Protein AF-A0A7J0CL34-F1 (afdb_monomer)

Structure (mmCIF, N/CA/C/O backbone):
data_AF-A0A7J0CL34-F1
#
_entry.id   AF-A0A7J0CL34-F1
#
loop_
_atom_site.group_PDB
_atom_site.id
_atom_site.type_symbol
_atom_site.label_atom_id
_atom_site.label_alt_id
_atom_site.label_comp_id
_atom_site.label_asym_id
_atom_site.label_entity_id
_atom_site.label_seq_id
_atom_site.pdbx_PDB_ins_code
_atom_site.Cartn_x
_atom_site.Cartn_y
_atom_site.Cartn_z
_atom_site.occupancy
_atom_site.B_iso_or_equiv
_atom_site.auth_seq_id
_atom_site.auth_comp_id
_atom_site.auth_asym_id
_atom_site.auth_atom_id
_atom_site.pdbx_PDB_model_num
ATOM 1 N N . MET A 1 1 ? 40.105 -4.644 2.444 1.00 47.28 1 MET A N 1
ATOM 2 C CA . MET A 1 1 ? 39.654 -5.434 3.614 1.00 47.28 1 MET A CA 1
ATOM 3 C C . MET A 1 1 ? 39.749 -6.913 3.250 1.00 47.28 1 MET A C 1
ATOM 5 O O . MET A 1 1 ? 39.358 -7.229 2.131 1.00 47.28 1 MET A O 1
ATOM 9 N N . PRO A 1 2 ? 40.307 -7.788 4.107 1.00 45.66 2 PRO A N 1
ATOM 10 C CA . PRO A 1 2 ? 40.423 -9.230 3.841 1.00 45.66 2 PRO A CA 1
ATOM 11 C C . PRO A 1 2 ? 39.055 -9.912 3.659 1.00 45.66 2 PRO A C 1
ATOM 13 O O . PRO A 1 2 ? 38.089 -9.506 4.301 1.00 45.66 2 PRO A O 1
ATOM 16 N N . GLU A 1 3 ? 38.960 -10.973 2.853 1.00 48.34 3 GLU A N 1
ATOM 17 C CA . GLU A 1 3 ? 37.680 -11.648 2.547 1.00 48.34 3 GLU A CA 1
ATOM 18 C C . GLU A 1 3 ? 36.918 -12.154 3.781 1.00 48.34 3 GLU A C 1
ATOM 20 O O . GLU A 1 3 ? 35.699 -12.048 3.827 1.00 48.34 3 GLU A O 1
ATOM 25 N N . TRP A 1 4 ? 37.615 -12.588 4.834 1.00 52.53 4 TRP A N 1
ATOM 26 C CA . TRP A 1 4 ? 36.987 -13.071 6.073 1.00 52.53 4 TRP A CA 1
ATOM 27 C C . TRP A 1 4 ? 36.323 -11.970 6.924 1.00 52.53 4 TRP A C 1
ATOM 29 O O . TRP A 1 4 ? 35.649 -12.273 7.903 1.00 52.53 4 TRP A O 1
ATOM 39 N N . THR A 1 5 ? 36.500 -10.691 6.569 1.00 51.19 5 THR A N 1
ATOM 40 C CA . THR A 1 5 ? 35.831 -9.556 7.239 1.00 51.19 5 THR A CA 1
ATOM 41 C C . THR A 1 5 ? 34.509 -9.144 6.578 1.00 51.19 5 THR A C 1
ATOM 43 O O . THR A 1 5 ? 33.893 -8.163 7.004 1.00 51.19 5 THR A O 1
ATOM 46 N N . ARG A 1 6 ? 34.044 -9.873 5.550 1.00 48.25 6 ARG A N 1
ATOM 47 C CA . ARG A 1 6 ? 32.729 -9.652 4.932 1.00 48.25 6 ARG A CA 1
ATOM 48 C C . ARG A 1 6 ? 31.627 -10.116 5.891 1.00 48.25 6 ARG A C 1
ATOM 50 O O . ARG A 1 6 ? 31.478 -11.299 6.169 1.00 48.25 6 ARG A O 1
ATOM 57 N N . ARG A 1 7 ? 30.876 -9.162 6.447 1.00 61.06 7 ARG A N 1
ATOM 58 C CA . ARG A 1 7 ? 29.619 -9.439 7.158 1.00 61.06 7 ARG A CA 1
ATOM 59 C C . ARG A 1 7 ? 28.548 -9.727 6.107 1.00 61.06 7 ARG A C 1
ATOM 61 O O . ARG A 1 7 ? 28.419 -8.920 5.192 1.00 61.06 7 ARG A O 1
ATOM 68 N N . LEU A 1 8 ? 27.769 -10.797 6.277 1.00 52.06 8 LEU A N 1
ATOM 69 C CA . LEU A 1 8 ? 26.629 -11.178 5.420 1.00 52.06 8 LEU A CA 1
ATOM 70 C C . LEU A 1 8 ? 25.727 -9.974 5.065 1.00 52.06 8 LEU A C 1
ATOM 72 O O . LEU A 1 8 ? 25.290 -9.819 3.932 1.00 52.06 8 LEU A O 1
ATOM 76 N N . THR A 1 9 ? 25.539 -9.057 6.020 1.00 53.59 9 THR A N 1
ATOM 77 C CA . THR A 1 9 ? 24.808 -7.790 5.853 1.00 53.59 9 THR A CA 1
ATOM 78 C C . THR A 1 9 ? 25.368 -6.913 4.733 1.00 53.59 9 THR A C 1
ATOM 80 O O . THR A 1 9 ? 24.613 -6.409 3.920 1.00 53.59 9 THR A O 1
ATOM 83 N N . ARG A 1 10 ? 26.697 -6.784 4.619 1.00 59.81 10 ARG A N 1
ATOM 84 C CA . ARG A 1 10 ? 27.325 -5.976 3.565 1.00 59.81 10 ARG A CA 1
ATOM 85 C C . ARG A 1 10 ? 27.147 -6.605 2.182 1.00 59.81 10 ARG A C 1
ATOM 87 O O . ARG A 1 10 ? 27.141 -5.882 1.193 1.00 59.81 10 ARG A O 1
ATOM 94 N N . GLU A 1 11 ? 27.035 -7.929 2.103 1.00 62.53 11 GLU A N 1
ATOM 95 C CA . GLU A 1 11 ? 26.786 -8.634 0.840 1.00 62.53 11 GLU A CA 1
ATOM 96 C C . GLU A 1 11 ? 25.334 -8.463 0.387 1.00 62.53 11 GLU A C 1
ATOM 98 O O . GLU A 1 11 ? 25.113 -8.207 -0.792 1.00 62.53 11 GLU A O 1
ATOM 103 N N . LEU A 1 12 ? 24.370 -8.496 1.314 1.00 61.84 12 LEU A N 1
ATOM 104 C CA . LEU A 1 12 ? 22.969 -8.164 1.031 1.00 61.84 12 LEU A CA 1
ATOM 105 C C . LEU A 1 12 ? 22.791 -6.688 0.644 1.00 61.84 12 LEU A C 1
ATOM 107 O O . LEU A 1 12 ? 22.092 -6.409 -0.323 1.00 61.84 12 LEU A O 1
ATOM 111 N N . ASP A 1 13 ? 23.475 -5.763 1.325 1.00 62.31 13 ASP A N 1
ATOM 112 C CA . ASP A 1 13 ? 23.464 -4.334 0.977 1.00 62.31 13 ASP A CA 1
ATOM 113 C C . ASP A 1 13 ? 24.065 -4.106 -0.421 1.00 62.31 13 ASP A C 1
ATOM 115 O O . ASP A 1 13 ? 23.472 -3.439 -1.265 1.00 62.31 13 ASP A O 1
ATOM 119 N N . THR A 1 14 ? 25.218 -4.727 -0.704 1.00 66.25 14 THR A N 1
ATOM 120 C CA . THR A 1 14 ? 25.860 -4.657 -2.029 1.00 66.25 14 THR A CA 1
ATOM 121 C C . THR A 1 14 ? 24.953 -5.257 -3.101 1.00 66.25 14 THR A C 1
ATOM 123 O O . THR A 1 14 ? 24.831 -4.693 -4.185 1.00 66.25 14 THR A O 1
ATOM 126 N N . PHE A 1 15 ? 24.293 -6.381 -2.808 1.00 68.94 15 PHE A N 1
ATOM 127 C CA . PHE A 1 15 ? 23.319 -6.985 -3.710 1.00 68.94 15 PHE A CA 1
ATOM 128 C C . PHE A 1 15 ? 22.154 -6.027 -3.965 1.00 68.94 15 PHE A C 1
ATOM 130 O O . PHE A 1 15 ? 21.810 -5.804 -5.122 1.00 68.94 15 PHE A O 1
ATOM 137 N N . ALA A 1 16 ? 21.587 -5.414 -2.926 1.00 67.44 16 ALA A N 1
ATOM 138 C CA . ALA A 1 16 ? 20.485 -4.472 -3.066 1.00 67.44 16 ALA A CA 1
ATOM 139 C C . ALA A 1 16 ? 20.868 -3.241 -3.901 1.00 67.44 16 ALA A C 1
ATOM 141 O O . ALA A 1 16 ? 20.123 -2.840 -4.796 1.00 67.44 16 ALA A O 1
ATOM 142 N N . GLU A 1 17 ? 22.060 -2.684 -3.675 1.00 67.69 17 GLU A N 1
ATOM 143 C CA . GLU A 1 17 ? 22.605 -1.572 -4.459 1.00 67.69 17 GLU A CA 1
ATOM 144 C C . GLU A 1 17 ? 22.833 -1.950 -5.926 1.00 67.69 17 GLU A C 1
ATOM 146 O O . GLU A 1 17 ? 22.385 -1.232 -6.820 1.00 67.69 17 GLU A O 1
ATOM 151 N N . GLN A 1 18 ? 23.497 -3.082 -6.180 1.00 70.19 18 GLN A N 1
ATOM 152 C CA . GLN A 1 18 ? 23.786 -3.572 -7.532 1.00 70.19 18 GLN A CA 1
ATOM 153 C C . GLN A 1 18 ? 22.516 -3.920 -8.306 1.00 70.19 18 GLN A C 1
ATOM 155 O O . GLN A 1 18 ? 22.459 -3.722 -9.515 1.00 70.19 18 GLN A O 1
ATOM 160 N N . ASN A 1 19 ? 21.500 -4.422 -7.607 1.00 67.38 19 ASN A N 1
ATOM 161 C CA . ASN A 1 19 ? 20.265 -4.905 -8.209 1.00 67.38 19 ASN A CA 1
ATOM 162 C C . ASN A 1 19 ? 19.102 -3.906 -8.080 1.00 67.38 19 ASN A C 1
ATOM 164 O O . ASN A 1 19 ? 17.950 -4.277 -8.332 1.00 67.38 19 ASN A O 1
ATOM 168 N N . ALA A 1 20 ? 19.388 -2.664 -7.671 1.00 68.75 20 ALA A N 1
ATOM 169 C CA . ALA A 1 20 ? 18.412 -1.588 -7.529 1.00 68.75 20 ALA A CA 1
ATOM 170 C C . ALA A 1 20 ? 17.154 -1.995 -6.722 1.00 68.75 20 ALA A C 1
ATOM 172 O O . ALA A 1 20 ? 16.033 -1.648 -7.095 1.00 68.75 20 ALA A O 1
ATOM 173 N N . THR A 1 21 ? 17.311 -2.749 -5.625 1.00 70.38 21 THR A N 1
ATOM 174 C CA . THR A 1 21 ? 16.186 -3.085 -4.731 1.00 70.38 21 THR A CA 1
ATOM 175 C C . THR A 1 21 ? 16.009 -2.033 -3.645 1.00 70.38 21 THR A C 1
ATOM 177 O O . THR A 1 21 ? 16.979 -1.451 -3.160 1.00 70.38 21 THR A O 1
ATOM 180 N N . THR A 1 22 ? 14.760 -1.781 -3.246 1.00 67.50 22 THR A N 1
ATOM 181 C CA . THR A 1 22 ? 14.428 -0.838 -2.160 1.00 67.50 22 THR A CA 1
ATOM 182 C C . THR A 1 22 ? 14.431 -1.469 -0.767 1.00 67.50 22 THR A C 1
ATOM 184 O O . THR A 1 22 ? 14.085 -0.798 0.195 1.00 67.50 22 THR A O 1
ATOM 187 N N . THR A 1 23 ? 14.857 -2.730 -0.623 1.00 63.44 23 THR A N 1
ATOM 188 C CA . THR A 1 23 ? 14.996 -3.398 0.683 1.00 63.44 23 THR A CA 1
ATOM 189 C C . THR A 1 23 ? 15.815 -2.539 1.648 1.00 63.44 23 THR A C 1
ATOM 191 O O . THR A 1 23 ? 16.998 -2.300 1.399 1.00 63.44 23 THR A O 1
ATOM 194 N N . LEU A 1 24 ? 15.161 -2.062 2.714 1.00 50.62 24 LEU A N 1
ATOM 195 C CA . LEU A 1 24 ? 15.729 -1.131 3.688 1.00 50.62 24 LEU A CA 1
ATOM 196 C C . LEU A 1 24 ? 17.031 -1.674 4.310 1.00 50.62 24 LEU A C 1
ATOM 198 O O . LEU A 1 24 ? 17.087 -2.848 4.690 1.00 50.62 24 LEU A O 1
ATOM 202 N N . PRO A 1 25 ? 18.058 -0.827 4.497 1.00 49.78 25 PRO A N 1
ATOM 203 C CA . PRO A 1 25 ? 19.209 -1.175 5.316 1.00 49.78 25 PRO A CA 1
ATOM 204 C C . PRO A 1 25 ? 18.789 -1.312 6.787 1.00 49.78 25 PRO A C 1
ATOM 206 O O . PRO A 1 25 ? 18.106 -0.453 7.343 1.00 49.78 25 PRO A O 1
ATOM 209 N N . VAL A 1 26 ? 19.244 -2.377 7.449 1.00 52.38 26 VAL A N 1
ATOM 210 C CA . VAL A 1 26 ? 19.063 -2.581 8.897 1.00 52.38 26 VAL A CA 1
ATOM 211 C C . VAL A 1 26 ? 19.758 -1.445 9.677 1.00 52.38 26 VAL A C 1
ATOM 213 O O . VAL A 1 26 ? 20.904 -1.115 9.357 1.00 52.38 26 VAL A O 1
ATOM 216 N N . PRO A 1 27 ? 19.147 -0.878 10.739 1.00 43.75 27 PRO A N 1
ATOM 217 C CA . PRO A 1 27 ? 19.588 0.354 11.420 1.00 43.75 27 PRO A CA 1
ATOM 218 C C . PRO A 1 27 ? 20.947 0.297 12.158 1.00 43.75 27 PRO A C 1
ATOM 220 O O . PRO A 1 27 ? 21.272 1.192 12.934 1.00 43.75 27 PRO A O 1
ATOM 223 N N . ILE A 1 28 ? 21.779 -0.725 11.933 1.00 53.25 28 ILE A N 1
ATOM 224 C CA . ILE A 1 28 ? 23.076 -0.917 12.607 1.00 53.25 28 ILE A CA 1
ATOM 225 C C . ILE A 1 28 ? 24.196 -1.190 11.587 1.00 53.25 28 ILE A C 1
ATOM 227 O O . ILE A 1 28 ? 25.032 -2.081 11.761 1.00 53.25 28 ILE A O 1
ATOM 231 N N . ALA A 1 29 ? 24.236 -0.422 10.500 1.00 52.31 29 ALA A N 1
ATOM 232 C CA . ALA A 1 29 ? 25.323 -0.487 9.531 1.00 52.31 29 ALA A CA 1
ATOM 233 C C . ALA A 1 29 ? 26.238 0.748 9.651 1.00 52.31 29 ALA A C 1
ATOM 235 O O . ALA A 1 29 ? 25.883 1.868 9.292 1.00 52.31 29 ALA A O 1
ATOM 236 N N . LEU A 1 30 ? 27.450 0.538 10.180 1.00 51.91 30 LEU A N 1
ATOM 237 C CA . LEU A 1 30 ? 28.527 1.533 10.148 1.00 51.91 30 LEU A CA 1
ATOM 238 C C . LEU A 1 30 ? 28.900 1.817 8.681 1.00 51.91 30 LEU A C 1
ATOM 240 O O . LEU A 1 30 ? 29.299 0.892 7.975 1.00 51.91 30 LEU A O 1
ATOM 244 N N . ASN A 1 31 ? 28.838 3.090 8.270 1.00 59.47 31 ASN A N 1
ATOM 245 C CA . ASN A 1 31 ? 29.151 3.616 6.926 1.00 59.47 31 ASN A CA 1
ATOM 246 C C . ASN A 1 31 ? 28.071 3.461 5.836 1.00 59.47 31 ASN A C 1
ATOM 248 O O . ASN A 1 31 ? 28.429 3.405 4.661 1.00 59.47 31 ASN A O 1
ATOM 252 N N . GLN A 1 32 ? 26.782 3.423 6.185 1.00 61.81 32 GLN A N 1
ATOM 253 C CA . GLN A 1 32 ? 25.714 3.590 5.188 1.00 61.81 32 GLN A CA 1
ATOM 254 C C . GLN A 1 32 ? 25.430 5.080 4.909 1.00 61.81 32 GLN A C 1
ATOM 256 O O . GLN A 1 32 ? 25.594 5.901 5.823 1.00 61.81 32 GLN A O 1
ATOM 261 N N . PRO A 1 33 ? 25.019 5.454 3.678 1.00 65.12 33 PRO A N 1
ATOM 262 C CA . PRO A 1 33 ? 24.500 6.790 3.397 1.00 65.12 33 PRO A CA 1
ATOM 263 C C . PRO A 1 33 ? 23.351 7.103 4.371 1.00 65.12 33 PRO A C 1
ATOM 265 O O . PRO A 1 33 ? 22.497 6.242 4.581 1.00 65.12 33 PRO A O 1
ATOM 268 N N . PRO A 1 34 ? 23.321 8.276 5.027 1.00 72.94 34 PRO A N 1
ATOM 269 C CA . PRO A 1 34 ? 22.286 8.599 6.007 1.00 72.94 34 PRO A CA 1
ATOM 270 C C . PRO A 1 34 ? 20.949 8.990 5.365 1.00 72.94 34 PRO A C 1
ATOM 272 O O . PRO A 1 34 ? 19.970 9.180 6.080 1.00 72.94 34 PRO A O 1
ATOM 275 N N . GLU A 1 35 ? 20.889 9.163 4.043 1.00 74.19 35 GLU A N 1
ATOM 276 C CA . GLU A 1 35 ? 19.693 9.596 3.319 1.00 74.19 35 GLU A CA 1
ATOM 277 C C . GLU A 1 35 ? 18.475 8.688 3.572 1.00 74.19 35 GLU A C 1
ATOM 279 O O . GLU A 1 35 ? 17.428 9.247 3.897 1.00 74.19 35 GLU A O 1
ATOM 284 N N . PRO A 1 36 ? 18.578 7.340 3.551 1.00 68.06 36 PRO A N 1
ATOM 285 C CA . PRO A 1 36 ? 17.464 6.449 3.895 1.00 68.06 36 PRO A CA 1
ATOM 286 C C . PRO A 1 36 ? 17.039 6.502 5.371 1.00 68.06 36 PRO A C 1
ATOM 288 O O . PRO A 1 36 ? 15.978 5.999 5.714 1.00 68.06 36 PRO A O 1
ATOM 291 N N . LEU A 1 37 ? 17.855 7.089 6.257 1.00 73.38 37 LEU A N 1
ATOM 292 C CA . LEU A 1 37 ? 17.530 7.258 7.680 1.00 73.38 37 LEU A CA 1
ATOM 293 C C . LEU A 1 37 ? 16.782 8.569 7.960 1.00 73.38 37 LEU A C 1
ATOM 295 O O . LEU A 1 37 ? 16.385 8.824 9.100 1.00 73.38 37 LEU A O 1
ATOM 299 N N . ARG A 1 38 ? 16.629 9.441 6.956 1.00 78.94 38 ARG A N 1
ATOM 300 C CA . ARG A 1 38 ? 15.866 10.678 7.112 1.00 78.94 38 ARG A CA 1
ATOM 301 C C . ARG A 1 38 ? 14.385 10.340 7.175 1.00 78.94 38 ARG A C 1
ATOM 303 O O . ARG A 1 38 ? 13.860 9.676 6.289 1.00 78.94 38 ARG A O 1
ATOM 310 N N . LEU A 1 39 ? 13.712 10.849 8.205 1.00 84.25 39 LEU A N 1
ATOM 311 C CA . LEU A 1 39 ? 12.257 10.804 8.275 1.00 84.25 39 LEU A CA 1
ATOM 312 C C . LEU A 1 39 ? 11.676 11.524 7.051 1.00 84.25 39 LEU A C 1
ATOM 314 O O . LEU A 1 39 ? 12.007 12.686 6.810 1.00 84.25 39 LEU A O 1
ATOM 318 N N . GLY A 1 40 ? 10.824 10.834 6.303 1.00 86.69 40 GLY A N 1
ATOM 319 C CA . GLY A 1 40 ? 10.224 11.340 5.077 1.00 86.69 40 GLY A CA 1
ATOM 320 C C . GLY A 1 40 ? 9.473 10.241 4.325 1.00 86.69 40 GLY A C 1
ATOM 321 O O . GLY A 1 40 ? 9.348 9.126 4.837 1.00 86.69 40 GLY A O 1
ATOM 322 N N . PRO A 1 41 ? 8.955 10.542 3.124 1.00 89.75 41 PRO A N 1
ATOM 323 C CA . PRO A 1 41 ? 8.268 9.552 2.307 1.00 89.75 41 PRO A CA 1
ATOM 324 C C . PRO A 1 41 ? 9.247 8.481 1.795 1.00 89.75 41 PRO A C 1
ATOM 326 O O . PRO A 1 41 ? 10.343 8.805 1.332 1.00 89.75 41 PRO A O 1
ATOM 329 N N . SER A 1 42 ? 8.836 7.213 1.877 1.00 90.06 42 SER A N 1
ATOM 330 C CA . SER A 1 42 ? 9.572 6.042 1.379 1.00 90.06 42 SER A CA 1
ATOM 331 C C . SER A 1 42 ? 9.149 5.661 -0.049 1.00 90.06 42 SER A C 1
ATOM 333 O O . SER A 1 42 ? 8.398 6.388 -0.708 1.00 90.06 42 SER A O 1
ATOM 335 N N . ASP A 1 43 ? 9.610 4.502 -0.532 1.00 92.12 43 ASP A N 1
ATOM 336 C CA . ASP A 1 43 ? 9.192 3.946 -1.820 1.00 92.12 43 ASP A CA 1
ATOM 337 C C . ASP A 1 43 ? 7.679 3.711 -1.894 1.00 92.12 43 ASP A C 1
ATOM 339 O O . ASP A 1 43 ? 7.089 3.915 -2.955 1.00 92.12 43 ASP A O 1
ATOM 343 N N . ASP A 1 44 ? 7.032 3.389 -0.774 1.00 95.31 44 ASP A N 1
ATOM 344 C CA . ASP A 1 44 ? 5.575 3.241 -0.694 1.00 95.31 44 ASP A CA 1
ATOM 345 C C . ASP A 1 44 ? 4.825 4.504 -1.126 1.00 95.31 44 ASP A C 1
ATOM 347 O O . ASP A 1 44 ? 3.860 4.435 -1.892 1.00 95.31 44 ASP A O 1
ATOM 351 N N . ALA A 1 45 ? 5.297 5.675 -0.693 1.00 96.12 45 ALA A N 1
ATOM 352 C CA . ALA A 1 45 ? 4.706 6.952 -1.077 1.00 96.12 45 ALA A CA 1
ATOM 353 C C . ALA A 1 45 ? 4.925 7.259 -2.569 1.00 96.12 45 ALA A C 1
ATOM 355 O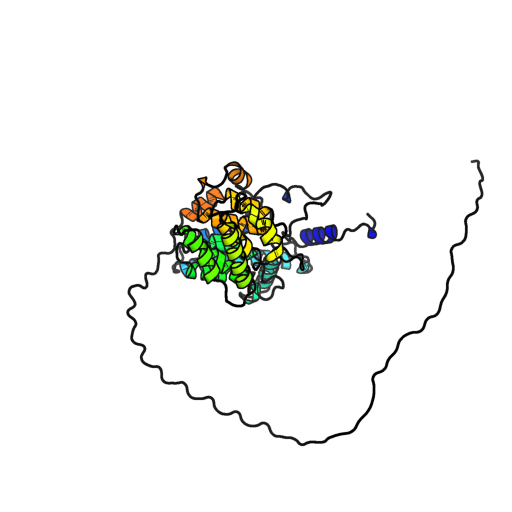 O . ALA A 1 45 ? 4.061 7.852 -3.217 1.00 96.12 45 ALA A O 1
ATOM 356 N N . GLU A 1 46 ? 6.050 6.831 -3.144 1.00 97.31 46 GLU A N 1
ATOM 357 C CA . GLU A 1 46 ? 6.330 7.004 -4.573 1.00 97.31 46 GLU A CA 1
ATOM 358 C C . GLU A 1 46 ? 5.494 6.067 -5.444 1.00 97.31 46 GLU A C 1
ATOM 360 O O . GLU A 1 46 ? 4.994 6.488 -6.490 1.00 97.31 46 GLU A O 1
ATOM 365 N N . TRP A 1 47 ? 5.270 4.827 -5.007 1.00 97.69 47 TRP A N 1
ATOM 366 C CA . TRP A 1 47 ? 4.360 3.902 -5.682 1.00 97.69 47 TRP A CA 1
ATOM 367 C C . TRP A 1 47 ? 2.896 4.334 -5.545 1.00 97.69 47 TRP A C 1
ATOM 369 O O . TRP A 1 47 ? 2.150 4.257 -6.524 1.00 97.69 47 TRP A O 1
ATOM 379 N N . ALA A 1 48 ? 2.491 4.888 -4.399 1.00 98.12 48 ALA A N 1
ATOM 380 C CA . ALA A 1 48 ? 1.201 5.563 -4.256 1.00 98.12 48 ALA A CA 1
ATOM 381 C C . ALA A 1 48 ? 1.078 6.764 -5.217 1.00 98.12 48 ALA A C 1
ATOM 383 O O . ALA A 1 48 ? 0.069 6.906 -5.910 1.00 98.12 48 ALA A O 1
ATOM 384 N N . ALA A 1 49 ? 2.119 7.590 -5.351 1.00 98.38 49 ALA A N 1
ATOM 385 C CA . ALA A 1 49 ? 2.126 8.707 -6.298 1.00 98.38 49 ALA A CA 1
ATOM 386 C C . ALA A 1 49 ? 2.113 8.252 -7.770 1.00 98.38 49 ALA A C 1
ATOM 388 O O . ALA A 1 49 ? 1.517 8.916 -8.621 1.00 98.38 49 ALA A O 1
ATOM 389 N N . PHE A 1 50 ? 2.722 7.108 -8.093 1.00 98.31 50 PHE A N 1
ATOM 390 C CA . PHE A 1 50 ? 2.591 6.475 -9.407 1.00 98.31 50 PHE A CA 1
ATOM 391 C C . PHE A 1 50 ? 1.131 6.105 -9.714 1.00 98.31 50 PHE A C 1
ATOM 393 O O . PHE A 1 50 ? 0.635 6.436 -10.794 1.00 98.31 50 PHE A O 1
ATOM 400 N N . ALA A 1 51 ? 0.420 5.504 -8.755 1.00 98.31 51 ALA A N 1
ATOM 401 C CA . ALA A 1 51 ? -1.009 5.225 -8.892 1.00 98.31 51 ALA A CA 1
ATOM 402 C C . ALA A 1 51 ? -1.830 6.521 -9.025 1.00 98.31 51 ALA A C 1
ATOM 404 O O . ALA A 1 51 ? -2.669 6.626 -9.915 1.00 98.31 51 ALA A O 1
ATOM 405 N N . ALA A 1 52 ? -1.525 7.552 -8.232 1.00 98.06 52 ALA A N 1
ATOM 406 C CA . ALA A 1 52 ? -2.191 8.854 -8.310 1.00 98.06 52 ALA A CA 1
ATOM 407 C C . ALA A 1 52 ? -2.069 9.490 -9.702 1.00 98.06 52 ALA A C 1
ATOM 409 O O . ALA A 1 52 ? -3.057 9.919 -10.291 1.00 98.06 52 ALA A O 1
ATOM 410 N N . ARG A 1 53 ? -0.860 9.508 -10.274 1.00 97.19 53 ARG A N 1
ATOM 411 C CA . ARG A 1 53 ? -0.641 10.032 -11.631 1.00 97.19 53 ARG A CA 1
ATOM 412 C C . ARG A 1 53 ? -1.358 9.216 -12.703 1.00 97.19 53 ARG A C 1
ATOM 414 O O . ARG A 1 53 ? -1.755 9.783 -13.714 1.00 97.19 53 ARG A O 1
ATOM 421 N N . THR A 1 54 ? -1.524 7.916 -12.481 1.00 96.44 54 THR A N 1
ATOM 422 C CA . THR A 1 54 ? -2.291 7.037 -13.373 1.00 96.44 54 THR A CA 1
ATOM 423 C C . THR A 1 54 ? -3.777 7.393 -13.342 1.00 96.44 54 THR A C 1
ATOM 425 O O . THR A 1 54 ? -4.393 7.521 -14.397 1.00 96.44 54 THR A O 1
ATOM 428 N N . VAL A 1 55 ? -4.330 7.646 -12.150 1.00 95.50 55 VAL A N 1
ATOM 429 C CA . VAL A 1 55 ? -5.713 8.121 -11.986 1.00 95.50 55 VAL A CA 1
ATOM 430 C C . VAL A 1 55 ? -5.923 9.464 -12.688 1.00 95.50 55 VAL A C 1
ATOM 432 O O . VAL A 1 55 ? -6.882 9.612 -13.440 1.00 95.50 55 VAL A O 1
ATOM 435 N N . LEU A 1 56 ? -5.008 10.421 -12.501 1.00 94.62 56 LEU A N 1
ATOM 436 C CA . LEU A 1 56 ? -5.083 11.728 -13.165 1.00 94.62 56 LEU A CA 1
ATOM 437 C C . LEU A 1 56 ? -5.011 11.599 -14.695 1.00 94.62 56 LEU A C 1
ATOM 439 O O . LEU A 1 56 ? -5.820 12.195 -15.398 1.00 94.62 56 LEU A O 1
ATOM 443 N N . ALA A 1 57 ? -4.116 10.754 -15.216 1.00 92.00 57 ALA A N 1
ATOM 444 C CA . ALA A 1 57 ? -4.019 10.507 -16.654 1.00 92.00 57 ALA A CA 1
ATOM 445 C C . ALA A 1 57 ? -5.313 9.912 -17.243 1.00 92.00 57 ALA A C 1
ATOM 447 O O . ALA A 1 57 ? -5.684 10.252 -18.362 1.00 92.00 57 ALA A O 1
ATOM 448 N N . ALA A 1 58 ? -6.028 9.067 -16.492 1.00 91.19 58 ALA A N 1
ATOM 449 C CA . ALA A 1 58 ? -7.322 8.526 -16.916 1.00 91.19 58 ALA A CA 1
ATOM 450 C C . ALA A 1 58 ? -8.443 9.584 -16.977 1.00 91.19 58 ALA A C 1
ATOM 452 O O . ALA A 1 58 ? -9.435 9.388 -17.688 1.00 91.19 58 ALA A O 1
ATOM 453 N N . ALA A 1 59 ? -8.312 10.671 -16.208 1.00 83.69 59 ALA A N 1
ATOM 454 C CA . ALA A 1 59 ? -9.256 11.787 -16.184 1.00 83.69 59 ALA A CA 1
ATOM 455 C C . ALA A 1 59 ? -9.006 12.791 -17.322 1.00 83.69 59 ALA A C 1
ATOM 457 O O . ALA A 1 59 ? -9.966 13.349 -17.853 1.00 83.69 59 ALA A O 1
ATOM 458 N N . ASP A 1 60 ? -7.744 12.975 -17.720 1.00 77.56 60 ASP A N 1
ATOM 459 C CA . ASP A 1 60 ? -7.342 13.885 -18.801 1.00 77.56 60 ASP A CA 1
ATOM 460 C C . ASP A 1 60 ? -7.625 13.325 -20.210 1.00 77.56 60 ASP A C 1
ATOM 462 O O . ASP A 1 60 ? -7.667 14.085 -21.183 1.00 77.56 60 ASP A O 1
ATOM 466 N N . ASP A 1 61 ? -7.814 12.006 -20.344 1.00 66.75 61 ASP A N 1
ATOM 467 C CA . ASP A 1 61 ? -7.933 11.353 -21.648 1.00 66.75 61 ASP A CA 1
ATOM 468 C C . ASP A 1 61 ? -9.309 11.579 -22.302 1.00 66.75 61 ASP A C 1
ATOM 470 O O . ASP A 1 61 ? -10.350 11.116 -21.823 1.00 66.75 61 ASP A O 1
ATOM 474 N N . ALA A 1 62 ? -9.300 12.275 -23.443 1.00 56.38 62 ALA A N 1
ATOM 475 C CA . ALA A 1 62 ? -10.477 12.622 -24.246 1.00 56.38 62 ALA A CA 1
ATOM 476 C C . ALA A 1 62 ? -10.927 11.490 -25.190 1.00 56.38 62 ALA A C 1
ATOM 478 O O . ALA A 1 62 ? -11.717 11.712 -26.115 1.00 56.38 62 ALA A O 1
ATOM 479 N N . ASP A 1 63 ? -10.419 10.278 -24.981 1.00 61.94 63 ASP A N 1
ATOM 480 C CA . ASP A 1 63 ? -10.803 9.116 -25.762 1.00 61.94 63 ASP A CA 1
ATOM 481 C C . ASP A 1 63 ? -12.249 8.717 -25.443 1.00 61.94 63 ASP A C 1
ATOM 483 O O . ASP A 1 63 ? -12.671 8.665 -24.286 1.00 61.94 63 ASP A O 1
ATOM 487 N N . GLY A 1 64 ? -13.027 8.398 -26.485 1.00 71.88 64 GLY A N 1
ATOM 488 C CA . GLY A 1 64 ? -14.449 8.016 -26.411 1.00 71.88 64 GLY A CA 1
ATOM 489 C C . GLY A 1 64 ? -14.747 6.711 -25.652 1.00 71.88 64 GLY A C 1
ATOM 490 O O . GLY A 1 64 ? -15.807 6.113 -25.832 1.00 71.88 64 GLY A O 1
ATOM 491 N N . LEU A 1 65 ? -13.809 6.245 -24.829 1.00 79.75 65 LEU A N 1
ATOM 492 C CA . LEU A 1 65 ? -13.937 5.129 -23.909 1.00 79.75 65 LEU A CA 1
ATOM 493 C C . LEU A 1 65 ? -14.831 5.508 -22.722 1.00 79.75 65 LEU A C 1
ATOM 495 O O . LEU A 1 65 ? -14.820 6.637 -22.229 1.00 79.75 65 LEU A O 1
ATOM 499 N N . SER A 1 66 ? -15.574 4.530 -22.203 1.00 81.94 66 SER A N 1
ATOM 500 C CA . SER A 1 66 ? -16.294 4.685 -20.933 1.00 81.94 66 SER A CA 1
ATOM 501 C C . SER A 1 66 ? -15.314 4.885 -19.763 1.00 81.94 66 SER A C 1
ATOM 503 O O . SER A 1 66 ? -14.225 4.305 -19.815 1.00 81.94 66 SER A O 1
ATOM 505 N N . PRO A 1 67 ? -15.703 5.564 -18.667 1.00 79.00 67 PRO A N 1
ATOM 506 C CA . PRO A 1 67 ? -14.813 5.851 -17.533 1.00 79.00 67 PRO A CA 1
ATOM 507 C C . PRO A 1 67 ? -14.022 4.642 -17.001 1.00 79.00 67 PRO A C 1
ATOM 509 O O . PRO A 1 67 ? -12.804 4.716 -16.869 1.00 79.00 67 PRO A O 1
ATOM 512 N N . GLY A 1 68 ? -14.677 3.493 -16.787 1.00 78.94 68 GLY A N 1
ATOM 513 C CA . GLY A 1 68 ? -13.998 2.280 -16.302 1.00 78.94 68 GLY A CA 1
ATOM 514 C C . GLY A 1 68 ? -12.975 1.692 -17.285 1.00 78.94 68 GLY A C 1
ATOM 515 O O . GLY A 1 68 ? -11.958 1.141 -16.868 1.00 78.94 68 GLY A O 1
ATOM 516 N N . HIS A 1 69 ? -13.199 1.849 -18.594 1.00 86.56 69 HIS A N 1
ATOM 517 C CA . HIS A 1 69 ? -12.223 1.445 -19.610 1.00 86.56 69 HIS A CA 1
ATOM 518 C C . HIS A 1 69 ? -11.038 2.410 -19.656 1.00 86.56 69 HIS A C 1
ATOM 520 O O . HIS A 1 69 ? -9.915 1.928 -19.720 1.00 86.56 69 HIS A O 1
ATOM 526 N N . ARG A 1 70 ? -11.265 3.729 -19.534 1.00 90.50 70 ARG A N 1
ATOM 527 C CA . ARG A 1 70 ? -10.177 4.723 -19.451 1.00 90.50 70 ARG A CA 1
ATOM 528 C C . ARG A 1 70 ? -9.240 4.446 -18.281 1.00 90.50 70 ARG A C 1
ATOM 530 O O . ARG A 1 70 ? -8.030 4.496 -18.449 1.00 90.50 70 ARG A O 1
ATOM 537 N N . MET A 1 71 ? -9.787 4.093 -17.117 1.00 93.75 71 MET A N 1
ATOM 538 C CA . MET A 1 71 ? -8.970 3.787 -15.941 1.00 93.75 71 MET A CA 1
ATOM 539 C C . MET A 1 71 ? -8.078 2.555 -16.152 1.00 93.75 71 MET A C 1
ATOM 541 O O . MET A 1 71 ? -6.873 2.616 -15.922 1.00 93.75 71 MET A O 1
ATOM 545 N N . ARG A 1 72 ? -8.640 1.437 -16.631 1.00 95.31 72 ARG A N 1
ATOM 546 C CA . ARG A 1 72 ? -7.858 0.212 -16.891 1.00 95.31 72 ARG A CA 1
ATOM 547 C C . ARG A 1 72 ? -6.812 0.404 -17.989 1.00 95.31 72 ARG A C 1
ATOM 549 O O . ARG A 1 72 ? -5.714 -0.129 -17.892 1.00 95.31 72 ARG A O 1
ATOM 556 N N . ASP A 1 73 ? -7.151 1.179 -19.007 1.00 95.00 73 ASP A N 1
ATOM 557 C CA . ASP A 1 73 ? -6.267 1.541 -20.111 1.00 95.00 73 ASP A CA 1
ATOM 558 C C . ASP A 1 73 ? -5.116 2.461 -19.654 1.00 95.00 73 ASP A C 1
ATOM 560 O O . ASP A 1 73 ? -3.958 2.230 -20.003 1.00 95.00 73 ASP A O 1
ATOM 564 N N . ALA A 1 74 ? -5.384 3.427 -18.769 1.00 95.88 74 ALA A N 1
ATOM 565 C CA . ALA A 1 74 ? -4.341 4.231 -18.133 1.00 95.88 74 ALA A CA 1
ATOM 566 C C . ALA A 1 74 ? -3.396 3.378 -17.269 1.00 95.88 74 ALA A C 1
ATOM 568 O O . ALA A 1 74 ? -2.179 3.561 -17.338 1.00 95.88 74 ALA A O 1
ATOM 569 N N . VAL A 1 75 ? -3.931 2.418 -16.501 1.00 97.50 75 VAL A N 1
ATOM 570 C CA . VAL A 1 75 ? -3.129 1.450 -15.728 1.00 97.50 75 VAL A CA 1
ATOM 571 C C . VAL A 1 75 ? -2.242 0.612 -16.653 1.00 97.50 75 VAL A C 1
ATOM 573 O O . VAL A 1 75 ? -1.036 0.525 -16.419 1.00 97.50 75 VAL A O 1
ATOM 576 N N . ASP A 1 76 ? -2.797 0.054 -17.733 1.00 97.12 76 ASP A N 1
ATOM 577 C CA . ASP A 1 76 ? -2.032 -0.711 -18.728 1.00 97.12 76 ASP A CA 1
ATOM 578 C C . ASP A 1 76 ? -0.914 0.142 -19.348 1.00 97.12 76 ASP A C 1
ATOM 580 O O . ASP A 1 76 ? 0.253 -0.262 -19.348 1.00 97.12 76 ASP A O 1
ATOM 584 N N . ARG A 1 77 ? -1.212 1.371 -19.788 1.00 97.25 77 ARG A N 1
ATOM 585 C CA . ARG A 1 77 ? -0.194 2.301 -20.303 1.00 97.25 77 ARG A CA 1
ATOM 586 C C . ARG A 1 77 ? 0.903 2.598 -19.286 1.00 97.25 77 ARG A C 1
ATOM 588 O O . ARG A 1 77 ? 2.078 2.607 -19.654 1.00 97.25 77 ARG A O 1
ATOM 595 N N . ALA A 1 78 ? 0.546 2.844 -18.028 1.00 97.62 78 ALA A N 1
ATOM 596 C CA . ALA A 1 78 ? 1.501 3.195 -16.983 1.00 97.62 78 ALA A CA 1
ATOM 597 C C . ALA A 1 78 ? 2.496 2.052 -16.710 1.00 97.62 78 ALA A C 1
ATOM 599 O O . ALA A 1 78 ? 3.708 2.293 -16.629 1.00 97.62 78 ALA A O 1
ATOM 600 N N . TRP A 1 79 ? 2.011 0.808 -16.638 1.00 98.25 79 TRP A N 1
ATOM 601 C CA . TRP A 1 79 ? 2.856 -0.378 -16.472 1.00 98.25 79 TRP A CA 1
ATOM 602 C C . TRP A 1 79 ? 3.706 -0.677 -17.706 1.00 98.25 79 TRP A C 1
ATOM 604 O O . TRP A 1 79 ? 4.911 -0.899 -17.571 1.00 98.25 79 TRP A O 1
ATOM 614 N N . ASN A 1 80 ? 3.127 -0.621 -18.909 1.00 98.12 80 ASN A N 1
ATOM 615 C CA . ASN A 1 80 ? 3.879 -0.845 -20.147 1.00 98.12 80 ASN A CA 1
ATOM 616 C C . ASN A 1 80 ? 4.959 0.223 -20.364 1.00 98.12 80 ASN A C 1
ATOM 618 O O . ASN A 1 80 ? 6.055 -0.104 -20.814 1.00 98.12 80 ASN A O 1
ATOM 622 N N . ALA A 1 81 ? 4.708 1.480 -19.986 1.00 97.25 81 ALA A N 1
ATOM 623 C CA . ALA A 1 81 ? 5.721 2.530 -20.033 1.00 97.25 81 ALA A CA 1
ATOM 624 C C . ALA A 1 81 ? 6.897 2.234 -19.087 1.00 97.25 81 ALA A C 1
ATOM 626 O O . ALA A 1 81 ? 8.052 2.431 -19.461 1.00 97.25 81 ALA A O 1
ATOM 627 N N . LEU A 1 82 ? 6.637 1.722 -17.877 1.00 96.69 82 LEU A N 1
ATOM 628 C CA . LEU A 1 82 ? 7.704 1.285 -16.973 1.00 96.69 82 LEU A CA 1
ATOM 629 C C . LEU A 1 82 ? 8.473 0.083 -17.537 1.00 96.69 82 LEU A C 1
ATOM 631 O O . LEU A 1 82 ? 9.704 0.122 -17.594 1.00 96.69 82 LEU A O 1
ATOM 635 N N . ALA A 1 83 ? 7.772 -0.946 -18.011 1.00 96.75 83 ALA A N 1
ATOM 636 C CA . ALA A 1 83 ? 8.398 -2.123 -18.606 1.00 96.75 83 ALA A CA 1
ATOM 637 C C . ALA A 1 83 ? 9.230 -1.789 -19.850 1.00 96.75 83 ALA A C 1
ATOM 639 O O . ALA A 1 83 ? 10.301 -2.363 -20.025 1.00 96.75 83 ALA A O 1
ATOM 640 N N . ALA A 1 84 ? 8.812 -0.818 -20.667 1.00 96.69 84 ALA A N 1
ATOM 641 C CA . ALA A 1 84 ? 9.600 -0.340 -21.800 1.00 96.69 84 ALA A CA 1
ATOM 642 C C . ALA A 1 84 ? 10.962 0.212 -21.350 1.00 96.69 84 ALA A C 1
ATOM 644 O O . ALA A 1 84 ? 11.990 -0.148 -21.919 1.00 96.69 84 ALA A O 1
ATOM 645 N N . THR A 1 85 ? 11.004 0.998 -20.268 1.00 95.44 85 THR A N 1
ATOM 646 C CA . THR A 1 85 ? 12.280 1.512 -19.740 1.00 95.44 85 THR A CA 1
ATOM 647 C C . THR A 1 85 ? 13.178 0.407 -19.165 1.00 95.44 85 THR A C 1
ATOM 649 O O . THR A 1 85 ? 14.402 0.479 -19.284 1.00 95.44 85 THR A O 1
ATOM 652 N N . VAL A 1 86 ? 12.586 -0.646 -18.585 1.00 94.06 86 VAL A N 1
ATOM 653 C CA . VAL A 1 86 ? 13.305 -1.856 -18.145 1.00 94.06 86 VAL A CA 1
ATOM 654 C C . VAL A 1 86 ? 13.851 -2.633 -19.347 1.00 94.06 86 VAL A C 1
ATOM 656 O O . VAL A 1 86 ? 15.020 -3.012 -19.341 1.00 94.06 86 VAL A O 1
ATOM 659 N N . ALA A 1 87 ? 13.058 -2.806 -20.407 1.00 94.25 87 ALA A N 1
ATOM 660 C CA . ALA A 1 87 ? 13.483 -3.458 -21.645 1.00 94.25 87 ALA A CA 1
ATOM 661 C C . ALA A 1 87 ? 14.637 -2.699 -22.325 1.00 94.25 87 ALA A C 1
ATOM 663 O O . ALA A 1 87 ? 15.622 -3.308 -22.738 1.00 94.25 87 ALA A O 1
ATOM 664 N N . GLU A 1 88 ? 14.566 -1.366 -22.384 1.00 94.44 88 GLU A N 1
ATOM 665 C CA . GLU A 1 88 ? 15.636 -0.508 -22.910 1.00 94.44 88 GLU A CA 1
ATOM 666 C C . GLU A 1 88 ? 16.922 -0.573 -22.074 1.00 94.44 88 GLU A C 1
ATOM 668 O O . GLU A 1 88 ? 18.030 -0.468 -22.610 1.00 94.44 88 GLU A O 1
ATOM 673 N N . ALA A 1 89 ? 16.807 -0.714 -20.751 1.00 91.88 89 ALA A N 1
ATOM 674 C CA . ALA A 1 89 ? 17.958 -0.950 -19.885 1.00 91.88 89 ALA A CA 1
ATOM 675 C C . ALA A 1 89 ? 18.575 -2.332 -20.147 1.00 91.88 89 ALA A C 1
ATOM 677 O O . ALA A 1 89 ? 19.788 -2.424 -20.331 1.00 91.88 89 ALA A O 1
ATOM 678 N N . GLY A 1 90 ? 17.743 -3.372 -20.250 1.00 91.31 90 GLY A N 1
ATOM 679 C CA . GLY A 1 90 ? 18.165 -4.735 -20.580 1.00 91.31 90 GLY A CA 1
ATOM 680 C C . GLY A 1 90 ? 18.868 -4.832 -21.933 1.00 91.31 90 GLY A C 1
ATOM 681 O O . GLY A 1 90 ? 19.939 -5.418 -22.025 1.00 91.31 90 GLY A O 1
ATOM 682 N N . ALA A 1 91 ? 18.335 -4.180 -22.969 1.00 91.25 91 ALA A N 1
ATOM 683 C CA . ALA A 1 91 ? 18.911 -4.192 -24.315 1.00 91.25 91 ALA A CA 1
ATOM 684 C C . ALA A 1 91 ? 20.292 -3.514 -24.413 1.00 91.25 91 ALA A C 1
ATOM 686 O O . ALA A 1 91 ? 21.052 -3.789 -25.341 1.00 91.25 91 ALA A O 1
ATOM 687 N N . ARG A 1 92 ? 20.620 -2.610 -23.478 1.00 91.50 92 ARG A N 1
ATOM 688 C CA . ARG A 1 92 ? 21.934 -1.946 -23.397 1.00 91.50 92 ARG A CA 1
ATOM 689 C C . ARG A 1 92 ? 22.946 -2.721 -22.555 1.00 91.50 92 ARG A C 1
ATOM 691 O O . ARG A 1 92 ? 24.131 -2.386 -22.590 1.00 91.50 92 ARG A O 1
ATOM 698 N N . ALA A 1 93 ? 22.492 -3.698 -21.778 1.00 88.94 93 ALA A N 1
ATOM 699 C CA . ALA A 1 93 ? 23.333 -4.473 -20.886 1.00 88.94 93 ALA A CA 1
ATOM 700 C C . ALA A 1 93 ? 23.936 -5.687 -21.615 1.00 88.94 93 ALA A C 1
ATOM 702 O O . ALA A 1 93 ? 23.313 -6.233 -22.525 1.00 88.94 93 ALA A O 1
ATOM 703 N N . PRO A 1 94 ? 25.149 -6.130 -21.236 1.00 85.06 94 PRO A N 1
ATOM 704 C CA . PRO A 1 94 ? 25.742 -7.346 -21.796 1.00 85.06 94 PRO A CA 1
ATOM 705 C C . PRO A 1 94 ? 24.937 -8.608 -21.440 1.00 85.06 94 PRO A C 1
ATOM 707 O O . PRO A 1 94 ? 24.902 -9.549 -22.228 1.00 85.06 94 PRO A O 1
ATOM 710 N N . GLU A 1 95 ? 24.281 -8.603 -20.278 1.00 83.06 95 GLU A N 1
ATOM 711 C CA . GLU A 1 95 ? 23.374 -9.635 -19.765 1.00 83.06 95 GLU A CA 1
ATOM 712 C C . GLU A 1 95 ? 22.188 -8.932 -19.086 1.00 83.06 95 GLU A C 1
ATOM 714 O O . GLU A 1 95 ? 22.358 -7.843 -18.528 1.00 83.06 95 GLU A O 1
ATOM 719 N N . VAL A 1 96 ? 20.992 -9.530 -19.120 1.00 77.38 96 VAL A N 1
ATOM 720 C CA . VAL A 1 96 ? 19.764 -8.907 -18.584 1.00 77.38 96 VAL A CA 1
ATOM 721 C C . VAL A 1 96 ? 19.881 -8.673 -17.076 1.00 77.38 96 VAL A C 1
ATOM 723 O O . VAL A 1 96 ? 19.469 -7.633 -16.569 1.00 77.38 96 VAL A O 1
ATOM 726 N N . GLU A 1 97 ? 20.513 -9.600 -16.366 1.00 78.12 97 GLU A N 1
ATOM 727 C CA . GLU A 1 97 ? 20.775 -9.553 -14.930 1.00 78.12 97 GLU A CA 1
ATOM 728 C C . GLU A 1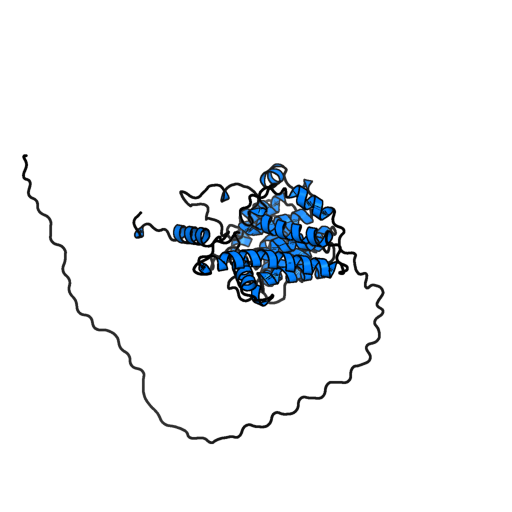 97 ? 21.748 -8.428 -14.539 1.00 78.12 97 GLU A C 1
ATOM 730 O O . GLU A 1 97 ? 21.732 -7.970 -13.399 1.00 78.12 97 GLU A O 1
ATOM 735 N N . ALA A 1 98 ? 22.568 -7.951 -15.482 1.00 79.19 98 ALA A N 1
ATOM 736 C CA . ALA A 1 98 ? 23.507 -6.847 -15.285 1.00 79.19 98 ALA A CA 1
ATOM 737 C C . ALA A 1 98 ? 22.909 -5.473 -15.645 1.00 79.19 98 ALA A C 1
ATOM 739 O O . ALA A 1 98 ? 23.616 -4.460 -15.620 1.00 79.19 98 ALA A O 1
ATOM 740 N N . ALA A 1 99 ? 21.627 -5.417 -16.021 1.00 83.75 99 ALA A N 1
ATOM 741 C CA . ALA A 1 99 ? 20.978 -4.181 -16.423 1.00 83.75 99 ALA A CA 1
ATOM 742 C C . ALA A 1 99 ? 20.843 -3.197 -15.255 1.00 83.75 99 ALA A C 1
ATOM 744 O O . ALA A 1 99 ? 20.248 -3.490 -14.219 1.00 83.75 99 ALA A O 1
ATOM 745 N N . VAL A 1 100 ? 21.335 -1.974 -15.461 1.00 85.56 100 VAL A N 1
ATOM 746 C CA . VAL A 1 100 ? 21.115 -0.865 -14.529 1.00 85.56 100 VAL A CA 1
ATOM 747 C C . VAL A 1 100 ? 19.740 -0.269 -14.809 1.00 85.56 100 VAL A C 1
ATOM 749 O O . VAL A 1 100 ? 19.553 0.458 -15.789 1.00 85.56 100 VAL A O 1
ATOM 752 N N . LEU A 1 101 ? 18.770 -0.598 -13.959 1.00 87.56 101 LEU A N 1
ATOM 753 C CA . LEU A 1 101 ? 17.398 -0.121 -14.109 1.00 87.56 101 LEU A CA 1
ATOM 754 C C . LEU A 1 101 ? 17.284 1.378 -13.772 1.00 87.56 101 LEU A C 1
ATOM 756 O O . LEU A 1 101 ? 17.931 1.853 -12.838 1.00 87.56 101 LEU A O 1
ATOM 760 N N . PRO A 1 102 ? 16.428 2.139 -14.481 1.00 89.19 102 PRO A N 1
ATOM 761 C CA . PRO A 1 102 ? 16.206 3.567 -14.225 1.00 89.19 102 PRO A CA 1
ATOM 762 C C . PRO A 1 102 ? 15.240 3.827 -13.051 1.00 89.19 102 PRO A C 1
ATOM 764 O O . PRO A 1 102 ? 14.643 4.899 -12.951 1.00 89.19 102 PRO A O 1
ATOM 767 N N . LEU A 1 103 ? 15.052 2.830 -12.190 1.00 92.94 103 LEU A N 1
ATOM 768 C CA . LEU A 1 103 ? 14.183 2.840 -11.021 1.00 92.94 103 LEU A CA 1
ATOM 769 C C . LEU A 1 103 ? 14.718 1.851 -9.987 1.00 92.94 103 LEU A C 1
ATOM 771 O O . LEU A 1 103 ? 15.486 0.948 -10.325 1.00 92.94 103 LEU A O 1
ATOM 775 N N . ARG A 1 104 ? 14.256 1.990 -8.748 1.00 90.94 104 ARG A N 1
ATOM 776 C CA . ARG A 1 104 ? 14.363 0.964 -7.716 1.00 90.94 104 ARG A CA 1
ATOM 777 C C . ARG A 1 104 ? 12.974 0.462 -7.353 1.00 90.94 104 ARG A C 1
ATOM 779 O O . ARG A 1 104 ? 12.009 1.220 -7.377 1.00 90.94 104 ARG A O 1
ATOM 786 N N . ALA A 1 105 ? 12.869 -0.816 -7.024 1.00 91.50 105 ALA A N 1
ATOM 787 C CA . ALA A 1 105 ? 11.605 -1.407 -6.607 1.00 91.50 105 ALA A CA 1
ATOM 788 C C . ALA A 1 105 ? 11.822 -2.596 -5.671 1.00 91.50 105 ALA A C 1
ATOM 790 O O . ALA A 1 105 ? 12.922 -3.153 -5.589 1.00 91.50 105 ALA A O 1
ATOM 791 N N . ARG A 1 106 ? 10.746 -3.028 -5.011 1.00 89.44 106 ARG A N 1
ATOM 792 C CA . ARG A 1 106 ? 10.713 -4.312 -4.304 1.00 89.44 106 ARG A CA 1
ATOM 793 C C . ARG A 1 106 ? 10.895 -5.465 -5.284 1.00 89.44 106 ARG A C 1
ATOM 795 O O . ARG A 1 106 ? 10.647 -5.319 -6.482 1.00 89.44 106 ARG A O 1
ATOM 802 N N . ILE A 1 107 ? 11.341 -6.610 -4.766 1.00 89.88 107 ILE A N 1
ATOM 803 C CA . ILE A 1 107 ? 11.690 -7.776 -5.591 1.00 89.88 107 ILE A CA 1
ATOM 804 C C . ILE A 1 107 ? 10.492 -8.201 -6.444 1.00 89.88 107 ILE A C 1
ATOM 806 O O . ILE A 1 107 ? 10.657 -8.408 -7.643 1.00 89.88 107 ILE A O 1
ATOM 810 N N . SER A 1 108 ? 9.293 -8.222 -5.860 1.00 93.62 108 SER A N 1
ATOM 811 C CA . SER A 1 108 ? 8.052 -8.533 -6.567 1.00 93.62 108 SER A CA 1
ATOM 812 C C . SER A 1 108 ? 7.750 -7.607 -7.740 1.00 93.62 108 SER A C 1
ATOM 814 O O . SER A 1 108 ? 7.535 -8.053 -8.866 1.00 93.62 108 SER A O 1
ATOM 816 N N . VAL A 1 109 ? 7.823 -6.297 -7.511 1.00 96.19 109 VAL A N 1
ATOM 817 C CA . VAL A 1 109 ? 7.610 -5.290 -8.557 1.00 96.19 109 VAL A CA 1
ATOM 818 C C . VAL A 1 109 ? 8.683 -5.383 -9.642 1.00 96.19 109 VAL A C 1
ATOM 820 O O . VAL A 1 109 ? 8.366 -5.301 -10.829 1.00 96.19 109 VAL A O 1
ATOM 823 N N . ARG A 1 110 ? 9.948 -5.607 -9.266 1.00 93.75 110 ARG A N 1
ATOM 824 C CA . ARG A 1 110 ? 11.048 -5.768 -10.226 1.00 93.75 110 ARG A CA 1
ATOM 825 C C . ARG A 1 110 ? 10.866 -7.015 -11.090 1.00 93.75 110 ARG A C 1
ATOM 827 O O . ARG A 1 110 ? 11.051 -6.933 -12.301 1.00 93.75 110 ARG A O 1
ATOM 834 N N . ALA A 1 111 ? 10.498 -8.144 -10.485 1.00 93.62 111 ALA A N 1
ATOM 835 C CA . ALA A 1 111 ? 10.227 -9.390 -11.193 1.00 93.62 111 ALA A CA 1
ATOM 836 C C . ALA A 1 111 ? 9.034 -9.240 -12.149 1.00 93.62 111 ALA A C 1
ATOM 838 O O . ALA A 1 111 ? 9.159 -9.570 -13.326 1.00 93.62 111 ALA A O 1
ATOM 839 N N . GLY A 1 112 ? 7.929 -8.641 -11.690 1.00 96.50 112 GLY A N 1
ATOM 840 C CA . GLY A 1 112 ? 6.761 -8.365 -12.531 1.00 96.50 112 GLY A CA 1
ATOM 841 C C . GLY A 1 112 ? 7.077 -7.466 -13.729 1.00 96.50 112 GLY A C 1
ATOM 842 O O . GLY A 1 112 ? 6.701 -7.779 -14.859 1.00 96.50 112 GLY A O 1
ATOM 843 N N . LEU A 1 113 ? 7.846 -6.391 -13.519 1.00 96.31 113 LEU A N 1
ATOM 844 C CA . LEU A 1 113 ? 8.315 -5.518 -14.601 1.00 96.31 113 LEU A CA 1
ATOM 845 C C . LEU A 1 113 ? 9.256 -6.237 -15.573 1.00 96.31 113 LEU A C 1
ATOM 847 O O . LEU A 1 113 ? 9.153 -6.022 -16.779 1.00 96.31 113 LEU A O 1
ATOM 851 N N . GLY A 1 114 ? 10.149 -7.093 -15.071 1.00 94.62 114 GLY A N 1
ATOM 852 C CA . GLY A 1 114 ? 11.021 -7.928 -15.898 1.00 94.62 114 GLY A CA 1
ATOM 853 C C . GLY A 1 114 ? 10.226 -8.904 -16.769 1.00 94.62 114 GLY A C 1
ATOM 854 O O . GLY A 1 114 ? 10.453 -8.978 -17.975 1.00 94.62 114 GLY A O 1
ATOM 855 N N . ASN A 1 115 ? 9.233 -9.578 -16.186 1.00 96.31 115 ASN A N 1
ATOM 856 C CA . ASN A 1 115 ? 8.319 -10.467 -16.903 1.00 96.31 115 ASN A CA 1
ATOM 857 C C . ASN A 1 115 ? 7.532 -9.709 -17.983 1.00 96.31 115 ASN A C 1
ATOM 859 O O . ASN A 1 115 ? 7.438 -10.166 -19.125 1.00 96.31 115 ASN A O 1
ATOM 863 N N . LEU A 1 116 ? 6.999 -8.527 -17.656 1.00 97.31 116 LEU A N 1
ATOM 864 C CA . LEU A 1 116 ? 6.268 -7.696 -18.614 1.00 97.31 116 LEU A CA 1
ATOM 865 C C . LEU A 1 116 ? 7.180 -7.224 -19.759 1.00 97.31 116 LEU A C 1
ATOM 867 O O . LEU A 1 116 ? 6.793 -7.309 -20.926 1.00 97.31 116 LEU A O 1
ATOM 871 N N . ALA A 1 117 ? 8.409 -6.802 -19.444 1.00 95.94 117 ALA A N 1
ATOM 872 C CA . ALA A 1 117 ? 9.431 -6.422 -20.422 1.00 95.94 117 ALA A CA 1
ATOM 873 C C . ALA A 1 117 ? 9.839 -7.593 -21.336 1.00 95.94 117 ALA A C 1
ATOM 875 O O . ALA A 1 117 ? 10.130 -7.382 -22.513 1.00 95.94 117 ALA A O 1
ATOM 876 N N . ALA A 1 118 ? 9.802 -8.827 -20.825 1.00 93.88 118 ALA A N 1
ATOM 877 C CA . ALA A 1 118 ? 10.027 -10.054 -21.589 1.00 93.88 118 ALA A CA 1
ATOM 878 C C . ALA A 1 118 ? 8.805 -10.505 -22.420 1.00 93.88 118 ALA A C 1
ATOM 880 O O . ALA A 1 118 ? 8.877 -11.504 -23.136 1.00 93.88 118 ALA A O 1
ATOM 881 N N . GLY A 1 119 ? 7.687 -9.773 -22.361 1.00 95.56 119 GLY A N 1
ATOM 882 C CA . GLY A 1 119 ? 6.501 -10.015 -23.184 1.00 95.56 119 GLY A CA 1
ATOM 883 C C . GLY A 1 119 ? 5.412 -10.863 -22.527 1.00 95.56 119 GLY A C 1
ATOM 884 O O . GLY A 1 119 ? 4.401 -11.133 -23.178 1.00 95.56 119 GLY A O 1
ATOM 885 N N . LEU A 1 120 ? 5.560 -11.246 -21.254 1.00 97.31 120 LEU A N 1
ATOM 886 C CA . LEU A 1 120 ? 4.470 -11.870 -20.502 1.00 97.31 120 LEU A CA 1
ATOM 887 C C . LEU A 1 120 ? 3.329 -10.856 -20.296 1.00 97.31 120 LEU A C 1
ATOM 889 O O . LEU A 1 120 ? 3.466 -9.652 -20.544 1.00 97.31 120 LEU A O 1
ATOM 893 N N . ARG A 1 121 ? 2.164 -11.351 -19.873 1.00 97.50 121 ARG A N 1
ATOM 894 C CA . ARG A 1 121 ? 0.986 -10.532 -19.559 1.00 97.50 121 ARG A CA 1
ATOM 895 C C . ARG A 1 121 ? 0.406 -10.928 -18.200 1.00 97.50 121 ARG A C 1
ATOM 897 O O . ARG A 1 121 ? 0.536 -12.096 -17.826 1.00 97.50 121 ARG A O 1
ATOM 904 N N . PRO A 1 122 ? -0.247 -10.008 -17.472 1.00 97.50 122 PRO A N 1
ATOM 905 C CA . PRO A 1 122 ? -1.005 -10.365 -16.277 1.00 97.50 122 PRO A CA 1
ATOM 906 C C . PRO A 1 122 ? -2.035 -11.477 -16.571 1.00 97.50 122 PRO A C 1
ATOM 908 O O . PRO A 1 122 ? -2.639 -11.473 -17.647 1.00 97.50 122 PRO A O 1
ATOM 911 N N . PRO A 1 123 ? -2.269 -12.428 -15.647 1.00 96.81 123 PRO A N 1
ATOM 912 C CA . PRO A 1 123 ? -1.670 -12.511 -14.313 1.00 96.81 123 PRO A CA 1
ATOM 913 C C . PRO A 1 123 ? -0.280 -13.167 -14.279 1.00 96.81 123 PRO A C 1
ATOM 915 O O . PRO A 1 123 ? 0.363 -13.131 -13.238 1.00 96.81 123 PRO A O 1
ATOM 918 N N . ALA A 1 124 ? 0.221 -13.737 -15.383 1.00 97.94 124 ALA A N 1
ATOM 919 C CA . ALA A 1 124 ? 1.502 -14.455 -15.389 1.00 97.94 124 ALA A CA 1
ATOM 920 C C . ALA A 1 124 ? 2.682 -13.564 -14.970 1.00 97.94 124 ALA A C 1
ATOM 922 O O . ALA A 1 124 ? 3.589 -14.027 -14.290 1.00 97.94 124 ALA A O 1
ATOM 923 N N . THR A 1 125 ? 2.647 -12.268 -15.299 1.00 97.38 125 THR A N 1
ATOM 924 C CA . THR A 1 125 ? 3.677 -11.314 -14.853 1.00 97.38 125 THR A CA 1
ATOM 925 C C . THR A 1 125 ? 3.783 -11.232 -13.332 1.00 97.38 125 THR A C 1
ATOM 927 O O . THR A 1 125 ? 4.900 -11.226 -12.821 1.00 97.38 125 THR A O 1
ATOM 930 N N . GLY A 1 126 ? 2.646 -11.189 -12.628 1.00 96.50 126 GLY A N 1
ATOM 931 C CA . GLY A 1 126 ? 2.589 -11.114 -11.170 1.00 96.50 126 GLY A CA 1
ATOM 932 C C . GLY A 1 126 ? 2.725 -12.466 -10.470 1.00 96.50 126 GLY A C 1
ATOM 933 O O . GLY A 1 126 ? 3.305 -12.514 -9.392 1.00 96.50 126 GLY A O 1
ATOM 934 N N . HIS A 1 127 ? 2.252 -13.552 -11.092 1.00 96.62 127 HIS A N 1
ATOM 935 C CA . HIS A 1 127 ? 2.303 -14.913 -10.543 1.00 96.62 127 HIS A CA 1
ATOM 936 C C . HIS A 1 127 ? 3.677 -15.580 -10.696 1.00 96.62 127 HIS A C 1
ATOM 938 O O . HIS A 1 127 ? 4.164 -16.198 -9.750 1.00 96.62 127 HIS A O 1
ATOM 944 N N . ASP A 1 128 ? 4.331 -15.462 -11.860 1.00 94.25 128 ASP A N 1
ATOM 945 C CA . ASP A 1 128 ? 5.612 -16.129 -12.151 1.00 94.25 128 ASP A CA 1
ATOM 946 C C . ASP A 1 128 ? 6.792 -15.352 -11.532 1.00 94.25 128 ASP A C 1
ATOM 948 O O . ASP A 1 128 ? 7.748 -14.943 -12.195 1.00 94.25 128 ASP A O 1
ATOM 952 N N . ASN A 1 129 ? 6.686 -15.109 -10.229 1.00 88.81 129 ASN A N 1
ATOM 953 C CA . ASN A 1 129 ? 7.576 -14.317 -9.398 1.00 88.81 129 ASN A CA 1
ATOM 954 C C . ASN A 1 129 ? 7.612 -14.950 -7.991 1.00 88.81 129 ASN A C 1
ATOM 956 O O . ASN A 1 129 ? 6.564 -15.072 -7.368 1.00 88.81 129 ASN A O 1
ATOM 960 N N . PRO A 1 130 ? 8.779 -15.306 -7.425 1.00 89.75 130 PRO A N 1
ATOM 961 C CA . PRO A 1 130 ? 8.852 -15.942 -6.101 1.00 89.75 130 PRO A CA 1
ATOM 962 C C . PRO A 1 130 ? 8.338 -15.065 -4.946 1.00 89.75 130 PRO A C 1
ATOM 964 O O . PRO A 1 130 ? 8.155 -15.567 -3.843 1.00 89.75 130 PRO A O 1
ATOM 967 N N . HIS A 1 131 ? 8.112 -13.777 -5.199 1.00 93.56 131 HIS A N 1
ATOM 968 C CA . HIS A 1 131 ? 7.622 -12.791 -4.243 1.00 93.56 131 HIS A CA 1
ATOM 969 C C . HIS A 1 131 ? 6.205 -12.301 -4.579 1.00 93.56 131 HIS A C 1
ATOM 971 O O . HIS A 1 131 ? 5.842 -11.181 -4.250 1.00 93.56 131 HIS A O 1
ATOM 977 N N . TYR A 1 132 ? 5.394 -13.097 -5.284 1.00 95.12 132 TYR A N 1
ATOM 978 C CA . TYR A 1 132 ? 4.057 -12.675 -5.730 1.00 95.12 132 TYR A CA 1
ATOM 979 C C . TYR A 1 132 ? 3.117 -12.273 -4.577 1.00 95.12 132 TYR A C 1
ATOM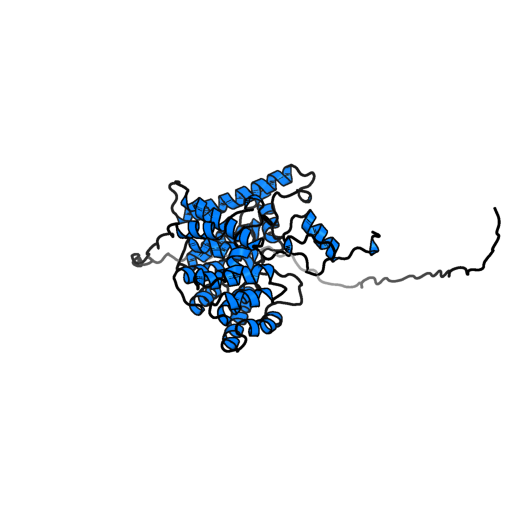 981 O O . TYR A 1 132 ? 2.122 -11.595 -4.801 1.00 95.12 132 TYR A O 1
ATOM 989 N N . PHE A 1 133 ? 3.397 -12.716 -3.350 1.00 95.81 133 PHE A N 1
ATOM 990 C CA . PHE A 1 133 ? 2.558 -12.513 -2.166 1.00 95.81 133 PHE A CA 1
ATOM 991 C C . PHE A 1 133 ? 2.891 -11.227 -1.385 1.00 95.81 133 PHE A C 1
ATOM 993 O O . PHE A 1 133 ? 2.339 -11.004 -0.302 1.00 95.81 133 PHE A O 1
ATOM 1000 N N . ASP A 1 134 ? 3.805 -10.400 -1.896 1.00 96.00 134 ASP A N 1
ATOM 1001 C CA . ASP A 1 134 ? 4.239 -9.167 -1.241 1.00 96.00 134 ASP A CA 1
ATOM 1002 C C . ASP A 1 134 ? 3.113 -8.120 -1.158 1.00 96.00 134 ASP A C 1
ATOM 1004 O O . ASP A 1 134 ? 2.212 -8.041 -1.999 1.00 96.00 134 ASP A O 1
ATOM 1008 N N . ASP A 1 135 ? 3.217 -7.227 -0.178 1.00 96.44 135 ASP A N 1
ATOM 1009 C CA . ASP A 1 135 ? 2.285 -6.122 0.063 1.00 96.44 135 ASP A CA 1
ATOM 1010 C C . ASP A 1 135 ? 2.424 -4.924 -0.895 1.00 96.44 135 ASP A C 1
ATOM 1012 O O . ASP A 1 135 ? 1.596 -4.015 -0.845 1.00 96.44 135 ASP A O 1
ATOM 1016 N N . ALA A 1 136 ? 3.388 -4.916 -1.821 1.00 95.50 136 ALA A N 1
ATOM 1017 C CA . ALA A 1 136 ? 3.724 -3.720 -2.606 1.00 95.50 136 ALA A CA 1
ATOM 1018 C C . ALA A 1 136 ? 2.580 -3.177 -3.495 1.00 95.50 136 ALA A C 1
ATOM 1020 O O . ALA A 1 136 ? 2.622 -2.025 -3.934 1.00 95.50 136 ALA A O 1
ATOM 1021 N N . ALA A 1 137 ? 1.552 -3.980 -3.802 1.00 98.12 137 ALA A N 1
ATOM 1022 C CA . ALA A 1 137 ? 0.352 -3.499 -4.498 1.00 98.12 137 ALA A CA 1
ATOM 1023 C C . ALA A 1 137 ? -0.642 -2.767 -3.574 1.00 98.12 137 ALA A C 1
ATOM 1025 O O . ALA A 1 137 ? -1.435 -1.954 -4.047 1.00 98.12 137 ALA A O 1
ATOM 1026 N N . CYS A 1 138 ? -0.585 -2.999 -2.262 1.00 98.62 138 CYS A N 1
ATOM 1027 C CA . CYS A 1 138 ? -1.536 -2.477 -1.281 1.00 98.62 138 CYS A CA 1
ATOM 1028 C C . CYS A 1 138 ? -1.506 -0.944 -1.186 1.00 98.62 138 CYS A C 1
ATOM 1030 O O . CYS A 1 138 ? -2.558 -0.308 -1.104 1.00 98.62 138 CYS A O 1
ATOM 1032 N N . VAL A 1 139 ? -0.319 -0.333 -1.261 1.00 97.62 139 VAL A N 1
ATOM 1033 C CA . VAL A 1 139 ? -0.162 1.134 -1.221 1.00 97.62 139 VAL A CA 1
ATOM 1034 C C . VAL A 1 139 ? -0.719 1.808 -2.476 1.00 97.62 139 VAL A C 1
ATOM 1036 O O . VAL A 1 139 ? -1.304 2.887 -2.400 1.00 97.62 139 VAL A O 1
ATOM 1039 N N . ARG A 1 140 ? -0.612 1.146 -3.635 1.00 98.44 140 ARG A N 1
ATOM 1040 C CA . ARG A 1 140 ? -1.214 1.617 -4.891 1.00 98.44 140 ARG A CA 1
ATOM 1041 C C . ARG A 1 140 ? -2.728 1.467 -4.865 1.00 98.44 140 ARG A C 1
ATOM 1043 O O . ARG A 1 140 ? -3.442 2.387 -5.252 1.00 98.44 140 ARG A O 1
ATOM 1050 N N . ALA A 1 141 ? -3.210 0.336 -4.356 1.00 98.81 141 ALA A N 1
ATOM 1051 C CA . ALA A 1 141 ? -4.629 0.043 -4.208 1.00 98.81 141 ALA A CA 1
ATOM 1052 C C . ALA A 1 141 ? -5.357 1.083 -3.342 1.00 98.81 141 ALA A C 1
ATOM 1054 O O . ALA A 1 141 ? -6.465 1.494 -3.687 1.00 98.81 141 ALA A O 1
ATOM 1055 N N . ALA A 1 142 ? -4.709 1.571 -2.278 1.00 97.94 142 ALA A N 1
ATOM 1056 C CA . ALA A 1 142 ? -5.250 2.645 -1.448 1.00 97.94 142 ALA A CA 1
ATOM 1057 C C . ALA A 1 142 ? -5.537 3.929 -2.249 1.00 97.94 142 ALA A C 1
ATOM 1059 O O . ALA A 1 142 ? -6.520 4.612 -1.982 1.00 97.94 142 ALA A O 1
ATOM 1060 N N . VAL A 1 143 ? -4.721 4.242 -3.260 1.00 98.12 143 VAL A N 1
ATOM 1061 C CA . VAL A 1 143 ? -4.943 5.403 -4.132 1.00 98.12 143 VAL A CA 1
ATOM 1062 C C . VAL A 1 143 ? -5.959 5.098 -5.227 1.00 98.12 143 VAL A C 1
ATOM 1064 O O . VAL A 1 143 ? -6.826 5.921 -5.487 1.00 98.12 143 VAL A O 1
ATOM 1067 N N . LEU A 1 144 ? -5.907 3.919 -5.853 1.00 98.06 144 LEU A N 1
ATOM 1068 C CA . LEU A 1 144 ? -6.851 3.538 -6.916 1.00 98.06 144 LEU A CA 1
ATOM 1069 C C . LEU A 1 144 ? -8.315 3.537 -6.443 1.00 98.06 144 LEU A C 1
ATOM 1071 O O . LEU A 1 144 ? -9.216 3.793 -7.241 1.00 98.06 144 LEU A O 1
ATOM 1075 N N . ALA A 1 145 ? -8.555 3.319 -5.148 1.00 97.75 145 ALA A N 1
ATOM 1076 C CA . ALA A 1 145 ? -9.883 3.377 -4.539 1.00 97.75 145 ALA A CA 1
ATOM 1077 C C . ALA A 1 145 ? -10.613 4.720 -4.740 1.00 97.75 145 ALA A C 1
ATOM 1079 O O . ALA A 1 145 ? -11.844 4.742 -4.724 1.00 97.75 145 ALA A O 1
ATOM 1080 N N . VAL A 1 146 ? -9.898 5.828 -4.991 1.00 95.69 146 VAL A N 1
ATOM 1081 C CA . VAL A 1 146 ? -10.520 7.141 -5.265 1.00 95.69 146 VAL A CA 1
ATOM 1082 C C . VAL A 1 146 ? -11.390 7.143 -6.524 1.00 95.69 146 VAL A C 1
ATOM 1084 O O . VAL A 1 146 ? -12.257 8.000 -6.660 1.00 95.69 146 VAL A O 1
ATOM 1087 N N . ALA A 1 147 ? -11.196 6.180 -7.432 1.00 94.44 147 ALA A N 1
ATOM 1088 C CA . ALA A 1 147 ? -12.028 6.021 -8.620 1.00 94.44 147 ALA A CA 1
ATOM 1089 C C . ALA A 1 147 ? -13.452 5.533 -8.292 1.00 94.44 147 ALA A C 1
ATOM 1091 O O . ALA A 1 147 ? -14.376 5.778 -9.070 1.00 94.44 147 ALA A O 1
ATOM 1092 N N . HIS A 1 148 ? -13.630 4.868 -7.142 1.00 95.62 148 HIS A N 1
ATOM 1093 C CA . HIS A 1 148 ? -14.870 4.202 -6.744 1.00 95.62 148 HIS A CA 1
ATOM 1094 C C . HIS A 1 148 ? -15.275 4.488 -5.277 1.00 95.62 148 HIS A C 1
ATOM 1096 O O . HIS A 1 148 ? -15.468 3.547 -4.503 1.00 95.62 148 HIS A O 1
ATOM 1102 N N . PRO A 1 149 ? -15.435 5.760 -4.843 1.00 95.94 149 PRO A N 1
ATOM 1103 C CA . PRO A 1 149 ? -15.854 6.055 -3.474 1.00 95.94 149 PRO A CA 1
ATOM 1104 C C . PRO A 1 149 ? -17.225 5.440 -3.166 1.00 95.94 149 PRO A C 1
ATOM 1106 O O . PRO A 1 149 ? -18.195 5.633 -3.900 1.00 95.94 149 PRO A O 1
ATOM 1109 N N . GLY A 1 150 ? -17.310 4.698 -2.065 1.00 97.12 150 GLY A N 1
ATOM 1110 C CA . GLY A 1 150 ? -18.521 4.011 -1.618 1.00 97.12 150 GLY A CA 1
ATOM 1111 C C . GLY A 1 150 ? -18.871 2.730 -2.379 1.00 97.12 150 GLY A C 1
ATOM 1112 O O . GLY A 1 150 ? -19.903 2.132 -2.071 1.00 97.12 150 GLY A O 1
ATOM 1113 N N . ASP A 1 151 ? -18.042 2.295 -3.333 1.00 98.00 151 ASP A N 1
ATOM 1114 C CA . ASP A 1 151 ? -18.214 1.036 -4.064 1.00 98.00 151 ASP A CA 1
ATOM 1115 C C . ASP A 1 151 ? -17.012 0.100 -3.822 1.00 98.00 151 ASP A C 1
ATOM 1117 O O . ASP A 1 151 ? -16.030 0.121 -4.572 1.00 98.00 151 ASP A O 1
ATOM 1121 N N . PRO A 1 152 ? -17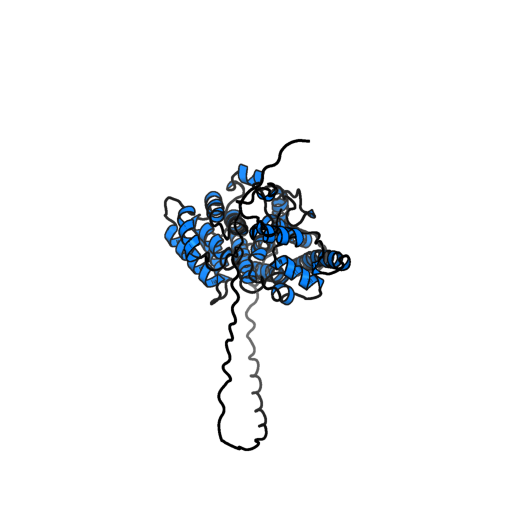.043 -0.697 -2.735 1.00 98.50 152 PRO A N 1
ATOM 1122 C CA . PRO A 1 152 ? -15.916 -1.544 -2.357 1.00 98.50 152 PRO A CA 1
ATOM 1123 C C . PRO A 1 152 ? -15.614 -2.650 -3.374 1.00 98.50 152 PRO A C 1
ATOM 1125 O O . PRO A 1 152 ? -14.454 -3.037 -3.502 1.00 98.50 152 PRO A O 1
ATOM 1128 N N . GLU A 1 153 ? -16.618 -3.151 -4.098 1.00 98.56 153 GLU A N 1
ATOM 1129 C CA . GLU A 1 153 ? -16.435 -4.237 -5.067 1.00 98.56 153 GLU A CA 1
ATOM 1130 C C . GLU A 1 153 ? -15.736 -3.739 -6.335 1.00 98.56 153 GLU A C 1
ATOM 1132 O O . GLU A 1 153 ? -14.764 -4.351 -6.784 1.00 98.56 153 GLU A O 1
ATOM 1137 N N . GLU A 1 154 ? -16.163 -2.596 -6.881 1.00 98.25 154 GLU A N 1
ATOM 1138 C CA . GLU A 1 154 ? -15.496 -1.996 -8.043 1.00 98.25 154 GLU A CA 1
ATOM 1139 C C . GLU A 1 154 ? -14.085 -1.498 -7.691 1.00 98.25 154 GLU A C 1
ATOM 1141 O O . GLU A 1 154 ? -13.143 -1.704 -8.463 1.00 98.25 154 GLU A O 1
ATOM 1146 N N . ALA A 1 155 ? -13.891 -0.933 -6.491 1.00 98.62 155 ALA A N 1
ATOM 1147 C CA . ALA A 1 155 ? -12.565 -0.563 -5.996 1.00 98.62 155 ALA A CA 1
ATOM 1148 C C . ALA A 1 155 ? -11.630 -1.780 -5.889 1.00 98.62 155 ALA A C 1
ATOM 1150 O O . ALA A 1 155 ? -10.491 -1.733 -6.361 1.00 98.62 155 ALA A O 1
ATOM 1151 N N . ALA A 1 156 ? -12.114 -2.889 -5.318 1.00 98.88 156 ALA A N 1
ATOM 1152 C CA . ALA A 1 156 ? -11.358 -4.133 -5.230 1.00 98.88 156 ALA A CA 1
ATOM 1153 C C . ALA A 1 156 ? -11.043 -4.711 -6.620 1.00 98.88 156 ALA A C 1
ATOM 1155 O O . ALA A 1 156 ? -9.917 -5.145 -6.863 1.00 98.88 156 ALA A O 1
ATOM 1156 N N . ALA A 1 157 ? -11.994 -4.678 -7.558 1.00 98.69 157 ALA A N 1
ATOM 1157 C CA . ALA A 1 157 ? -11.786 -5.156 -8.923 1.00 98.69 157 ALA A CA 1
ATOM 1158 C C . ALA A 1 157 ? -10.731 -4.334 -9.687 1.00 98.69 157 ALA A C 1
ATOM 1160 O O . ALA A 1 157 ? -9.917 -4.903 -10.420 1.00 98.69 157 ALA A O 1
ATOM 1161 N N . LEU A 1 158 ? -10.712 -3.007 -9.517 1.00 98.69 158 LEU A N 1
ATOM 1162 C CA . LEU A 1 158 ? -9.674 -2.149 -10.095 1.00 98.69 158 LEU A CA 1
ATOM 1163 C C . LEU A 1 158 ? -8.303 -2.405 -9.452 1.00 98.69 158 LEU A C 1
ATOM 1165 O O . LEU A 1 158 ? -7.302 -2.512 -10.161 1.00 98.69 158 LEU A O 1
ATOM 1169 N N . ALA A 1 159 ? -8.257 -2.545 -8.127 1.00 98.81 159 ALA A N 1
ATOM 1170 C CA . ALA A 1 159 ? -7.024 -2.856 -7.413 1.00 98.81 159 ALA A CA 1
ATOM 1171 C C . ALA A 1 159 ? -6.446 -4.218 -7.814 1.00 98.81 159 ALA A C 1
ATOM 1173 O O . ALA A 1 159 ? -5.239 -4.337 -7.990 1.00 98.81 159 ALA A O 1
ATOM 1174 N N . GLU A 1 160 ? -7.285 -5.234 -8.021 1.00 98.88 160 GLU A N 1
ATOM 1175 C CA . GLU A 1 160 ? -6.843 -6.527 -8.547 1.00 98.88 160 GLU A CA 1
ATOM 1176 C C . GLU A 1 160 ? -6.282 -6.413 -9.970 1.00 98.88 160 GLU A C 1
ATOM 1178 O O . GLU A 1 160 ? -5.264 -7.035 -10.280 1.00 98.88 160 GLU A O 1
ATOM 1183 N N . PHE A 1 161 ? -6.922 -5.614 -10.829 1.00 98.75 161 PHE A N 1
ATOM 1184 C CA . PHE A 1 161 ? -6.438 -5.381 -12.189 1.00 98.75 161 PHE A CA 1
ATOM 1185 C C . PHE A 1 161 ? -5.017 -4.792 -12.195 1.00 98.75 161 PHE A C 1
ATOM 1187 O O . PHE A 1 161 ? -4.172 -5.273 -12.947 1.00 98.75 161 PHE A O 1
ATOM 1194 N N . ASP A 1 162 ? -4.733 -3.809 -11.332 1.00 98.75 162 ASP A N 1
ATOM 1195 C CA . ASP A 1 162 ? -3.376 -3.276 -11.135 1.00 98.75 162 ASP A CA 1
ATOM 1196 C C . ASP A 1 162 ? -2.431 -4.298 -10.485 1.00 98.75 162 ASP A C 1
ATOM 1198 O O . ASP A 1 162 ? -1.312 -4.512 -10.952 1.00 98.75 162 ASP A O 1
ATOM 1202 N N . ALA A 1 163 ? -2.868 -4.954 -9.410 1.00 98.69 163 ALA A N 1
ATOM 1203 C CA . ALA A 1 163 ? -2.008 -5.805 -8.597 1.00 98.69 163 ALA A CA 1
ATOM 1204 C C . ALA A 1 163 ? -1.430 -6.985 -9.391 1.00 98.69 163 ALA A C 1
ATOM 1206 O O . ALA A 1 163 ? -0.251 -7.299 -9.223 1.00 98.69 163 ALA A O 1
ATOM 1207 N N . ARG A 1 164 ? -2.208 -7.573 -10.313 1.00 98.62 164 ARG A N 1
ATOM 1208 C CA . ARG A 1 164 ? -1.806 -8.720 -11.156 1.00 98.62 164 ARG A CA 1
ATOM 1209 C C . ARG A 1 164 ? -0.604 -8.454 -12.073 1.00 98.62 164 ARG A C 1
ATOM 1211 O O . ARG A 1 164 ? -0.044 -9.396 -12.638 1.00 98.62 164 ARG A O 1
ATOM 1218 N N . TYR A 1 165 ? -0.183 -7.199 -12.234 1.00 98.50 165 TYR A N 1
ATOM 1219 C CA . TYR A 1 165 ? 1.073 -6.878 -12.915 1.00 98.50 165 TYR A CA 1
ATOM 1220 C C . TYR A 1 165 ? 2.303 -7.349 -12.140 1.00 98.50 165 TYR A C 1
ATOM 1222 O O . TYR A 1 165 ? 3.288 -7.752 -12.757 1.00 98.50 165 TYR A O 1
ATOM 1230 N N . THR A 1 166 ? 2.245 -7.316 -10.808 1.00 97.75 166 THR A N 1
ATOM 1231 C CA . THR A 1 166 ? 3.413 -7.530 -9.938 1.00 97.75 166 THR A CA 1
ATOM 1232 C C . THR A 1 166 ? 3.201 -8.573 -8.849 1.00 97.75 166 THR A C 1
ATOM 1234 O O . THR A 1 166 ? 4.183 -9.088 -8.326 1.00 97.75 166 THR A O 1
ATOM 1237 N N . GLN A 1 167 ? 1.946 -8.857 -8.505 1.00 98.06 167 GLN A N 1
ATOM 1238 C CA . GLN A 1 167 ? 1.544 -9.724 -7.402 1.00 98.06 167 GLN A CA 1
ATOM 1239 C C . GLN A 1 167 ? 0.550 -10.792 -7.859 1.00 98.06 167 GLN A C 1
ATOM 1241 O O . GLN A 1 167 ? -0.087 -10.663 -8.906 1.00 98.06 167 GLN A O 1
ATOM 1246 N N . ASP A 1 168 ? 0.379 -11.802 -7.016 1.00 98.12 168 ASP A N 1
ATOM 1247 C CA . ASP A 1 168 ? -0.688 -12.796 -7.062 1.00 98.12 168 ASP A CA 1
ATOM 1248 C C . ASP A 1 168 ? -1.027 -13.286 -5.637 1.00 98.12 168 ASP A C 1
ATOM 1250 O O . ASP A 1 168 ? -0.395 -12.875 -4.661 1.00 98.12 168 ASP A O 1
ATOM 1254 N N . GLY A 1 169 ? -2.050 -14.128 -5.475 1.00 97.88 169 GLY A N 1
ATOM 1255 C CA . GLY A 1 169 ? -2.424 -14.685 -4.167 1.00 97.88 169 GLY A CA 1
ATOM 1256 C C . GLY A 1 169 ? -2.632 -13.608 -3.092 1.00 97.88 169 GLY A C 1
ATOM 1257 O O . GLY A 1 169 ? -3.343 -12.627 -3.321 1.00 97.88 169 GLY A O 1
ATOM 1258 N N . ASP A 1 170 ? -1.981 -13.760 -1.932 1.00 97.88 170 ASP A N 1
ATOM 1259 C CA . ASP A 1 170 ? -2.126 -12.837 -0.796 1.00 97.88 170 ASP A CA 1
ATOM 1260 C C . ASP A 1 170 ? -1.765 -11.381 -1.137 1.00 97.88 170 ASP A C 1
ATOM 1262 O O . ASP A 1 170 ? -2.384 -10.468 -0.592 1.00 97.88 170 ASP A O 1
ATOM 1266 N N . GLY A 1 171 ? -0.845 -11.140 -2.079 1.00 98.12 171 GLY A N 1
ATOM 1267 C CA . GLY A 1 171 ? -0.503 -9.786 -2.530 1.00 98.12 171 GLY A CA 1
ATOM 1268 C C . GLY A 1 171 ? -1.661 -9.106 -3.271 1.00 98.12 171 GLY A C 1
ATOM 1269 O O . GLY A 1 171 ? -1.949 -7.926 -3.055 1.00 98.12 171 GLY A O 1
ATOM 1270 N N . VAL A 1 172 ? -2.400 -9.865 -4.092 1.00 98.88 172 VAL A N 1
ATOM 1271 C CA . VAL A 1 172 ? -3.634 -9.397 -4.753 1.00 98.88 172 VAL A CA 1
ATOM 1272 C C . VAL A 1 172 ? -4.787 -9.293 -3.755 1.00 98.88 172 VAL A C 1
ATOM 1274 O O . VAL A 1 172 ? -5.535 -8.316 -3.785 1.00 98.88 172 VAL A O 1
ATOM 1277 N N . HIS A 1 173 ? -4.939 -10.260 -2.848 1.00 98.88 173 HIS A N 1
ATOM 1278 C CA . HIS A 1 173 ? -5.985 -10.228 -1.820 1.00 98.88 173 HIS A CA 1
ATOM 1279 C C . HIS A 1 173 ? -5.823 -9.023 -0.884 1.00 98.88 173 HIS A C 1
ATOM 1281 O O . HIS A 1 173 ? -6.804 -8.341 -0.586 1.00 98.88 173 HIS A O 1
ATOM 1287 N N . GLY A 1 174 ? -4.588 -8.703 -0.494 1.00 98.81 174 GLY A N 1
ATOM 1288 C CA . GLY A 1 174 ? -4.266 -7.513 0.287 1.00 98.81 174 GLY A CA 1
ATOM 1289 C C . GLY A 1 174 ? -4.629 -6.221 -0.444 1.00 98.81 174 GLY A C 1
ATOM 1290 O O . GLY A 1 174 ? -5.293 -5.357 0.129 1.00 98.81 174 GLY A O 1
ATOM 1291 N N . ALA A 1 175 ? -4.288 -6.113 -1.733 1.00 98.88 175 ALA A N 1
ATOM 1292 C CA . ALA A 1 175 ? -4.661 -4.966 -2.559 1.00 98.88 175 ALA A CA 1
ATOM 1293 C C . ALA A 1 175 ? -6.187 -4.781 -2.641 1.00 98.88 175 ALA A C 1
ATOM 1295 O O . ALA A 1 175 ? -6.687 -3.676 -2.423 1.00 98.88 175 ALA A O 1
ATOM 1296 N N . ARG A 1 176 ? -6.937 -5.867 -2.878 1.00 98.94 176 ARG A N 1
ATOM 1297 C CA . ARG A 1 176 ? -8.409 -5.849 -2.881 1.00 98.94 176 ARG A CA 1
ATOM 1298 C C . ARG A 1 176 ? -8.977 -5.357 -1.548 1.00 98.94 176 ARG A C 1
ATOM 1300 O O . ARG A 1 176 ? -9.833 -4.474 -1.540 1.00 98.94 176 ARG A O 1
ATOM 1307 N N . ALA A 1 177 ? -8.478 -5.890 -0.432 1.00 98.94 177 ALA A N 1
ATOM 1308 C CA . ALA A 1 177 ? -8.928 -5.517 0.906 1.00 98.94 177 ALA A CA 1
ATOM 1309 C C . ALA A 1 177 ? -8.671 -4.038 1.221 1.00 98.94 177 ALA A C 1
ATOM 1311 O O . ALA A 1 177 ? -9.577 -3.341 1.681 1.00 98.94 177 ALA A O 1
ATOM 1312 N N . MET A 1 178 ? -7.469 -3.535 0.922 1.00 98.94 178 MET A N 1
ATOM 1313 C CA . MET A 1 178 ? -7.134 -2.126 1.139 1.00 98.94 178 MET A CA 1
ATOM 1314 C C . MET A 1 178 ? -8.004 -1.197 0.290 1.00 98.94 178 MET A C 1
ATOM 1316 O O . MET A 1 178 ? -8.525 -0.215 0.812 1.00 98.94 178 MET A O 1
ATOM 1320 N N . ALA A 1 179 ? -8.216 -1.513 -0.991 1.00 98.94 179 ALA A N 1
ATOM 1321 C CA . ALA A 1 179 ? -9.052 -0.685 -1.855 1.00 98.94 179 ALA A CA 1
ATOM 1322 C C . ALA A 1 179 ? -10.515 -0.643 -1.396 1.00 98.94 179 ALA A C 1
ATOM 1324 O O . ALA A 1 179 ? -11.099 0.437 -1.343 1.00 98.94 179 ALA A O 1
ATOM 1325 N N . ALA A 1 180 ? -11.091 -1.784 -1.004 1.00 98.94 180 ALA A N 1
ATOM 1326 C CA . ALA A 1 180 ? -12.460 -1.837 -0.495 1.00 98.94 180 ALA A CA 1
ATOM 1327 C C . ALA A 1 180 ? -12.640 -1.024 0.795 1.00 98.94 180 ALA A C 1
ATOM 1329 O O . ALA A 1 180 ? -13.599 -0.261 0.913 1.00 98.94 180 ALA A O 1
ATOM 1330 N N . ALA A 1 181 ? -11.703 -1.145 1.741 1.00 98.88 181 ALA A N 1
ATOM 1331 C CA . ALA A 1 181 ? -11.712 -0.360 2.972 1.00 98.88 181 ALA A CA 1
ATOM 1332 C C . ALA A 1 181 ? -11.619 1.146 2.697 1.00 98.88 181 ALA A C 1
ATOM 1334 O O . ALA A 1 181 ? -12.421 1.922 3.219 1.00 98.88 181 ALA A O 1
ATOM 1335 N N . ILE A 1 182 ? -10.678 1.569 1.847 1.00 98.69 182 ILE A N 1
ATOM 1336 C CA . ILE A 1 182 ? -10.520 2.987 1.511 1.00 98.69 182 ILE A CA 1
ATOM 1337 C C . ILE A 1 182 ? -11.744 3.513 0.757 1.00 98.69 182 ILE A C 1
ATOM 1339 O O . ILE A 1 182 ? -12.214 4.603 1.066 1.00 98.69 182 ILE A O 1
ATOM 1343 N N . ALA A 1 183 ? -12.318 2.743 -0.169 1.00 98.62 183 ALA A N 1
ATOM 1344 C CA . ALA A 1 183 ? -13.508 3.149 -0.910 1.00 98.62 183 ALA A CA 1
ATOM 1345 C C . ALA A 1 183 ? -14.676 3.499 0.020 1.00 98.62 183 ALA A C 1
ATOM 1347 O O . ALA A 1 183 ? -15.287 4.558 -0.136 1.00 98.62 183 ALA A O 1
ATOM 1348 N N . VAL A 1 184 ? -14.974 2.660 1.019 1.00 98.62 184 VAL A N 1
ATOM 1349 C CA . VAL A 1 184 ? -16.053 2.963 1.974 1.00 98.62 184 VAL A CA 1
ATOM 1350 C C . VAL A 1 184 ? -15.665 4.068 2.961 1.00 98.62 184 VAL A C 1
ATOM 1352 O O . VAL A 1 184 ? -16.523 4.876 3.314 1.00 98.62 184 VAL A O 1
ATOM 1355 N N . ALA A 1 185 ? -14.387 4.179 3.348 1.00 98.06 185 ALA A N 1
ATOM 1356 C CA . ALA A 1 185 ? -13.898 5.286 4.178 1.00 98.06 185 ALA A CA 1
ATOM 1357 C C . ALA A 1 185 ? -14.107 6.643 3.485 1.00 98.06 185 ALA A C 1
ATOM 1359 O O . ALA A 1 185 ? -14.642 7.570 4.087 1.00 98.06 185 ALA A O 1
ATOM 1360 N N . LEU A 1 186 ? -13.793 6.732 2.187 1.00 96.31 186 LEU A N 1
ATOM 1361 C CA . LEU A 1 186 ? -14.018 7.928 1.366 1.00 96.31 186 LEU A CA 1
ATOM 1362 C C . LEU A 1 186 ? -15.506 8.303 1.239 1.00 96.31 186 LEU A C 1
ATOM 1364 O O . LEU A 1 186 ? -15.823 9.454 0.948 1.00 96.31 186 LEU A O 1
ATOM 1368 N N . ALA A 1 187 ? -16.420 7.360 1.486 1.00 96.31 187 ALA A N 1
ATOM 1369 C CA . ALA A 1 187 ? -17.861 7.605 1.565 1.00 96.31 187 ALA A CA 1
ATOM 1370 C C . ALA A 1 187 ? -18.357 7.940 2.989 1.00 96.31 187 ALA A C 1
ATOM 1372 O O . ALA A 1 187 ? -19.565 8.037 3.210 1.00 96.31 187 ALA A O 1
ATOM 1373 N N . GLY A 1 188 ? -17.448 8.135 3.950 1.00 96.12 188 GLY A N 1
ATOM 1374 C CA . GLY A 1 188 ? -17.762 8.531 5.324 1.00 96.12 188 GLY A CA 1
ATOM 1375 C C . GLY A 1 188 ? -18.151 7.377 6.249 1.00 96.12 188 GLY A C 1
ATOM 1376 O O . GLY A 1 188 ? -18.827 7.609 7.252 1.00 96.12 188 GLY A O 1
ATOM 1377 N N . ALA A 1 189 ? -17.772 6.141 5.915 1.00 98.06 189 ALA A N 1
ATOM 1378 C CA . ALA A 1 189 ? -18.007 4.986 6.774 1.00 98.06 189 ALA A CA 1
ATOM 1379 C C . ALA A 1 189 ? -17.182 5.047 8.075 1.00 98.06 189 ALA A C 1
ATOM 1381 O O . ALA A 1 189 ? -16.083 5.602 8.111 1.00 98.06 189 ALA A O 1
ATOM 1382 N N . ASP A 1 190 ? -17.707 4.443 9.145 1.00 97.69 190 ASP A N 1
ATOM 1383 C CA . ASP A 1 190 ? -16.990 4.311 10.415 1.00 97.69 190 ASP A CA 1
ATOM 1384 C C . ASP A 1 190 ? -15.898 3.224 10.369 1.00 97.69 190 ASP A C 1
ATOM 1386 O O . ASP A 1 190 ? -15.806 2.430 9.431 1.00 97.69 190 ASP A O 1
ATOM 1390 N N . VAL A 1 191 ? -15.052 3.191 11.405 1.00 97.88 191 VAL A N 1
ATOM 1391 C CA . VAL A 1 191 ? -13.893 2.284 11.502 1.00 97.88 191 VAL A CA 1
ATOM 1392 C C . VAL A 1 191 ? -14.297 0.819 11.324 1.00 97.88 191 VAL A C 1
ATOM 1394 O O . VAL A 1 191 ? -13.646 0.093 10.575 1.00 97.88 191 VAL A O 1
ATOM 1397 N N . ASP A 1 192 ? -15.369 0.378 11.986 1.00 98.19 192 ASP A N 1
ATOM 1398 C CA . ASP A 1 192 ? -15.821 -1.011 11.899 1.00 98.19 192 ASP A CA 1
ATOM 1399 C C . ASP A 1 192 ? -16.312 -1.355 10.490 1.00 98.19 192 ASP A C 1
ATOM 1401 O O . ASP A 1 192 ? -15.972 -2.417 9.969 1.00 98.19 192 ASP A O 1
ATOM 1405 N N . THR A 1 193 ? -17.063 -0.465 9.840 1.00 98.69 193 THR A N 1
ATOM 1406 C CA . THR A 1 193 ? -17.516 -0.665 8.457 1.00 98.69 193 THR A CA 1
ATOM 1407 C C . THR A 1 193 ? -16.333 -0.733 7.492 1.00 98.69 193 THR A C 1
ATOM 1409 O O . THR A 1 193 ? -16.294 -1.620 6.638 1.00 98.69 193 THR A O 1
ATOM 1412 N N . VAL A 1 194 ? -15.339 0.144 7.659 1.00 98.81 194 VAL A N 1
ATOM 1413 C CA . VAL A 1 194 ? -14.099 0.152 6.866 1.00 98.81 194 VAL A CA 1
ATOM 1414 C C . VAL A 1 194 ? -13.338 -1.165 7.008 1.00 98.81 194 VAL A C 1
ATOM 1416 O O . VAL A 1 194 ? -12.984 -1.795 6.011 1.00 98.81 194 VAL A O 1
ATOM 1419 N N . VAL A 1 195 ? -13.123 -1.624 8.241 1.00 98.75 195 VAL A N 1
ATOM 1420 C CA . VAL A 1 195 ? -12.391 -2.869 8.514 1.00 98.75 195 VAL A CA 1
ATOM 1421 C C . VAL A 1 195 ? -13.168 -4.086 8.014 1.00 98.75 195 VAL A C 1
ATOM 1423 O O . VAL A 1 195 ? -12.585 -4.979 7.402 1.00 98.75 195 VAL A O 1
ATOM 1426 N N . ASN A 1 196 ? -14.488 -4.119 8.205 1.00 98.81 196 ASN A N 1
ATOM 1427 C CA . ASN A 1 196 ? -15.323 -5.212 7.712 1.00 98.81 196 ASN A CA 1
ATOM 1428 C C . ASN A 1 196 ? -15.352 -5.266 6.172 1.00 98.81 196 ASN A C 1
ATOM 1430 O O . ASN A 1 196 ? -15.373 -6.364 5.617 1.00 98.81 196 ASN A O 1
ATOM 1434 N N . ALA A 1 197 ? -15.296 -4.120 5.481 1.00 98.88 197 ALA A N 1
ATOM 1435 C CA . ALA A 1 197 ? -15.191 -4.076 4.021 1.00 98.88 197 ALA A CA 1
ATOM 1436 C C . ALA A 1 197 ? -13.875 -4.689 3.518 1.00 98.88 197 ALA A C 1
ATOM 1438 O O . ALA A 1 197 ? -13.898 -5.453 2.555 1.00 98.88 197 ALA A O 1
ATOM 1439 N N . ALA A 1 198 ? -12.748 -4.433 4.195 1.00 98.88 198 ALA A N 1
ATOM 1440 C CA . ALA A 1 198 ? -11.489 -5.120 3.897 1.00 98.88 198 ALA A CA 1
ATOM 1441 C C . ALA A 1 198 ? -11.596 -6.635 4.111 1.00 98.88 198 ALA A C 1
ATOM 1443 O O . ALA A 1 198 ? -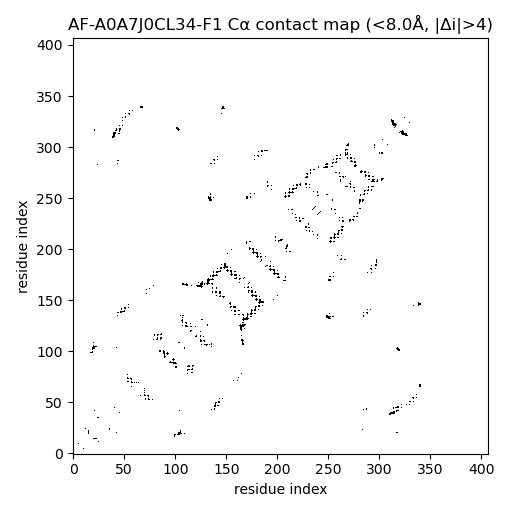11.240 -7.407 3.223 1.00 98.88 198 ALA A O 1
ATOM 1444 N N . LEU A 1 199 ? -12.103 -7.068 5.272 1.00 98.88 199 LEU A N 1
ATOM 1445 C CA . LEU A 1 199 ? -12.221 -8.491 5.608 1.00 98.88 199 LEU A CA 1
ATOM 1446 C C . LEU A 1 199 ? -13.100 -9.257 4.609 1.00 98.88 199 LEU A C 1
ATOM 1448 O O . LEU A 1 199 ? -12.787 -10.399 4.284 1.00 98.88 199 LEU A O 1
ATOM 1452 N N . ALA A 1 200 ? -14.159 -8.630 4.091 1.00 98.81 200 ALA A N 1
ATOM 1453 C CA . ALA A 1 200 ? -15.052 -9.234 3.103 1.00 98.81 200 ALA A CA 1
ATOM 1454 C C . ALA A 1 200 ? -14.363 -9.555 1.762 1.00 98.81 200 ALA A C 1
ATOM 1456 O O . ALA A 1 200 ? -14.836 -10.422 1.032 1.00 98.81 200 ALA A O 1
ATOM 1457 N N . GLN A 1 201 ? -13.244 -8.894 1.446 1.00 98.81 201 GLN A N 1
ATOM 1458 C CA . GLN A 1 201 ? -12.478 -9.138 0.219 1.00 98.81 201 GLN A CA 1
ATOM 1459 C C . GLN A 1 201 ? -11.447 -10.264 0.342 1.00 98.81 201 GLN A C 1
ATOM 1461 O O . GLN A 1 201 ? -10.837 -10.637 -0.662 1.00 98.81 201 GLN A O 1
ATOM 1466 N N . LEU A 1 202 ? -11.220 -10.788 1.550 1.00 98.69 202 LEU A N 1
ATOM 1467 C CA . LEU A 1 202 ? -10.209 -11.809 1.803 1.00 98.69 202 LEU A CA 1
ATOM 1468 C C . LEU A 1 202 ? -10.821 -13.212 1.651 1.00 98.69 202 LEU A C 1
ATOM 1470 O O . LEU A 1 202 ? -11.723 -13.563 2.416 1.00 98.69 202 LEU A O 1
ATOM 1474 N N . PRO A 1 203 ? -10.347 -14.045 0.703 1.00 98.31 203 PRO A N 1
ATOM 1475 C CA . PRO A 1 203 ? -10.926 -15.368 0.487 1.00 98.31 203 PRO A CA 1
ATOM 1476 C C . PRO A 1 203 ? -10.722 -16.304 1.683 1.00 98.31 203 PRO A C 1
ATOM 1478 O O . PRO A 1 203 ? -9.632 -16.381 2.256 1.00 98.31 203 PRO A O 1
ATOM 1481 N N . GLU A 1 204 ? -11.761 -17.063 2.034 1.00 96.69 204 GLU A N 1
ATOM 1482 C CA . GLU A 1 204 ? -11.706 -18.039 3.125 1.00 96.69 204 GLU A CA 1
ATOM 1483 C C . GLU A 1 204 ? -10.607 -19.093 2.890 1.00 96.69 204 GLU A C 1
ATOM 1485 O O . GLU A 1 204 ? -10.365 -19.538 1.769 1.00 96.69 204 GLU A O 1
ATOM 1490 N N . GLY A 1 205 ? -9.928 -19.499 3.965 1.00 95.25 205 GLY A N 1
ATOM 1491 C CA . GLY A 1 205 ? -8.866 -20.509 3.922 1.00 95.25 205 GLY A CA 1
ATOM 1492 C C . GLY A 1 205 ? -7.480 -19.979 3.538 1.00 95.25 205 GLY A C 1
ATOM 1493 O O . GLY A 1 205 ? -6.507 -20.720 3.679 1.00 95.25 205 GLY A O 1
ATOM 1494 N N . THR A 1 206 ? -7.364 -18.715 3.121 1.00 97.56 206 THR A N 1
ATOM 1495 C CA . THR A 1 206 ? -6.067 -18.060 2.878 1.00 97.56 206 THR A CA 1
ATOM 1496 C C . THR A 1 206 ? -5.370 -17.661 4.182 1.00 97.56 206 THR A C 1
ATOM 1498 O O . THR A 1 206 ? -6.005 -17.505 5.232 1.00 97.56 206 THR A O 1
ATOM 1501 N N . GLU A 1 207 ? -4.047 -17.497 4.119 1.00 95.62 207 GLU A N 1
ATOM 1502 C CA . GLU A 1 207 ? -3.233 -17.026 5.246 1.00 95.62 207 GLU A CA 1
ATOM 1503 C C . GLU A 1 207 ? -3.648 -15.613 5.658 1.00 95.62 207 GLU A C 1
ATOM 1505 O O . GLU A 1 207 ? -3.972 -15.369 6.823 1.00 95.62 207 GLU A O 1
ATOM 1510 N N . ILE A 1 208 ? -3.755 -14.714 4.677 1.00 97.88 208 ILE A N 1
ATOM 1511 C CA . ILE A 1 208 ? -4.158 -13.327 4.897 1.00 97.88 208 ILE A CA 1
ATOM 1512 C C . ILE A 1 208 ? -5.539 -13.208 5.552 1.00 97.88 208 ILE A C 1
ATOM 1514 O O . ILE A 1 208 ? -5.691 -12.416 6.481 1.00 97.88 208 ILE A O 1
ATOM 1518 N N . ALA A 1 209 ? -6.534 -14.011 5.150 1.00 98.69 209 ALA A N 1
ATOM 1519 C CA . ALA A 1 209 ? -7.869 -13.969 5.752 1.00 98.69 209 ALA A CA 1
ATOM 1520 C C . ALA A 1 209 ? -7.840 -14.385 7.226 1.00 98.69 209 ALA A C 1
ATOM 1522 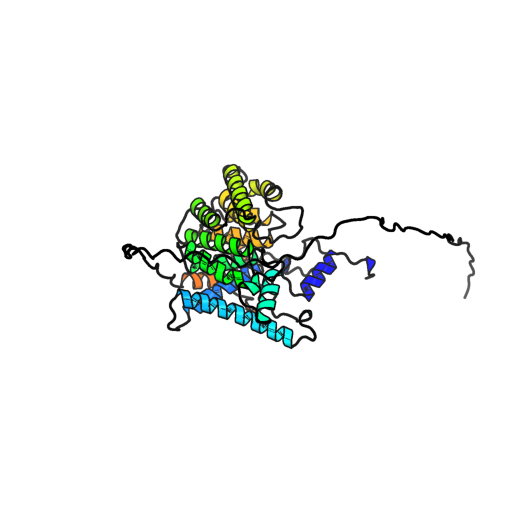O O . ALA A 1 209 ? -8.450 -13.736 8.082 1.00 98.69 209 ALA A O 1
ATOM 1523 N N . ARG A 1 210 ? -7.103 -15.454 7.544 1.00 98.06 210 ARG A N 1
ATOM 1524 C CA . ARG A 1 210 ? -6.978 -15.951 8.916 1.00 98.06 210 ARG A CA 1
ATOM 1525 C C . ARG A 1 210 ? -6.253 -14.949 9.807 1.00 98.06 210 ARG A C 1
ATOM 1527 O O . ARG A 1 210 ? -6.741 -14.670 10.905 1.00 98.06 210 ARG A O 1
ATOM 1534 N N . ASN A 1 211 ? -5.142 -14.392 9.329 1.00 97.81 211 ASN A N 1
ATOM 1535 C CA . ASN A 1 211 ? -4.350 -13.423 10.080 1.00 97.81 211 ASN A CA 1
ATOM 1536 C C . ASN A 1 211 ? -5.106 -12.108 10.250 1.00 97.81 211 ASN A C 1
ATOM 1538 O O . ASN A 1 211 ? -5.140 -11.582 11.357 1.00 97.81 211 ASN A O 1
ATOM 1542 N N . ALA A 1 212 ? -5.808 -11.621 9.222 1.00 98.69 212 ALA A N 1
ATOM 1543 C CA . ALA A 1 212 ? -6.626 -10.412 9.322 1.00 98.69 212 ALA A CA 1
ATOM 1544 C C . ALA A 1 212 ? -7.759 -10.584 10.336 1.00 98.69 212 ALA A C 1
ATOM 1546 O O . ALA A 1 212 ? -7.918 -9.761 11.239 1.00 98.69 212 ALA A O 1
ATOM 1547 N N . ALA A 1 213 ? -8.500 -11.694 10.257 1.00 98.6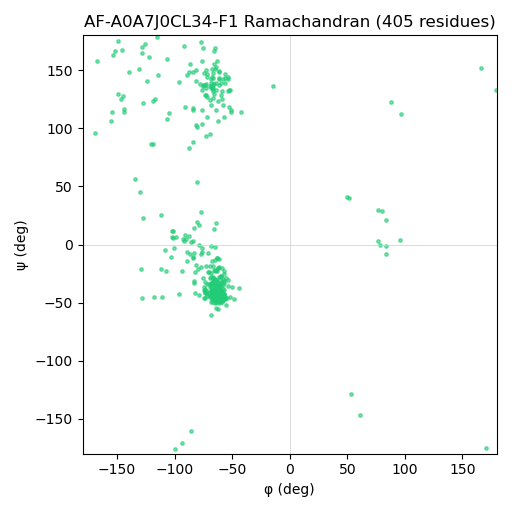9 213 ALA A N 1
ATOM 1548 C CA . ALA A 1 213 ? -9.541 -11.997 11.229 1.00 98.69 213 ALA A CA 1
ATOM 1549 C C . ALA A 1 213 ? -8.969 -12.121 12.650 1.00 98.69 213 ALA A C 1
ATOM 1551 O O . ALA A 1 213 ? -9.608 -11.691 13.609 1.00 98.69 213 ALA A O 1
ATOM 1552 N N . HIS A 1 214 ? -7.781 -12.710 12.811 1.00 98.50 214 HIS A N 1
ATOM 1553 C CA . HIS A 1 214 ? -7.132 -12.836 14.113 1.00 98.50 214 HIS A CA 1
ATOM 1554 C C . HIS A 1 214 ? -6.670 -11.495 14.681 1.00 98.50 214 HIS A C 1
ATOM 1556 O O . HIS A 1 214 ? -7.010 -11.184 15.822 1.00 98.50 214 HIS A O 1
ATOM 1562 N N . ALA A 1 215 ? -5.969 -10.695 13.883 1.00 98.50 215 ALA A N 1
ATOM 1563 C CA . ALA A 1 215 ? -5.440 -9.399 14.276 1.00 98.50 215 ALA A CA 1
ATOM 1564 C C . ALA A 1 215 ? -6.566 -8.422 14.651 1.00 98.50 215 ALA A C 1
ATOM 1566 O O . ALA A 1 215 ? -6.483 -7.746 15.675 1.00 98.50 215 ALA A O 1
ATOM 1567 N N . VAL A 1 216 ? -7.665 -8.398 13.886 1.00 98.62 216 VAL A N 1
ATOM 1568 C CA . VAL A 1 216 ? -8.833 -7.551 14.188 1.00 98.62 216 VAL A CA 1
ATOM 1569 C C . VAL A 1 216 ? -9.550 -8.001 15.466 1.00 98.62 216 VAL A C 1
ATOM 1571 O O . VAL A 1 216 ? -10.000 -7.154 16.237 1.00 98.62 216 VAL A O 1
ATOM 1574 N N . ARG A 1 217 ? -9.639 -9.312 15.747 1.00 98.50 217 ARG A N 1
ATOM 1575 C CA . ARG A 1 217 ? -10.170 -9.792 17.040 1.00 98.50 217 ARG A CA 1
ATOM 1576 C C . ARG A 1 217 ? -9.320 -9.301 18.210 1.00 98.50 217 ARG A C 1
ATOM 1578 O O . ARG A 1 217 ? -9.876 -8.729 19.140 1.00 98.50 217 ARG A O 1
ATOM 1585 N N . LEU A 1 218 ? -7.996 -9.450 18.121 1.00 98.06 218 LEU A N 1
ATOM 1586 C CA . LEU A 1 218 ? -7.068 -8.947 19.140 1.00 98.06 218 LEU A CA 1
ATOM 1587 C C . LEU A 1 218 ? -7.222 -7.432 19.328 1.00 98.06 218 LEU A C 1
ATOM 1589 O O . LEU A 1 218 ? -7.300 -6.951 20.451 1.00 98.06 218 LEU A O 1
ATOM 1593 N N . ALA A 1 219 ? -7.347 -6.670 18.240 1.00 97.94 219 ALA A N 1
ATOM 1594 C CA . ALA A 1 219 ? -7.552 -5.227 18.326 1.00 97.94 219 ALA A CA 1
ATOM 1595 C C . ALA A 1 219 ? -8.831 -4.838 19.079 1.00 97.94 219 ALA A C 1
ATOM 1597 O O . ALA A 1 219 ? -8.818 -3.884 19.853 1.00 97.94 219 ALA A O 1
ATOM 1598 N N . ARG A 1 220 ? -9.921 -5.589 18.884 1.00 96.00 220 ARG A N 1
ATOM 1599 C CA . ARG A 1 220 ? -11.184 -5.376 19.605 1.00 96.00 220 ARG A CA 1
ATOM 1600 C C . ARG A 1 220 ? -11.072 -5.727 21.088 1.00 96.00 220 ARG A C 1
ATOM 1602 O O . ARG A 1 220 ? -11.655 -5.033 21.911 1.00 96.00 220 ARG A O 1
ATOM 1609 N N . GLU A 1 221 ? -10.305 -6.758 21.435 1.00 95.19 221 GLU A N 1
ATOM 1610 C CA . GLU A 1 221 ? -10.026 -7.125 22.832 1.00 95.19 221 GLU A CA 1
ATOM 1611 C C . GLU A 1 221 ? -9.184 -6.062 23.562 1.00 95.19 221 GLU A C 1
ATOM 1613 O O . GLU A 1 221 ? -9.321 -5.897 24.770 1.00 95.19 221 GLU A O 1
ATOM 1618 N N . PHE A 1 222 ? -8.358 -5.311 22.827 1.00 92.31 222 PHE A N 1
ATOM 1619 C CA . PHE A 1 222 ? -7.455 -4.277 23.351 1.00 92.31 222 PHE A CA 1
ATOM 1620 C C . PHE A 1 222 ? -8.011 -2.844 23.228 1.00 92.31 222 PHE A C 1
ATOM 1622 O O . PHE A 1 222 ? -7.303 -1.883 23.525 1.00 92.31 222 PHE A O 1
ATOM 1629 N N . ALA A 1 223 ? -9.266 -2.668 22.799 1.00 85.44 223 ALA A N 1
ATOM 1630 C CA . ALA A 1 223 ? -9.832 -1.354 22.464 1.00 85.44 223 ALA A CA 1
ATOM 1631 C C . ALA A 1 223 ? -9.866 -0.351 23.640 1.00 85.44 223 ALA A C 1
ATOM 1633 O O . ALA A 1 223 ? -9.795 0.862 23.415 1.00 85.44 223 ALA A O 1
ATOM 1634 N N . ASP A 1 224 ? -9.946 -0.860 24.874 1.00 87.56 224 ASP A N 1
ATOM 1635 C CA . ASP A 1 224 ? -10.048 -0.074 26.111 1.00 87.56 224 ASP A CA 1
ATOM 1636 C C . ASP A 1 224 ? -8.719 0.033 26.884 1.00 87.56 224 ASP A C 1
ATOM 1638 O O . ASP A 1 224 ? -8.679 0.562 27.999 1.00 87.56 224 ASP A O 1
ATOM 1642 N N . GLU A 1 225 ? -7.612 -0.454 26.315 1.00 92.62 225 GLU A N 1
ATOM 1643 C CA . GLU A 1 225 ? -6.305 -0.379 26.964 1.00 92.62 225 GLU A CA 1
ATOM 1644 C C . GLU A 1 225 ? -5.842 1.082 27.141 1.00 92.62 225 GLU A C 1
ATOM 1646 O O . GLU A 1 225 ? -5.857 1.859 26.179 1.00 92.62 225 GLU A O 1
ATOM 1651 N N . PRO A 1 226 ? -5.347 1.488 28.330 1.00 90.88 226 PRO A N 1
ATOM 1652 C CA . PRO A 1 226 ? -4.927 2.870 28.582 1.00 90.88 226 PRO A CA 1
ATOM 1653 C C . PRO A 1 226 ? -3.806 3.374 27.665 1.00 90.88 226 PRO A C 1
ATOM 1655 O O . PRO A 1 226 ? -3.691 4.576 27.436 1.00 90.88 226 PRO A O 1
ATOM 1658 N N . ALA A 1 227 ? -2.967 2.469 27.153 1.00 91.44 227 ALA A N 1
ATOM 1659 C CA . ALA A 1 227 ? -1.897 2.799 26.212 1.00 91.44 227 ALA A CA 1
ATOM 1660 C C . ALA A 1 227 ? -2.372 2.870 24.742 1.00 91.44 227 ALA A C 1
ATOM 1662 O O . ALA A 1 227 ? -1.555 3.099 23.848 1.00 91.44 227 ALA A O 1
ATOM 1663 N N . GLY A 1 228 ? -3.674 2.699 24.486 1.00 92.44 228 GLY A N 1
ATOM 1664 C CA . GLY A 1 228 ? -4.277 2.778 23.157 1.00 92.44 228 GLY A CA 1
ATOM 1665 C C . GLY A 1 228 ? -3.723 1.729 22.194 1.00 92.44 228 GLY A C 1
ATOM 1666 O O . GLY A 1 228 ? -3.325 0.638 22.603 1.00 92.44 228 GLY A O 1
ATOM 1667 N N . ALA A 1 229 ? -3.629 2.078 20.907 1.00 95.69 229 ALA A N 1
ATOM 1668 C CA . ALA A 1 229 ? -3.128 1.165 19.870 1.00 95.69 229 ALA A CA 1
ATOM 1669 C C . ALA A 1 229 ? -1.711 0.627 20.153 1.00 95.69 229 ALA A C 1
ATOM 1671 O O . ALA A 1 229 ? -1.358 -0.464 19.710 1.00 95.69 229 ALA A O 1
ATOM 1672 N N . PHE A 1 230 ? -0.901 1.361 20.923 1.00 96.50 230 PHE A N 1
ATOM 1673 C CA . PHE A 1 230 ? 0.449 0.934 21.282 1.00 96.50 230 PHE A CA 1
ATOM 1674 C C . PHE A 1 230 ? 0.461 -0.306 22.191 1.00 96.50 230 PHE A C 1
ATOM 1676 O O . PHE A 1 230 ? 1.394 -1.106 22.119 1.00 96.50 230 PHE A O 1
ATOM 1683 N N . ALA A 1 231 ? -0.584 -0.515 23.003 1.00 96.31 231 ALA A N 1
ATOM 1684 C CA . ALA A 1 231 ? -0.721 -1.702 23.854 1.00 96.31 231 ALA A CA 1
ATOM 1685 C C . ALA A 1 231 ? -0.750 -3.009 23.044 1.00 96.31 231 ALA A C 1
ATOM 1687 O O . ALA A 1 231 ? -0.341 -4.060 23.533 1.00 96.31 231 ALA A O 1
ATOM 1688 N N . LEU A 1 232 ? -1.216 -2.930 21.796 1.00 96.94 232 LEU A N 1
ATOM 1689 C CA . LEU A 1 232 ? -1.394 -4.071 20.909 1.00 96.94 232 LEU A CA 1
ATOM 1690 C C . LEU A 1 232 ? -0.084 -4.503 20.219 1.00 96.94 232 LEU A C 1
ATOM 1692 O O . LEU A 1 232 ? 0.015 -5.637 19.751 1.00 96.94 232 LEU A O 1
ATOM 1696 N N . VAL A 1 233 ? 0.943 -3.641 20.192 1.00 96.25 233 VAL A N 1
ATOM 1697 C CA . VAL A 1 233 ? 2.211 -3.886 19.477 1.00 96.25 233 VAL A CA 1
ATOM 1698 C C . VAL A 1 233 ? 2.885 -5.197 19.901 1.00 96.25 233 VAL A C 1
ATOM 1700 O O . VAL A 1 233 ? 3.148 -6.015 19.021 1.00 96.25 233 VAL A O 1
ATOM 1703 N N . PRO A 1 234 ? 3.118 -5.486 21.200 1.00 94.81 234 PRO A N 1
ATOM 1704 C CA . PRO A 1 234 ? 3.760 -6.741 21.586 1.00 94.81 234 PRO A CA 1
ATOM 1705 C C . PRO A 1 234 ? 2.949 -7.968 21.165 1.00 94.81 234 PRO A C 1
ATOM 1707 O O . PRO A 1 234 ? 3.523 -9.001 20.847 1.00 94.81 234 PRO A O 1
ATOM 1710 N N . VAL A 1 235 ? 1.620 -7.873 21.151 1.00 95.50 235 VAL A N 1
ATOM 1711 C CA . VAL A 1 235 ? 0.752 -9.005 20.812 1.00 95.50 235 VAL A CA 1
ATOM 1712 C C . VAL A 1 235 ? 0.786 -9.286 19.313 1.00 95.50 235 VAL A C 1
ATOM 1714 O O . VAL A 1 235 ? 0.963 -10.438 18.926 1.00 95.50 235 VAL A O 1
ATOM 1717 N N . LEU A 1 236 ? 0.682 -8.251 18.474 1.00 95.62 236 LEU A N 1
ATOM 1718 C CA . LEU A 1 236 ? 0.801 -8.401 17.019 1.00 95.62 236 LEU A CA 1
ATOM 1719 C C . LEU A 1 236 ? 2.183 -8.916 16.618 1.00 95.62 236 LEU A C 1
ATOM 1721 O O . LEU A 1 236 ? 2.262 -9.806 15.773 1.00 95.62 236 LEU A O 1
ATOM 1725 N N . GLU A 1 237 ? 3.239 -8.416 17.268 1.00 92.06 237 GLU A N 1
ATOM 1726 C CA . GLU A 1 237 ? 4.613 -8.865 17.030 1.00 92.06 237 GLU A CA 1
ATOM 1727 C C . GLU A 1 237 ? 4.755 -10.376 17.256 1.00 92.06 237 GLU A C 1
ATOM 1729 O O . GLU A 1 237 ? 5.430 -11.025 16.480 1.00 92.06 237 GLU A O 1
ATOM 1734 N N . HIS A 1 238 ? 4.099 -10.959 18.268 1.00 90.75 238 HIS A N 1
ATOM 1735 C CA . HIS A 1 238 ? 4.263 -12.386 18.594 1.00 90.75 238 HIS A CA 1
ATOM 1736 C C . HIS A 1 238 ? 3.232 -13.319 17.944 1.00 90.75 238 HIS A C 1
ATOM 1738 O O . HIS A 1 238 ? 3.469 -14.526 17.881 1.00 90.75 238 HIS A O 1
ATOM 1744 N N . GLN A 1 239 ? 2.056 -12.811 17.558 1.00 93.56 239 GLN A N 1
ATOM 1745 C CA . GLN A 1 239 ? 0.934 -13.653 17.107 1.00 93.56 239 GLN A CA 1
ATOM 1746 C C . GLN A 1 239 ? 0.606 -13.518 15.620 1.00 93.56 239 GLN A C 1
ATOM 1748 O O . GLN A 1 239 ? -0.042 -14.408 15.074 1.00 93.56 239 GLN A O 1
ATOM 1753 N N . ILE A 1 240 ? 1.016 -12.424 14.976 1.00 93.19 240 ILE A N 1
ATOM 1754 C CA . ILE A 1 240 ? 0.737 -12.163 13.557 1.00 93.19 240 ILE A CA 1
ATOM 1755 C C . ILE A 1 240 ? 2.029 -12.085 12.757 1.00 93.19 240 ILE A C 1
ATOM 1757 O O . ILE A 1 240 ? 2.120 -12.664 11.684 1.00 93.19 240 ILE A O 1
ATOM 1761 N N . VAL A 1 241 ? 3.019 -11.364 13.275 1.00 85.19 241 VAL A N 1
ATOM 1762 C CA . VAL A 1 241 ? 4.310 -11.176 12.619 1.00 85.19 241 VAL A CA 1
ATOM 1763 C C . VAL A 1 241 ? 5.162 -12.423 12.877 1.00 85.19 241 VAL A C 1
ATOM 1765 O O . VAL A 1 241 ? 5.720 -12.584 13.957 1.00 85.19 241 VAL A O 1
ATOM 1768 N N . ASP A 1 242 ? 5.271 -13.329 11.899 1.00 73.94 242 ASP A N 1
ATOM 1769 C CA . ASP A 1 242 ? 6.058 -14.556 12.068 1.00 73.94 242 ASP A CA 1
ATOM 1770 C C . ASP A 1 242 ? 7.546 -14.235 12.324 1.00 73.94 242 ASP A C 1
ATOM 1772 O O . ASP A 1 242 ? 8.125 -13.294 11.767 1.00 73.94 242 ASP A O 1
ATOM 1776 N N . HIS A 1 243 ? 8.165 -15.038 13.190 1.00 73.19 243 HIS A N 1
ATOM 1777 C CA . HIS A 1 243 ? 9.573 -14.980 13.577 1.00 73.19 243 HIS A CA 1
ATOM 1778 C C . HIS A 1 243 ? 10.423 -16.064 12.901 1.00 73.19 243 HIS A C 1
ATOM 1780 O O . HIS A 1 243 ? 11.651 -16.037 13.008 1.00 73.19 243 HIS A O 1
ATOM 1786 N N . VAL A 1 244 ? 9.795 -17.040 12.236 1.00 71.19 244 VAL A N 1
ATOM 1787 C CA . VAL A 1 244 ? 10.490 -18.155 11.580 1.00 71.19 244 VAL A CA 1
ATOM 1788 C C . VAL A 1 244 ? 11.169 -17.700 10.288 1.00 71.19 244 VAL A C 1
ATOM 1790 O O . VAL A 1 244 ? 12.274 -18.159 9.986 1.00 71.19 244 VAL A O 1
ATOM 1793 N N . TYR A 1 245 ? 10.554 -16.777 9.541 1.00 65.50 245 TYR A N 1
ATOM 1794 C CA . TYR A 1 245 ? 11.094 -16.262 8.284 1.00 65.50 245 TYR A CA 1
ATOM 1795 C C . TYR A 1 245 ? 11.346 -14.751 8.358 1.00 65.50 245 TYR A C 1
ATOM 1797 O O . TYR A 1 245 ? 10.452 -13.959 8.628 1.00 65.50 245 TYR A O 1
ATOM 1805 N N . SER A 1 246 ? 12.585 -14.325 8.093 1.00 66.19 246 SER A N 1
ATOM 1806 C CA . SER A 1 246 ? 13.034 -12.930 8.265 1.00 66.19 246 SER A CA 1
ATOM 1807 C C . SER A 1 246 ? 12.575 -11.975 7.145 1.00 66.19 246 SER A C 1
ATOM 1809 O O . SER A 1 246 ? 13.265 -10.998 6.845 1.00 66.19 246 SER A O 1
ATOM 1811 N N . TYR A 1 247 ? 11.448 -12.247 6.487 1.00 77.06 247 TYR A N 1
ATOM 1812 C CA . TYR A 1 247 ? 10.985 -11.481 5.331 1.00 77.06 247 TYR A CA 1
ATOM 1813 C C . TYR A 1 247 ? 9.820 -10.571 5.709 1.00 77.06 247 TYR A C 1
ATOM 1815 O O . TYR A 1 247 ? 8.764 -11.055 6.083 1.00 77.06 247 TYR A O 1
ATOM 1823 N N . GLY A 1 248 ? 10.022 -9.255 5.678 1.00 77.81 248 GLY A N 1
ATOM 1824 C CA . GLY A 1 248 ? 9.161 -8.258 6.329 1.00 77.81 248 GLY A CA 1
ATOM 1825 C C . GLY A 1 248 ? 7.936 -7.746 5.564 1.00 77.81 248 GLY A C 1
ATOM 1826 O O . GLY A 1 248 ? 7.261 -6.864 6.072 1.00 77.81 248 GLY A O 1
ATOM 1827 N N . ILE A 1 249 ? 7.662 -8.242 4.354 1.00 87.44 249 ILE A N 1
ATOM 1828 C CA . ILE A 1 249 ? 6.727 -7.572 3.425 1.00 87.44 249 ILE A CA 1
ATOM 1829 C C . ILE A 1 249 ? 5.613 -8.479 2.889 1.00 87.44 249 ILE A C 1
ATOM 1831 O O . ILE A 1 249 ? 5.053 -8.236 1.823 1.00 87.44 249 ILE A O 1
ATOM 1835 N N . ALA A 1 250 ? 5.292 -9.564 3.598 1.00 93.50 250 ALA A N 1
ATOM 1836 C CA . ALA A 1 250 ? 4.188 -10.426 3.195 1.00 93.50 250 ALA A CA 1
ATOM 1837 C C . ALA A 1 250 ? 2.846 -9.724 3.456 1.00 93.50 250 ALA A C 1
ATOM 1839 O O . ALA A 1 250 ? 2.541 -9.327 4.585 1.00 93.50 250 ALA A O 1
ATOM 1840 N N . ALA A 1 251 ? 1.995 -9.638 2.430 1.00 96.75 251 ALA A N 1
ATOM 1841 C CA . ALA A 1 251 ? 0.672 -9.021 2.554 1.00 96.75 251 ALA A CA 1
ATOM 1842 C C . ALA A 1 251 ? -0.186 -9.680 3.646 1.00 96.75 251 ALA A C 1
ATOM 1844 O O . ALA A 1 251 ? -0.959 -9.001 4.326 1.00 96.75 251 ALA A O 1
ATOM 1845 N N . ALA A 1 252 ? 0.016 -10.984 3.865 1.00 96.38 252 ALA A N 1
ATOM 1846 C CA . ALA A 1 252 ? -0.634 -11.781 4.899 1.00 96.38 252 ALA A CA 1
ATOM 1847 C C . ALA A 1 252 ? -0.290 -11.387 6.345 1.00 96.38 252 ALA A C 1
ATOM 1849 O O . ALA A 1 252 ? -0.836 -11.977 7.277 1.00 96.38 252 ALA A O 1
ATOM 1850 N N . GLU A 1 253 ? 0.584 -10.402 6.546 1.00 95.94 253 GLU A N 1
ATOM 1851 C CA . GLU A 1 253 ? 0.972 -9.889 7.860 1.00 95.94 253 GLU A CA 1
ATOM 1852 C C . GLU A 1 253 ? 0.829 -8.366 7.906 1.00 95.94 253 GLU A C 1
ATOM 1854 O O . GLU A 1 253 ? 0.191 -7.844 8.823 1.00 95.94 253 GLU A O 1
ATOM 1859 N N . THR A 1 254 ? 1.305 -7.654 6.877 1.00 97.19 254 THR A N 1
ATOM 1860 C CA . THR A 1 254 ? 1.217 -6.188 6.805 1.00 97.19 254 THR A CA 1
ATOM 1861 C C . THR A 1 254 ? -0.234 -5.691 6.793 1.00 97.19 254 THR A C 1
ATOM 1863 O O . THR A 1 254 ? -0.579 -4.778 7.548 1.00 97.19 254 THR A O 1
ATOM 1866 N N . VAL A 1 255 ? -1.114 -6.296 5.981 1.00 98.69 255 VAL A N 1
ATOM 1867 C CA . VAL A 1 255 ? -2.532 -5.890 5.897 1.00 98.69 255 VAL A CA 1
ATOM 1868 C C . VAL A 1 255 ? -3.278 -6.174 7.210 1.00 98.69 255 VAL A C 1
ATOM 1870 O O . VAL A 1 255 ? -3.904 -5.250 7.735 1.00 98.69 255 VAL A O 1
ATOM 1873 N N . PRO A 1 256 ? -3.190 -7.380 7.812 1.00 98.56 256 PRO A N 1
ATOM 1874 C CA . PRO A 1 256 ? -3.736 -7.641 9.145 1.00 98.56 256 PRO A CA 1
ATOM 1875 C C . PRO A 1 256 ? -3.293 -6.642 10.215 1.00 98.56 256 PRO A C 1
ATOM 1877 O O . PRO A 1 256 ? -4.132 -6.151 10.973 1.00 98.56 256 PRO A O 1
ATOM 1880 N N . VAL A 1 257 ? -1.997 -6.314 10.263 1.00 98.44 257 VAL A N 1
ATOM 1881 C CA . VAL A 1 257 ? -1.443 -5.336 11.209 1.00 98.44 257 VAL A CA 1
ATOM 1882 C C . VAL A 1 257 ? -2.059 -3.955 10.991 1.00 98.44 257 VAL A C 1
ATOM 1884 O O . VAL A 1 257 ? -2.505 -3.328 11.953 1.00 98.44 257 VAL A O 1
ATOM 1887 N N . ALA A 1 258 ? -2.138 -3.487 9.744 1.00 98.62 258 ALA A N 1
ATOM 1888 C CA . ALA A 1 258 ? -2.718 -2.185 9.426 1.00 98.62 258 ALA A CA 1
ATOM 1889 C C . ALA A 1 258 ? -4.201 -2.095 9.832 1.00 98.62 258 ALA A C 1
ATOM 1891 O O . ALA A 1 258 ? -4.617 -1.099 10.434 1.00 98.62 258 ALA A O 1
ATOM 1892 N N . LEU A 1 259 ? -4.990 -3.144 9.572 1.00 98.81 259 LEU A N 1
ATOM 1893 C CA . LEU A 1 259 ? -6.399 -3.220 9.977 1.00 98.81 259 LEU A CA 1
ATOM 1894 C C . LEU A 1 259 ? -6.554 -3.240 11.504 1.00 98.81 259 LEU A C 1
ATOM 1896 O O . LEU A 1 259 ? -7.381 -2.511 12.057 1.00 98.81 259 LEU A O 1
ATOM 1900 N N . ALA A 1 260 ? -5.739 -4.036 12.197 1.00 98.62 260 ALA A N 1
ATOM 1901 C CA . ALA A 1 260 ? -5.767 -4.148 13.651 1.00 98.62 260 ALA A CA 1
ATOM 1902 C C . ALA A 1 260 ? -5.400 -2.828 14.338 1.00 98.62 260 ALA A C 1
ATOM 1904 O O . ALA A 1 260 ? -6.113 -2.376 15.231 1.00 98.62 260 ALA A O 1
ATOM 1905 N N . LEU A 1 261 ? -4.337 -2.161 13.887 1.00 98.44 261 LEU A N 1
ATOM 1906 C CA . LEU A 1 261 ? -3.917 -0.882 14.457 1.00 98.44 261 LEU A CA 1
ATOM 1907 C C . LEU A 1 261 ? -4.888 0.252 14.128 1.00 98.44 261 LEU A C 1
ATOM 1909 O O . LEU A 1 261 ? -5.128 1.097 14.984 1.00 98.44 261 LEU A O 1
ATOM 1913 N N . THR A 1 262 ? -5.511 0.240 12.946 1.00 98.19 262 THR A N 1
ATOM 1914 C CA . THR A 1 262 ? -6.613 1.163 12.616 1.00 98.19 262 THR A CA 1
ATOM 1915 C C . THR A 1 262 ? -7.802 0.959 13.560 1.00 98.19 262 THR A C 1
ATOM 1917 O O . THR A 1 262 ? -8.367 1.935 14.059 1.00 98.19 262 THR A O 1
ATOM 1920 N N . THR A 1 263 ? -8.143 -0.303 13.847 1.00 98.19 263 THR A N 1
ATOM 1921 C CA . THR A 1 263 ? -9.225 -0.682 14.770 1.00 98.19 263 THR A CA 1
ATOM 1922 C C . THR A 1 263 ? -8.921 -0.225 16.198 1.00 98.19 263 THR A C 1
ATOM 1924 O O . THR A 1 263 ? -9.706 0.515 16.786 1.00 98.19 263 THR A O 1
ATOM 1927 N N . ALA A 1 264 ? -7.762 -0.602 16.746 1.00 97.50 264 ALA A N 1
ATOM 1928 C CA . ALA A 1 264 ? -7.370 -0.272 18.118 1.00 97.50 264 ALA A CA 1
ATOM 1929 C C . ALA A 1 264 ? -7.170 1.238 18.330 1.00 97.50 264 ALA A C 1
ATOM 1931 O O . ALA A 1 264 ? -7.459 1.764 19.402 1.00 97.50 264 ALA A O 1
ATOM 1932 N N . ALA A 1 265 ? -6.725 1.957 17.295 1.00 96.50 265 ALA A N 1
ATOM 1933 C CA . ALA A 1 265 ? -6.623 3.412 17.312 1.00 96.50 265 ALA A CA 1
ATOM 1934 C C . ALA A 1 265 ? -7.972 4.123 17.142 1.00 96.50 265 ALA A C 1
ATOM 1936 O O . ALA A 1 265 ? -8.007 5.348 17.210 1.00 96.50 265 ALA A O 1
ATOM 1937 N N . ARG A 1 266 ? -9.070 3.405 16.863 1.00 95.62 266 ARG A N 1
ATOM 1938 C CA . ARG A 1 266 ? -10.380 3.987 16.515 1.00 95.62 266 ARG A CA 1
ATOM 1939 C C . ARG A 1 266 ? -10.281 5.025 15.388 1.00 95.62 266 ARG A C 1
ATOM 1941 O O . ARG A 1 266 ? -10.918 6.074 15.433 1.00 95.62 266 ARG A O 1
ATOM 1948 N N . GLY A 1 267 ? -9.454 4.744 14.381 1.00 95.44 267 GLY A N 1
ATOM 1949 C CA . GLY A 1 267 ? -9.218 5.663 13.265 1.00 95.44 267 GLY A CA 1
ATOM 1950 C C . GLY A 1 267 ? -8.260 6.825 13.572 1.00 95.44 267 GLY A C 1
ATOM 1951 O O . GLY A 1 267 ? -7.985 7.631 12.686 1.00 95.44 267 GLY A O 1
ATOM 1952 N N . GLU A 1 268 ? -7.715 6.935 14.788 1.00 95.31 268 GLU A N 1
ATOM 1953 C CA . GLU A 1 268 ? -6.806 8.023 15.158 1.00 95.31 268 GLU A CA 1
ATOM 1954 C C . GLU A 1 268 ? -5.399 7.810 14.569 1.00 95.31 268 GLU A C 1
ATOM 1956 O O . GLU A 1 268 ? -4.580 7.045 15.088 1.00 95.31 268 GLU A O 1
ATOM 1961 N N . ILE A 1 269 ? -5.078 8.552 13.505 1.00 95.69 269 ILE A N 1
ATOM 1962 C CA . ILE A 1 269 ? -3.791 8.462 12.790 1.00 95.69 269 ILE A CA 1
ATOM 1963 C C . ILE A 1 269 ? -2.564 8.631 13.702 1.00 95.69 269 ILE A C 1
ATOM 1965 O O . ILE A 1 269 ? -1.549 7.955 13.524 1.00 95.69 269 ILE A O 1
ATOM 1969 N N . ALA A 1 270 ? -2.666 9.499 14.714 1.00 94.38 270 ALA A N 1
ATOM 1970 C CA . ALA A 1 270 ? -1.588 9.779 15.660 1.00 94.38 270 ALA A CA 1
ATOM 1971 C C . ALA A 1 270 ? -1.282 8.601 16.603 1.00 94.38 270 ALA A C 1
ATOM 1973 O O . ALA A 1 270 ? -0.196 8.566 17.177 1.00 94.38 270 ALA A O 1
ATOM 1974 N N . GLN A 1 271 ? -2.203 7.643 16.747 1.00 95.56 271 GLN A N 1
ATOM 1975 C CA . GLN A 1 271 ? -1.973 6.401 17.486 1.00 95.56 271 GLN A CA 1
ATOM 1976 C C . GLN A 1 271 ? -1.564 5.251 16.559 1.00 95.56 271 GLN A C 1
ATOM 1978 O O . GLN A 1 271 ? -0.635 4.511 16.877 1.00 95.56 271 GLN A O 1
ATOM 1983 N N . ALA A 1 272 ? -2.227 5.114 15.405 1.00 96.75 272 ALA A N 1
ATOM 1984 C CA . ALA A 1 272 ? -2.018 3.980 14.505 1.00 96.75 272 ALA A CA 1
ATOM 1985 C C . ALA A 1 272 ? -0.615 3.964 13.875 1.00 96.75 272 ALA A C 1
ATOM 1987 O O . ALA A 1 272 ? 0.049 2.929 13.889 1.00 96.75 272 ALA A O 1
ATOM 1988 N N . ILE A 1 273 ? -0.142 5.105 13.352 1.00 96.06 273 ILE A N 1
ATOM 1989 C CA . ILE A 1 273 ? 1.143 5.173 12.635 1.00 96.06 273 ILE A CA 1
ATOM 1990 C C . ILE A 1 273 ? 2.336 4.859 13.555 1.00 96.06 273 ILE A C 1
ATOM 1992 O O . ILE A 1 273 ? 3.135 3.995 13.189 1.00 96.06 273 ILE A O 1
ATOM 1996 N N . PRO A 1 274 ? 2.491 5.484 14.743 1.00 95.31 274 PRO A N 1
ATOM 1997 C CA . PRO A 1 274 ? 3.620 5.171 15.618 1.00 95.31 274 PRO A CA 1
ATOM 1998 C C . PRO A 1 274 ? 3.611 3.723 16.105 1.00 95.31 274 PRO A C 1
ATOM 2000 O O . PRO A 1 274 ? 4.671 3.112 16.190 1.00 95.31 274 PRO A O 1
ATOM 2003 N N . ALA A 1 275 ? 2.431 3.158 16.385 1.00 97.19 275 ALA A N 1
ATOM 2004 C CA . ALA A 1 275 ? 2.313 1.753 16.759 1.00 97.19 275 ALA A CA 1
ATOM 2005 C C . ALA A 1 275 ? 2.758 0.826 15.612 1.00 97.19 275 ALA A C 1
ATOM 2007 O O . ALA A 1 275 ? 3.527 -0.105 15.846 1.00 97.19 275 ALA A O 1
ATOM 2008 N N . ALA A 1 276 ? 2.359 1.125 14.370 1.00 96.69 276 ALA A N 1
ATOM 2009 C CA . ALA A 1 276 ? 2.768 0.359 13.190 1.00 96.69 276 ALA A CA 1
ATOM 2010 C C . ALA A 1 276 ? 4.281 0.435 12.954 1.00 96.69 276 ALA A C 1
ATOM 2012 O O . ALA A 1 276 ? 4.913 -0.571 12.645 1.00 96.69 276 ALA A O 1
ATOM 2013 N N . ALA A 1 277 ? 4.879 1.612 13.159 1.00 93.81 277 ALA A N 1
ATOM 2014 C CA . ALA A 1 277 ? 6.315 1.823 12.984 1.00 93.81 277 ALA A CA 1
ATOM 2015 C C . ALA A 1 277 ? 7.171 1.055 14.011 1.00 93.81 277 ALA A C 1
ATOM 2017 O O . ALA A 1 277 ? 8.363 0.849 13.786 1.00 93.81 277 ALA A O 1
ATOM 2018 N N . CYS A 1 278 ? 6.587 0.619 15.132 1.00 94.19 278 CYS A N 1
ATOM 2019 C CA . CYS A 1 278 ? 7.275 -0.191 16.137 1.00 94.19 278 CYS A CA 1
ATOM 2020 C C . CYS A 1 278 ? 7.286 -1.697 15.831 1.00 94.19 278 CYS A C 1
ATOM 2022 O O . CYS A 1 278 ? 8.030 -2.427 16.486 1.00 94.19 278 CYS A O 1
ATOM 2024 N N . LEU A 1 279 ? 6.519 -2.163 14.841 1.00 91.94 279 LEU A N 1
ATOM 2025 C CA . LEU A 1 279 ? 6.509 -3.561 14.399 1.00 91.94 279 LEU A CA 1
ATOM 2026 C C . LEU A 1 279 ? 7.599 -3.772 13.348 1.00 91.94 279 LEU A C 1
ATOM 2028 O O . LEU A 1 279 ? 7.356 -3.696 12.147 1.00 91.94 279 LEU A O 1
ATOM 2032 N N . SER A 1 280 ? 8.828 -3.987 13.819 1.00 85.81 280 SER A N 1
ATOM 2033 C CA . SER A 1 280 ? 10.065 -3.859 13.035 1.00 85.81 280 SER A CA 1
ATOM 2034 C C . SER A 1 280 ? 10.077 -4.589 11.687 1.00 85.81 280 SER A C 1
ATOM 2036 O O . SER A 1 280 ? 10.631 -4.065 10.722 1.00 85.81 280 SER A O 1
ATOM 2038 N N . ARG A 1 281 ? 9.455 -5.773 11.602 1.00 85.94 281 ARG A N 1
ATOM 2039 C CA . ARG A 1 281 ? 9.392 -6.568 10.369 1.00 85.94 281 ARG A CA 1
ATOM 2040 C C . ARG A 1 281 ? 8.558 -5.890 9.287 1.00 85.94 281 ARG A C 1
ATOM 2042 O O . ARG A 1 281 ? 9.003 -5.841 8.151 1.00 85.94 281 ARG A O 1
ATOM 2049 N N . VAL A 1 282 ? 7.392 -5.366 9.657 1.00 91.69 282 VAL A N 1
ATOM 2050 C CA . VAL A 1 282 ? 6.408 -4.762 8.742 1.00 91.69 282 VAL A CA 1
ATOM 2051 C C . VAL A 1 282 ? 6.450 -3.229 8.761 1.00 91.69 282 VAL A C 1
ATOM 2053 O O . VAL A 1 282 ? 5.628 -2.581 8.123 1.00 91.69 282 VAL A O 1
ATOM 2056 N N . ALA A 1 283 ? 7.405 -2.632 9.482 1.00 89.44 283 ALA A N 1
ATOM 2057 C CA . ALA A 1 283 ? 7.528 -1.185 9.694 1.00 89.44 283 ALA A CA 1
ATOM 2058 C C . ALA A 1 283 ? 7.780 -0.379 8.410 1.00 89.44 283 ALA A C 1
ATOM 2060 O O . ALA A 1 283 ? 7.692 0.845 8.425 1.00 89.44 283 ALA A O 1
ATOM 2061 N N . ASP A 1 284 ? 8.097 -1.064 7.321 1.00 87.25 284 ASP A N 1
ATOM 2062 C CA . ASP A 1 284 ? 8.240 -0.500 5.990 1.00 87.25 284 ASP A CA 1
ATOM 2063 C C . ASP A 1 284 ? 6.880 -0.030 5.445 1.00 87.25 284 ASP A C 1
ATOM 2065 O O . ASP A 1 284 ? 6.664 1.170 5.285 1.00 87.25 284 ASP A O 1
ATOM 2069 N N . SER A 1 285 ? 5.923 -0.958 5.313 1.00 94.12 285 SER A N 1
ATOM 2070 C CA . SER A 1 285 ? 4.630 -0.695 4.668 1.00 94.12 285 SER A CA 1
ATOM 2071 C C . SER A 1 285 ? 3.439 -0.624 5.620 1.00 94.12 285 SER A C 1
ATOM 2073 O O . SER A 1 285 ? 2.451 0.049 5.315 1.00 94.12 285 SER A O 1
ATOM 2075 N N . ALA A 1 286 ? 3.503 -1.220 6.815 1.00 96.50 286 ALA A N 1
ATOM 2076 C CA . ALA A 1 286 ? 2.403 -1.144 7.779 1.00 96.50 286 ALA A CA 1
ATOM 2077 C C . ALA A 1 286 ? 2.052 0.303 8.184 1.00 96.50 286 ALA A C 1
ATOM 2079 O O . ALA A 1 286 ? 0.858 0.616 8.229 1.00 96.50 286 ALA A O 1
ATOM 2080 N N . PRO A 1 287 ? 3.016 1.222 8.421 1.00 96.00 287 PRO A N 1
ATOM 2081 C CA . PRO A 1 287 ? 2.694 2.622 8.702 1.00 96.00 287 PRO A CA 1
ATOM 2082 C C . PRO A 1 287 ? 2.021 3.326 7.522 1.00 96.00 287 PRO A C 1
ATOM 2084 O O . PRO A 1 287 ? 1.113 4.129 7.739 1.00 96.00 287 PRO A O 1
ATOM 2087 N N . ALA A 1 288 ? 2.422 3.011 6.285 1.00 96.62 288 ALA A N 1
ATOM 2088 C CA . ALA A 1 288 ? 1.816 3.571 5.081 1.00 96.62 288 ALA A CA 1
ATOM 2089 C C . ALA A 1 288 ? 0.358 3.107 4.924 1.00 96.62 288 ALA A C 1
ATOM 2091 O O . ALA A 1 288 ? -0.533 3.932 4.718 1.00 96.62 288 ALA A O 1
ATOM 2092 N N . LEU A 1 289 ? 0.090 1.808 5.103 1.00 98.56 289 LEU A N 1
ATOM 2093 C CA . LEU A 1 289 ? -1.264 1.250 5.017 1.00 98.56 289 LEU A CA 1
ATOM 2094 C C . LEU A 1 289 ? -2.169 1.731 6.162 1.00 98.56 289 LEU A C 1
ATOM 2096 O O . LEU A 1 289 ? -3.301 2.147 5.916 1.00 98.56 289 LEU A O 1
ATOM 2100 N N . ALA A 1 290 ? -1.674 1.740 7.405 1.00 98.19 290 ALA A N 1
ATOM 2101 C CA . ALA A 1 290 ? -2.414 2.272 8.550 1.00 98.19 290 ALA A CA 1
ATOM 2102 C C . ALA A 1 290 ? -2.683 3.780 8.399 1.00 98.19 290 ALA A C 1
ATOM 2104 O O . ALA A 1 290 ? -3.777 4.256 8.709 1.00 98.19 290 ALA A O 1
ATOM 2105 N N . GLY A 1 291 ? -1.708 4.532 7.881 1.00 96.75 291 GLY A N 1
ATOM 2106 C CA . GLY A 1 291 ? -1.846 5.952 7.571 1.00 96.75 291 GLY A CA 1
ATOM 2107 C C . GLY A 1 291 ? -2.872 6.227 6.474 1.00 96.75 291 GLY A C 1
ATOM 2108 O O . GLY A 1 291 ? -3.655 7.162 6.610 1.00 96.75 291 GLY A O 1
ATOM 2109 N N . ALA A 1 292 ? -2.931 5.393 5.433 1.00 97.44 292 ALA A N 1
ATOM 2110 C CA . ALA A 1 292 ? -3.953 5.498 4.394 1.00 97.44 292 ALA A CA 1
ATOM 2111 C C . ALA A 1 292 ? -5.364 5.250 4.954 1.00 97.44 292 ALA A C 1
ATOM 2113 O O . ALA A 1 292 ? -6.262 6.057 4.719 1.00 97.44 292 ALA A O 1
ATOM 2114 N N . LEU A 1 293 ? -5.554 4.187 5.746 1.00 98.44 293 LEU A N 1
ATOM 2115 C CA . LEU A 1 293 ? -6.849 3.850 6.358 1.00 98.44 293 LEU A CA 1
ATOM 2116 C C . LEU A 1 293 ? -7.330 4.947 7.313 1.00 98.44 293 LEU A C 1
ATOM 2118 O O . LEU A 1 293 ? -8.419 5.492 7.152 1.00 98.44 293 LEU A O 1
ATOM 2122 N N . THR A 1 294 ? -6.499 5.301 8.293 1.00 97.50 294 THR A N 1
ATOM 2123 C CA . THR A 1 294 ? -6.836 6.337 9.282 1.00 97.50 294 THR A CA 1
ATOM 2124 C C . THR A 1 294 ? -6.934 7.730 8.661 1.00 97.50 294 THR A C 1
ATOM 2126 O O . THR A 1 294 ? -7.750 8.537 9.099 1.00 97.50 294 THR A O 1
ATOM 2129 N N . GLY A 1 295 ? -6.157 8.013 7.613 1.00 95.69 295 GLY A N 1
ATOM 2130 C CA . GLY A 1 295 ? -6.240 9.252 6.846 1.00 95.69 295 GLY A CA 1
ATOM 2131 C C . GLY A 1 295 ? -7.542 9.384 6.055 1.00 95.69 295 GLY A C 1
ATOM 2132 O O . GLY A 1 295 ? -8.108 10.473 6.036 1.00 95.69 295 GLY A O 1
ATOM 2133 N N . ALA A 1 296 ? -8.035 8.294 5.456 1.00 96.00 296 ALA A N 1
ATOM 2134 C CA . ALA A 1 296 ? -9.308 8.271 4.732 1.00 96.00 296 ALA A CA 1
ATOM 2135 C C . ALA A 1 296 ? -10.529 8.345 5.666 1.00 96.00 296 ALA A C 1
ATOM 2137 O O . ALA A 1 296 ? -11.533 8.948 5.303 1.00 96.00 296 ALA A O 1
ATOM 2138 N N . ILE A 1 297 ? -10.439 7.757 6.867 1.00 96.19 297 ILE A N 1
ATOM 2139 C CA . ILE A 1 297 ? -11.467 7.871 7.920 1.00 96.19 297 ILE A CA 1
ATOM 2140 C C . ILE A 1 297 ? -11.468 9.277 8.539 1.00 96.19 297 ILE A C 1
ATOM 2142 O O . ILE A 1 297 ? -12.513 9.822 8.893 1.00 96.19 297 ILE A O 1
ATOM 2146 N N . GLY A 1 298 ? -10.275 9.837 8.742 1.00 89.88 298 GLY A N 1
ATOM 2147 C CA . GLY A 1 298 ? -10.067 11.115 9.404 1.00 89.88 298 GLY A CA 1
ATOM 2148 C C . GLY A 1 298 ? -10.171 12.319 8.471 1.00 89.88 298 GLY A C 1
ATOM 2149 O O . GLY A 1 298 ? -10.726 12.282 7.379 1.00 89.88 298 GLY A O 1
ATOM 2150 N N . SER A 1 299 ? -9.609 13.439 8.922 1.00 80.69 299 SER A N 1
ATOM 2151 C CA . SER A 1 299 ? -9.469 14.650 8.115 1.00 80.69 299 SER A CA 1
ATOM 2152 C C . SER A 1 299 ? -8.005 15.062 8.019 1.00 80.69 299 SER A C 1
ATOM 2154 O O . SER A 1 299 ? -7.183 14.709 8.866 1.00 80.69 299 SER A O 1
ATOM 2156 N N . VAL A 1 300 ? -7.665 15.895 7.031 1.00 77.12 300 VAL A N 1
ATOM 2157 C CA . VAL A 1 300 ? -6.289 16.399 6.861 1.00 77.12 300 VAL A CA 1
ATOM 2158 C C . VAL A 1 300 ? -5.747 17.094 8.119 1.00 77.12 300 VAL A C 1
ATOM 2160 O O . VAL A 1 300 ? -4.541 17.063 8.376 1.00 77.12 300 VAL A O 1
ATOM 2163 N N . THR A 1 301 ? -6.620 17.691 8.940 1.00 81.88 301 THR A N 1
ATOM 2164 C CA . THR A 1 301 ? -6.237 18.350 10.198 1.00 81.88 301 THR A CA 1
ATOM 2165 C C . THR A 1 301 ? -5.858 17.365 11.302 1.00 81.88 301 THR A C 1
ATOM 2167 O O . THR A 1 301 ? -5.180 17.773 12.241 1.00 81.88 301 THR A O 1
ATOM 2170 N N . ALA A 1 302 ? -6.242 16.088 11.190 1.00 85.88 302 ALA A N 1
ATOM 2171 C CA . ALA A 1 302 ? -5.856 15.036 12.131 1.00 85.88 302 ALA A CA 1
ATOM 2172 C C . ALA A 1 302 ? -4.369 14.657 12.016 1.00 85.88 302 ALA A C 1
ATOM 2174 O O . ALA A 1 302 ? -3.778 14.177 12.981 1.00 85.88 302 ALA A O 1
ATOM 2175 N N . VAL A 1 303 ? -3.738 14.906 10.862 1.00 90.06 303 VAL A N 1
ATOM 2176 C CA . VAL A 1 303 ? -2.302 14.662 10.681 1.00 90.06 303 VAL A CA 1
ATOM 2177 C C . VAL A 1 303 ? -1.500 15.734 11.441 1.00 90.06 303 VAL A C 1
ATOM 2179 O O . VAL A 1 303 ? -1.740 16.927 11.248 1.00 90.06 303 VAL A O 1
ATOM 2182 N N . PRO A 1 304 ? -0.521 15.396 12.293 1.00 90.19 304 PRO A N 1
ATOM 2183 C CA . PRO A 1 304 ? 0.320 16.404 12.937 1.00 90.19 304 PRO A CA 1
ATOM 2184 C C . PRO A 1 304 ? 1.090 17.263 11.919 1.00 90.19 304 PRO A C 1
ATOM 2186 O O . PRO A 1 304 ? 1.625 16.751 10.937 1.00 90.19 304 PRO A O 1
ATOM 2189 N N . ALA A 1 305 ? 1.194 18.578 12.156 1.00 90.88 305 ALA A N 1
ATOM 2190 C CA . ALA A 1 305 ? 1.825 19.506 11.207 1.00 90.88 305 ALA A CA 1
ATOM 2191 C C . ALA A 1 305 ? 3.288 19.155 10.894 1.00 90.88 305 ALA A C 1
ATOM 2193 O O . ALA A 1 305 ? 3.690 19.211 9.737 1.00 90.88 305 ALA A O 1
ATOM 2194 N N . GLY A 1 306 ? 4.055 18.738 11.907 1.00 91.62 306 GLY A N 1
ATOM 2195 C CA . GLY A 1 306 ? 5.437 18.299 11.715 1.00 91.62 306 GLY A CA 1
ATOM 2196 C C . GLY A 1 306 ? 5.553 17.043 10.848 1.00 91.62 306 GLY A C 1
ATOM 2197 O O . GLY A 1 306 ? 6.491 16.941 10.068 1.00 91.62 306 GLY A O 1
ATOM 2198 N N . TRP A 1 307 ? 4.587 16.121 10.932 1.00 91.94 307 TRP A N 1
ATOM 2199 C CA . TRP A 1 307 ? 4.563 14.923 10.085 1.00 91.94 307 TRP A CA 1
ATOM 2200 C C . TRP A 1 307 ? 4.200 15.280 8.651 1.00 91.94 307 TRP A C 1
ATOM 2202 O O . TRP A 1 307 ? 4.873 14.834 7.730 1.00 91.94 307 TRP A O 1
ATOM 2212 N N . ARG A 1 308 ? 3.180 16.133 8.462 1.00 90.62 308 ARG A N 1
ATOM 2213 C CA . ARG A 1 308 ? 2.820 16.624 7.126 1.00 90.62 308 ARG A CA 1
ATOM 2214 C C . ARG A 1 308 ? 4.003 17.290 6.442 1.00 90.62 308 ARG A C 1
ATOM 2216 O O . ARG A 1 308 ? 4.243 16.986 5.289 1.00 90.62 308 ARG A O 1
ATOM 2223 N N . GLU A 1 309 ? 4.729 18.161 7.141 1.00 92.06 309 GLU A N 1
ATOM 2224 C CA . GLU A 1 309 ? 5.869 18.874 6.557 1.00 92.06 309 GLU A CA 1
ATOM 2225 C C . GLU A 1 309 ? 7.053 17.939 6.275 1.00 92.06 309 GLU A C 1
ATOM 2227 O O . GLU A 1 309 ? 7.617 17.980 5.186 1.00 92.06 309 GLU A O 1
ATOM 2232 N N . ALA A 1 310 ? 7.394 17.046 7.211 1.00 92.00 310 ALA A N 1
ATOM 2233 C CA . ALA A 1 310 ? 8.489 16.092 7.025 1.00 92.00 310 ALA A CA 1
ATOM 2234 C C . ALA A 1 310 ? 8.224 15.096 5.883 1.00 92.00 310 ALA A C 1
ATOM 2236 O O . ALA A 1 310 ? 9.151 14.707 5.178 1.00 92.00 310 ALA A O 1
ATOM 2237 N N . CYS A 1 311 ? 6.962 14.705 5.684 1.00 92.31 311 CYS A N 1
ATOM 2238 C CA . CYS A 1 311 ? 6.566 13.711 4.689 1.00 92.31 311 CYS A CA 1
ATOM 2239 C C . CYS A 1 311 ? 5.965 14.318 3.411 1.00 92.31 311 CYS A C 1
ATOM 2241 O O . CYS A 1 311 ? 5.387 13.587 2.612 1.00 92.31 311 CYS A O 1
ATOM 2243 N N . ARG A 1 312 ? 6.067 15.639 3.209 1.00 94.25 312 ARG A N 1
ATOM 2244 C CA . ARG A 1 312 ? 5.361 16.346 2.129 1.00 94.25 312 ARG A CA 1
ATOM 2245 C C . ARG A 1 312 ? 5.888 16.033 0.733 1.00 94.25 312 ARG A C 1
ATOM 2247 O O . ARG A 1 312 ? 5.103 15.912 -0.204 1.00 94.25 312 ARG A O 1
ATOM 2254 N N . THR A 1 313 ? 7.208 15.955 0.599 1.00 96.38 313 THR A N 1
ATOM 2255 C CA . THR A 1 313 ? 7.890 16.006 -0.698 1.00 96.38 313 THR A CA 1
ATOM 2256 C C . THR A 1 313 ? 8.624 14.705 -0.977 1.00 96.38 313 THR A C 1
ATOM 2258 O O . THR A 1 313 ? 9.466 14.291 -0.181 1.00 96.38 313 THR A O 1
ATOM 2261 N N . LEU A 1 314 ? 8.340 14.083 -2.123 1.00 95.75 314 LEU A N 1
ATOM 2262 C CA . LEU A 1 314 ? 8.960 12.818 -2.526 1.00 95.75 314 LEU A CA 1
ATOM 2263 C C . LEU A 1 314 ? 10.473 12.951 -2.749 1.00 95.75 314 LEU A C 1
ATOM 2265 O O . LEU A 1 314 ? 10.942 13.914 -3.363 1.00 95.75 314 LEU A O 1
ATOM 2269 N N . ALA A 1 315 ? 11.230 11.953 -2.291 1.00 91.56 315 ALA A N 1
ATOM 2270 C CA . ALA A 1 315 ? 12.692 11.944 -2.358 1.00 91.56 315 ALA A CA 1
ATOM 2271 C C . ALA A 1 315 ? 13.247 11.491 -3.724 1.00 91.56 315 ALA A C 1
ATOM 2273 O O . ALA A 1 315 ? 14.374 11.840 -4.072 1.00 91.56 315 ALA A O 1
ATOM 2274 N N . GLY A 1 316 ? 12.474 10.728 -4.500 1.00 92.25 316 GLY A N 1
ATOM 2275 C CA . GLY A 1 316 ? 12.924 10.030 -5.706 1.00 92.25 316 GLY A CA 1
ATOM 2276 C C . GLY A 1 316 ? 13.734 8.763 -5.414 1.00 92.25 316 GLY A C 1
ATOM 2277 O O . GLY A 1 316 ? 14.635 8.437 -6.187 1.00 92.25 316 GLY A O 1
ATOM 2278 N N . CYS A 1 317 ? 13.479 8.085 -4.291 1.00 89.19 317 CYS A N 1
ATOM 2279 C CA . CYS A 1 317 ? 14.251 6.929 -3.839 1.00 89.19 317 CYS A CA 1
ATOM 2280 C C . CYS A 1 317 ? 13.947 5.644 -4.631 1.00 89.19 317 CYS A C 1
ATOM 2282 O O . CYS A 1 317 ? 14.841 4.813 -4.794 1.00 89.19 317 CYS A O 1
ATOM 2284 N N . ALA A 1 318 ? 12.734 5.501 -5.170 1.00 92.44 318 ALA A N 1
ATOM 2285 C CA . ALA A 1 318 ? 12.301 4.379 -6.002 1.00 92.44 318 ALA A CA 1
ATOM 2286 C C . ALA A 1 318 ? 12.075 4.797 -7.457 1.00 92.44 318 ALA A C 1
ATOM 2288 O O . ALA A 1 318 ? 12.546 4.154 -8.394 1.00 92.44 318 ALA A O 1
ATOM 2289 N N . LEU A 1 319 ? 11.397 5.918 -7.659 1.00 95.25 319 LEU A N 1
ATOM 2290 C CA . LEU A 1 319 ? 11.029 6.479 -8.945 1.00 95.25 319 LEU A CA 1
ATOM 2291 C C . LEU A 1 319 ? 11.656 7.876 -9.059 1.00 95.25 319 LEU A C 1
ATOM 2293 O O . LEU A 1 319 ? 10.981 8.870 -8.790 1.00 95.25 319 LEU A O 1
ATOM 2297 N N . PRO A 1 320 ? 12.922 7.999 -9.516 1.00 93.75 320 PRO A N 1
ATOM 2298 C CA . PRO A 1 320 ? 13.648 9.276 -9.535 1.00 93.75 320 PRO A CA 1
ATOM 2299 C C . PRO A 1 320 ? 12.915 10.419 -10.249 1.00 93.75 320 PRO A C 1
ATOM 2301 O O . PRO A 1 320 ? 13.035 11.579 -9.872 1.00 93.75 320 PRO A O 1
ATOM 2304 N N . ARG A 1 321 ? 12.095 10.095 -11.256 1.00 94.44 321 ARG A N 1
ATOM 2305 C CA . ARG A 1 321 ? 11.247 11.055 -11.987 1.00 94.44 321 ARG A CA 1
ATOM 2306 C C . ARG A 1 321 ? 10.153 11.722 -11.141 1.00 94.44 321 ARG A C 1
ATOM 2308 O O . ARG A 1 321 ? 9.505 12.640 -11.632 1.00 94.44 321 ARG A O 1
ATOM 2315 N N . LEU A 1 322 ? 9.879 11.207 -9.943 1.00 96.12 322 LEU A N 1
ATOM 2316 C CA . LEU A 1 322 ? 8.894 11.744 -9.003 1.00 96.12 322 LEU A CA 1
ATOM 2317 C C . LEU A 1 322 ? 9.540 12.582 -7.890 1.00 96.12 322 LEU A C 1
ATOM 2319 O O . LEU A 1 322 ? 8.811 13.154 -7.081 1.00 96.12 322 LEU A O 1
ATOM 2323 N N . ALA A 1 323 ? 10.874 12.691 -7.853 1.00 95.56 323 ALA A N 1
ATOM 2324 C CA . ALA A 1 323 ? 11.575 13.5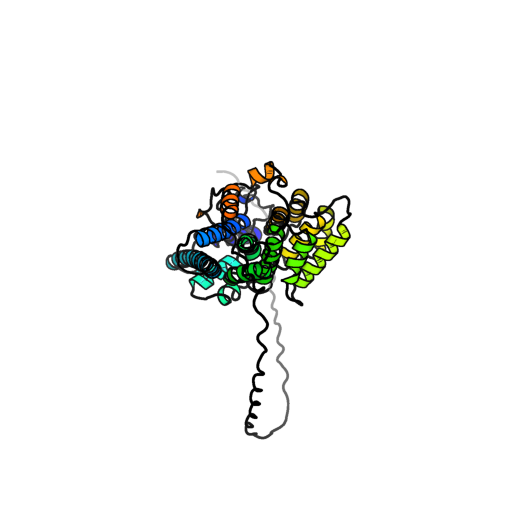32 -6.889 1.00 95.56 323 ALA A CA 1
ATOM 2325 C C . ALA A 1 323 ? 11.032 14.971 -6.914 1.00 95.56 323 ALA A C 1
ATOM 2327 O O . ALA A 1 323 ? 10.870 15.563 -7.981 1.00 95.56 323 ALA A O 1
ATOM 2328 N N . GLY A 1 324 ? 10.761 15.536 -5.738 1.00 96.25 324 GLY A N 1
ATOM 2329 C CA . GLY A 1 324 ? 10.235 16.896 -5.604 1.00 96.25 324 GLY A CA 1
ATOM 2330 C C . GLY A 1 324 ? 8.717 17.030 -5.753 1.00 96.25 324 GLY A C 1
ATOM 2331 O O . GLY A 1 324 ? 8.211 18.137 -5.597 1.00 96.25 324 GLY A O 1
ATOM 2332 N N . THR A 1 325 ? 7.981 15.945 -6.018 1.00 97.94 325 THR A N 1
ATOM 2333 C CA . THR A 1 325 ? 6.506 15.986 -6.052 1.00 97.94 325 THR A CA 1
ATOM 2334 C C . THR A 1 325 ? 5.949 16.288 -4.659 1.00 97.94 325 THR A C 1
ATOM 2336 O O . THR A 1 325 ? 6.315 15.609 -3.697 1.00 97.94 325 THR A O 1
ATOM 2339 N N . ASP A 1 326 ? 5.046 17.267 -4.562 1.00 97.62 326 ASP A N 1
ATOM 2340 C CA . ASP A 1 326 ? 4.293 17.592 -3.346 1.00 97.62 326 ASP A CA 1
ATOM 2341 C C . ASP A 1 326 ? 3.058 16.683 -3.230 1.00 97.62 326 ASP A C 1
ATOM 2343 O O . ASP A 1 326 ? 2.148 16.722 -4.062 1.00 97.62 326 ASP A O 1
ATOM 2347 N N . LEU A 1 327 ? 3.020 15.849 -2.188 1.00 96.00 327 LEU A N 1
ATOM 2348 C CA . LEU A 1 327 ? 1.930 14.900 -1.955 1.00 96.00 327 LEU A CA 1
ATOM 2349 C C . LEU A 1 327 ? 0.606 15.578 -1.582 1.00 96.00 327 LEU A C 1
ATOM 2351 O O . LEU A 1 327 ? -0.455 15.029 -1.871 1.00 96.00 327 LEU A O 1
ATOM 2355 N N . VAL A 1 328 ? 0.640 16.763 -0.965 1.00 94.00 328 VAL A N 1
ATOM 2356 C CA . VAL A 1 328 ? -0.577 17.515 -0.617 1.00 94.00 328 VAL A CA 1
ATOM 2357 C C . VAL A 1 328 ? -1.193 18.127 -1.870 1.00 94.00 328 VAL A C 1
ATOM 2359 O O . VAL A 1 328 ? -2.410 18.080 -2.041 1.00 94.00 328 VAL A O 1
ATOM 2362 N N . GLU A 1 329 ? -0.362 18.661 -2.766 1.00 95.81 329 GLU A N 1
ATOM 2363 C CA . GLU A 1 329 ? -0.817 19.145 -4.073 1.00 95.81 329 GLU A CA 1
ATOM 2364 C C . GLU A 1 329 ? -1.407 17.999 -4.903 1.00 95.81 329 GLU A C 1
ATOM 2366 O O . GLU A 1 329 ? -2.522 18.114 -5.412 1.00 95.81 329 GLU A O 1
ATOM 2371 N N . LEU A 1 330 ? -0.710 16.859 -4.963 1.00 96.62 330 LEU A N 1
ATOM 2372 C CA . LEU A 1 330 ? -1.169 15.672 -5.682 1.00 96.62 330 LEU A CA 1
ATOM 2373 C C . LEU A 1 330 ? -2.511 15.149 -5.148 1.00 96.62 330 LEU A C 1
ATOM 2375 O O . LEU A 1 330 ? -3.403 14.834 -5.933 1.00 96.62 330 LEU A O 1
ATOM 2379 N N . ALA A 1 331 ? -2.685 15.105 -3.824 1.00 94.00 331 ALA A N 1
ATOM 2380 C CA . ALA A 1 331 ? -3.960 14.750 -3.207 1.00 94.00 331 ALA A CA 1
ATOM 2381 C C . ALA A 1 331 ? -5.073 15.758 -3.548 1.00 94.00 331 ALA A C 1
ATOM 2383 O O . ALA A 1 331 ? -6.210 15.356 -3.786 1.00 94.00 331 ALA A O 1
ATOM 2384 N N . GLY A 1 332 ? -4.751 17.055 -3.620 1.00 93.88 332 GLY A N 1
ATOM 2385 C CA . GLY A 1 332 ? -5.684 18.095 -4.060 1.00 93.88 332 GLY A CA 1
ATOM 2386 C C . GLY A 1 332 ? -6.147 17.911 -5.508 1.00 93.88 332 GLY A C 1
ATOM 2387 O O . GLY A 1 332 ? -7.333 18.070 -5.791 1.00 93.88 332 GLY A O 1
ATOM 2388 N N . LEU A 1 333 ? -5.241 17.516 -6.409 1.00 95.06 333 LEU A N 1
ATOM 2389 C CA . LEU A 1 333 ? -5.579 17.185 -7.798 1.00 95.06 333 LEU A CA 1
ATOM 2390 C C . LEU A 1 333 ? -6.487 15.954 -7.881 1.00 95.06 333 LEU A C 1
ATOM 2392 O O . LEU A 1 333 ? -7.478 15.980 -8.605 1.00 95.06 333 LEU A O 1
ATOM 2396 N N . LEU A 1 334 ? -6.196 14.901 -7.109 1.00 93.50 334 LEU A N 1
ATOM 2397 C CA . LEU A 1 334 ? -7.060 13.717 -7.039 1.00 93.50 334 LEU A CA 1
ATOM 2398 C C . LEU A 1 334 ? -8.461 14.068 -6.530 1.00 93.50 334 LEU A C 1
ATOM 2400 O O . LEU A 1 334 ? -9.448 13.649 -7.125 1.00 93.50 334 LEU A O 1
ATOM 2404 N N . ALA A 1 335 ? -8.564 14.881 -5.478 1.00 90.44 335 ALA A N 1
ATOM 2405 C CA . ALA A 1 335 ? -9.852 15.311 -4.934 1.00 90.44 335 ALA A CA 1
ATOM 2406 C C . ALA A 1 335 ? -10.680 16.152 -5.925 1.00 90.44 335 ALA A C 1
ATOM 2408 O O . ALA A 1 335 ? -11.898 16.233 -5.785 1.00 90.44 335 ALA A O 1
ATOM 2409 N N . ALA A 1 336 ? -10.032 16.778 -6.912 1.00 87.69 336 ALA A N 1
ATOM 2410 C CA . ALA A 1 336 ? -10.697 17.532 -7.969 1.00 87.69 336 ALA A CA 1
ATOM 2411 C C . ALA A 1 336 ? -11.177 16.658 -9.143 1.00 87.69 336 ALA A C 1
ATOM 2413 O O . ALA A 1 336 ? -11.940 17.150 -9.975 1.00 87.69 336 ALA A O 1
ATOM 2414 N N . THR A 1 337 ? -10.756 15.390 -9.233 1.00 80.25 337 THR A N 1
ATOM 2415 C CA . THR A 1 337 ? -11.282 14.468 -10.252 1.00 80.25 337 THR A CA 1
ATOM 2416 C C . THR A 1 337 ? -12.709 14.041 -9.910 1.00 80.25 337 THR A C 1
ATOM 2418 O O . THR A 1 337 ? -13.011 13.713 -8.763 1.00 80.25 337 THR A O 1
ATOM 2421 N N . GLU A 1 338 ? -13.612 14.057 -10.895 1.00 64.12 338 GLU A N 1
ATOM 2422 C CA . GLU A 1 338 ? -14.974 13.560 -10.686 1.00 64.12 338 GLU A CA 1
ATOM 2423 C C . GLU A 1 338 ? -14.943 12.032 -10.497 1.00 64.12 338 GLU A C 1
ATOM 2425 O O . GLU A 1 338 ? -14.427 11.322 -11.368 1.00 64.12 338 GLU A O 1
ATOM 2430 N N . PRO A 1 339 ? -15.491 11.496 -9.390 1.00 60.81 339 PRO A N 1
ATOM 2431 C CA . PRO A 1 339 ? -15.565 10.055 -9.193 1.00 60.81 339 PRO A CA 1
ATOM 2432 C C . PRO A 1 339 ? -16.477 9.415 -10.245 1.00 60.81 339 PRO A C 1
ATOM 2434 O O . PRO A 1 339 ? -17.424 10.040 -10.734 1.00 60.81 339 PRO A O 1
ATOM 2437 N N . ALA A 1 340 ? -16.220 8.150 -10.591 1.00 56.00 340 ALA A N 1
ATOM 2438 C CA . ALA A 1 340 ? -17.074 7.431 -11.528 1.00 56.00 340 ALA A CA 1
ATOM 2439 C C . ALA A 1 340 ? -18.517 7.403 -10.992 1.00 56.00 340 ALA A C 1
ATOM 2441 O O . ALA A 1 340 ? -18.776 6.910 -9.894 1.00 56.00 340 ALA A O 1
ATOM 2442 N N . ALA A 1 341 ? -19.461 7.959 -11.758 1.00 47.06 341 ALA A N 1
ATOM 2443 C CA . ALA A 1 341 ? -20.864 7.980 -11.367 1.00 47.06 341 ALA A CA 1
ATOM 2444 C C . ALA A 1 341 ? -21.378 6.548 -11.153 1.00 47.06 341 ALA A C 1
ATOM 2446 O O . ALA A 1 341 ? -21.176 5.670 -11.996 1.00 47.06 341 ALA A O 1
ATOM 2447 N N . ARG A 1 342 ? -22.066 6.334 -10.026 1.00 46.25 342 ARG A N 1
ATOM 2448 C CA . ARG A 1 342 ? -22.716 5.069 -9.671 1.00 46.25 342 ARG A CA 1
ATOM 2449 C C . ARG A 1 342 ? -23.619 4.629 -10.825 1.00 46.25 342 ARG A C 1
ATOM 2451 O O . ARG A 1 342 ? -24.568 5.333 -11.173 1.00 46.25 342 ARG A O 1
ATOM 2458 N N . VAL A 1 343 ? -23.340 3.467 -11.417 1.00 45.19 343 VAL A N 1
ATOM 2459 C CA . VAL A 1 343 ? -24.291 2.828 -12.332 1.00 45.19 343 VAL A CA 1
ATOM 2460 C C . VAL A 1 343 ? -25.421 2.294 -11.464 1.00 45.19 343 VAL A C 1
ATOM 2462 O O . VAL A 1 343 ? -25.333 1.218 -10.877 1.00 45.19 343 VAL A O 1
ATOM 2465 N N . ASP A 1 344 ? -26.466 3.097 -11.316 1.00 36.12 344 ASP A N 1
ATOM 2466 C CA . ASP A 1 344 ? -27.632 2.742 -10.523 1.00 36.12 344 ASP A CA 1
ATOM 2467 C C . ASP A 1 344 ? -28.395 1.622 -11.250 1.00 36.12 344 ASP A C 1
ATOM 2469 O O . ASP A 1 344 ? -29.188 1.848 -12.161 1.00 36.12 344 ASP A O 1
ATOM 2473 N N . ASN A 1 345 ? -28.124 0.369 -10.874 1.00 42.66 345 ASN A N 1
ATOM 2474 C CA . ASN A 1 345 ? -28.778 -0.814 -11.447 1.00 42.66 345 ASN A CA 1
ATOM 2475 C C . ASN A 1 345 ? -30.191 -1.050 -10.864 1.00 42.66 345 ASN A C 1
ATOM 2477 O O . ASN A 1 345 ? -30.769 -2.130 -10.996 1.00 42.66 345 ASN A O 1
ATOM 2481 N N . SER A 1 346 ? -30.770 -0.027 -10.232 1.00 37.94 346 SER A N 1
ATOM 2482 C CA . SER A 1 346 ? -32.079 -0.019 -9.567 1.00 37.94 346 SER A CA 1
ATOM 2483 C C . SER A 1 346 ? -33.273 -0.137 -10.535 1.00 37.94 346 SER A C 1
ATOM 2485 O O . SER A 1 346 ? -34.417 -0.218 -10.091 1.00 37.94 346 SER A O 1
ATOM 2487 N N . GLY A 1 347 ? -33.028 -0.213 -11.850 1.00 31.53 347 GLY A N 1
ATOM 2488 C CA . GLY A 1 347 ? -34.052 -0.360 -12.891 1.00 31.53 347 GLY A CA 1
ATOM 2489 C C . GLY A 1 347 ? -34.133 -1.727 -13.583 1.00 31.53 347 GLY A C 1
ATOM 2490 O O . GLY A 1 347 ? -35.030 -1.922 -14.403 1.00 31.53 347 GLY A O 1
ATOM 2491 N N . MET A 1 348 ? -33.244 -2.685 -13.293 1.00 33.84 348 MET A N 1
ATOM 2492 C CA . MET A 1 348 ? -33.301 -3.993 -13.955 1.00 33.84 348 MET A CA 1
ATOM 2493 C C . MET A 1 348 ? -34.295 -4.907 -13.228 1.00 33.84 348 MET A C 1
ATOM 2495 O O . MET A 1 348 ? -33.942 -5.664 -12.326 1.00 33.84 348 MET A O 1
ATOM 2499 N N . THR A 1 349 ? -35.569 -4.848 -13.623 1.00 33.97 349 THR A N 1
ATOM 2500 C CA . THR A 1 349 ? -36.531 -5.906 -13.284 1.00 33.97 349 THR A CA 1
ATOM 2501 C C . THR A 1 349 ? -35.943 -7.260 -13.686 1.00 33.97 349 THR A C 1
ATOM 2503 O O . THR A 1 349 ? -35.455 -7.374 -14.817 1.00 33.97 349 THR A O 1
ATOM 2506 N N . PRO A 1 350 ? -35.987 -8.293 -12.823 1.00 34.12 350 PRO A N 1
ATOM 2507 C CA . PRO A 1 350 ? -35.492 -9.609 -13.185 1.00 34.12 350 PRO A CA 1
ATOM 2508 C C . PRO A 1 350 ? -36.339 -10.117 -14.349 1.00 34.12 350 PRO A C 1
ATOM 2510 O O . PRO A 1 350 ? -37.508 -10.469 -14.190 1.00 34.12 350 PRO A O 1
ATOM 2513 N N . THR A 1 351 ? -35.754 -10.112 -15.546 1.00 32.91 351 THR A N 1
ATOM 2514 C CA . THR A 1 351 ? -36.343 -10.807 -16.682 1.00 32.91 351 THR A CA 1
ATOM 2515 C C . THR A 1 351 ? -36.323 -12.275 -16.299 1.00 32.91 351 THR A C 1
ATOM 2517 O O . THR A 1 351 ? -35.262 -12.843 -16.045 1.00 32.91 351 THR A O 1
ATOM 2520 N N . THR A 1 352 ? -37.511 -12.856 -16.170 1.00 32.62 352 THR A N 1
ATOM 2521 C CA . THR A 1 352 ? -37.727 -14.278 -15.924 1.00 32.62 352 THR A CA 1
ATOM 2522 C C . THR A 1 352 ? -36.777 -15.096 -16.789 1.00 32.62 352 THR A C 1
ATOM 2524 O O . THR A 1 352 ? -36.877 -15.077 -18.017 1.00 32.62 352 THR A O 1
ATOM 2527 N N . ALA A 1 353 ? -35.847 -15.791 -16.136 1.00 34.06 353 ALA A N 1
ATOM 252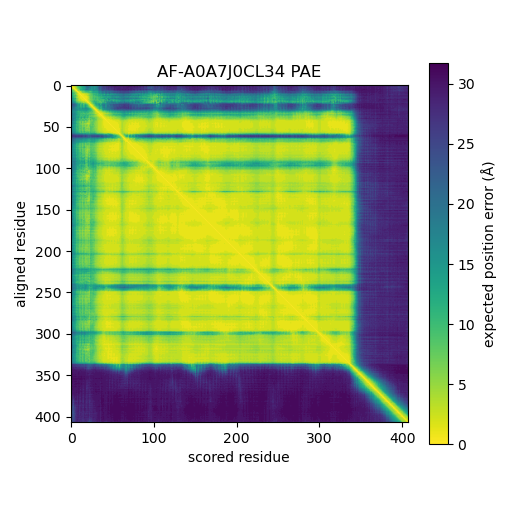8 C CA . ALA A 1 353 ? -34.997 -16.778 -16.768 1.00 34.06 353 ALA A CA 1
ATOM 2529 C C . ALA A 1 353 ? -35.907 -17.824 -17.421 1.00 34.06 353 ALA A C 1
ATOM 2531 O O . ALA A 1 353 ? -36.589 -18.593 -16.743 1.00 34.06 353 ALA A O 1
ATOM 2532 N N . THR A 1 354 ? -35.946 -17.821 -18.750 1.00 33.84 354 THR A N 1
ATOM 2533 C CA . THR A 1 354 ? -36.493 -18.953 -19.493 1.00 33.84 354 THR A CA 1
ATOM 2534 C C . THR A 1 354 ? -35.507 -20.092 -19.273 1.00 33.84 354 THR A C 1
ATOM 2536 O O . THR A 1 354 ? -34.318 -19.931 -19.546 1.00 33.84 354 THR A O 1
ATOM 2539 N N . ALA A 1 355 ? -35.981 -21.192 -18.690 1.00 33.72 355 ALA A N 1
ATOM 2540 C CA . ALA A 1 355 ? -35.172 -22.358 -18.374 1.00 33.72 355 ALA A CA 1
ATOM 2541 C C . ALA A 1 355 ? -34.375 -22.808 -19.609 1.00 33.72 355 ALA A C 1
ATOM 2543 O O . ALA A 1 355 ? -34.955 -23.202 -20.620 1.00 33.72 355 ALA A O 1
ATOM 2544 N N . ALA A 1 356 ? -33.048 -22.729 -19.520 1.00 36.25 356 ALA A N 1
ATOM 2545 C CA . ALA A 1 356 ? -32.160 -23.362 -20.477 1.00 36.25 356 ALA A CA 1
ATOM 2546 C C . ALA A 1 356 ? -32.297 -24.886 -20.337 1.00 36.25 356 ALA A C 1
ATOM 2548 O O . ALA A 1 356 ? -32.278 -25.418 -19.223 1.00 36.25 356 ALA A O 1
ATOM 2549 N N . GLU A 1 357 ? -32.463 -25.576 -21.466 1.00 40.41 357 GLU A N 1
ATOM 2550 C CA . GLU A 1 357 ? -32.459 -27.037 -21.535 1.00 40.41 357 GLU A CA 1
ATOM 2551 C C . GLU A 1 357 ? -31.181 -27.623 -20.906 1.00 40.41 357 GLU A C 1
ATOM 2553 O O . GLU A 1 357 ? -30.098 -27.044 -21.043 1.00 40.41 357 GLU A O 1
ATOM 2558 N N . PRO A 1 358 ? -31.270 -28.784 -20.232 1.00 35.44 358 PRO A N 1
ATOM 2559 C CA . PRO A 1 358 ? -30.104 -29.414 -19.638 1.00 35.44 358 PRO A CA 1
ATOM 2560 C C . PRO A 1 358 ? -29.145 -29.910 -20.727 1.00 35.44 358 PRO A C 1
ATOM 2562 O O . PRO A 1 358 ? -29.544 -30.569 -21.689 1.00 35.44 358 PRO A O 1
ATOM 2565 N N . ALA A 1 359 ? -27.857 -29.615 -20.545 1.00 42.78 359 ALA A N 1
ATOM 2566 C CA . ALA A 1 359 ? -26.781 -30.087 -21.408 1.00 42.78 359 ALA A CA 1
ATOM 2567 C C . ALA A 1 359 ? -26.766 -31.631 -21.509 1.00 42.78 359 ALA A C 1
ATOM 2569 O O . ALA A 1 359 ? -27.010 -32.318 -20.510 1.00 42.78 359 ALA A O 1
ATOM 2570 N N . PRO A 1 360 ? -26.451 -32.208 -22.685 1.00 38.28 360 PRO A N 1
ATOM 2571 C CA . PRO A 1 360 ? -26.417 -33.653 -22.854 1.00 38.28 360 PRO A CA 1
ATOM 2572 C C . PRO A 1 360 ? -25.260 -34.280 -22.064 1.00 38.28 360 PRO A C 1
ATOM 2574 O O . PRO A 1 360 ? -24.140 -33.769 -22.044 1.00 38.28 360 PRO A O 1
ATOM 2577 N N . ALA A 1 361 ? -25.545 -35.421 -21.432 1.00 43.25 361 ALA A N 1
ATOM 2578 C CA . ALA A 1 361 ? -24.605 -36.178 -20.611 1.00 43.25 361 ALA A CA 1
ATOM 2579 C C . ALA A 1 361 ? -23.316 -36.571 -21.372 1.00 43.25 361 ALA A C 1
ATOM 2581 O O . ALA A 1 361 ? -23.368 -36.876 -22.571 1.00 43.25 361 ALA A O 1
ATOM 2582 N N . PRO A 1 362 ? -22.154 -36.626 -20.691 1.00 41.66 362 PRO A N 1
ATOM 2583 C CA . PRO A 1 362 ? -20.897 -37.011 -21.320 1.00 41.66 362 PRO A CA 1
ATOM 2584 C C . PRO A 1 362 ? -20.921 -38.486 -21.743 1.00 41.66 362 PRO A C 1
ATOM 2586 O O . PRO A 1 362 ? -21.341 -39.370 -20.994 1.00 41.66 362 PRO A O 1
ATOM 2589 N N . ARG A 1 363 ? -20.445 -38.757 -22.963 1.00 43.16 363 ARG A N 1
ATOM 2590 C CA . ARG A 1 363 ? -20.331 -40.115 -23.517 1.00 43.16 363 ARG A CA 1
ATOM 2591 C C . ARG A 1 363 ? -19.282 -40.937 -22.745 1.00 43.16 363 ARG A C 1
ATOM 2593 O O . ARG A 1 363 ? -18.237 -40.388 -22.388 1.00 43.16 363 ARG A O 1
ATOM 2600 N N . PRO A 1 364 ? -19.504 -42.246 -22.528 1.00 36.25 364 PRO A N 1
ATOM 2601 C CA . PRO A 1 364 ? -18.537 -43.100 -21.847 1.00 36.25 364 PRO A CA 1
ATOM 2602 C C . PRO A 1 364 ? -17.255 -43.260 -22.679 1.00 36.25 364 PRO A C 1
ATOM 2604 O O . PRO A 1 364 ? -17.302 -43.435 -23.897 1.00 36.25 364 PRO A O 1
ATOM 2607 N N . ARG A 1 365 ? -16.101 -43.196 -22.003 1.00 42.66 365 ARG A N 1
ATOM 2608 C CA . ARG A 1 365 ? -14.779 -43.441 -22.596 1.00 42.66 365 ARG A CA 1
ATOM 2609 C C . ARG A 1 365 ? -14.644 -44.912 -23.005 1.00 42.66 365 ARG A C 1
ATOM 2611 O O . ARG A 1 365 ? -14.977 -45.803 -22.227 1.00 42.66 365 ARG A O 1
ATOM 2618 N N . SER A 1 366 ? -14.115 -45.153 -24.203 1.00 39.41 366 SER A N 1
ATOM 2619 C CA . SER A 1 366 ? -13.749 -46.488 -24.690 1.00 39.41 366 SER A CA 1
ATOM 2620 C C . SER A 1 366 ? -12.660 -47.127 -23.810 1.00 39.41 366 SER A C 1
ATOM 2622 O O . SER A 1 366 ? -11.748 -46.417 -23.377 1.00 39.41 366 SER A O 1
ATOM 2624 N N . PRO A 1 367 ? -12.703 -48.448 -23.558 1.00 35.66 367 PRO A N 1
ATOM 2625 C CA . PRO A 1 367 ? -11.694 -49.127 -22.753 1.00 35.66 367 PRO A CA 1
ATOM 2626 C C . PRO A 1 367 ? -10.382 -49.321 -23.533 1.00 35.66 367 PRO A C 1
ATOM 2628 O O . PRO A 1 367 ? -10.388 -49.704 -24.703 1.00 35.66 367 PRO A O 1
ATOM 2631 N N . LEU A 1 368 ? -9.252 -49.077 -22.862 1.00 41.75 368 LEU A N 1
ATOM 2632 C CA . LEU A 1 368 ? -7.916 -49.476 -23.319 1.00 41.75 368 LEU A CA 1
ATOM 2633 C C . LEU A 1 368 ? -7.785 -51.013 -23.286 1.00 41.75 368 LEU A C 1
ATOM 2635 O O . LEU A 1 368 ? -8.326 -51.641 -22.371 1.00 41.75 368 LEU A O 1
ATOM 2639 N N . PRO A 1 369 ? -7.068 -51.639 -24.236 1.00 34.56 369 PRO A N 1
ATOM 2640 C CA . PRO A 1 369 ? -6.892 -53.084 -24.240 1.00 34.56 369 PRO A CA 1
ATOM 2641 C C . PRO A 1 369 ? -5.910 -53.535 -23.151 1.00 34.56 369 PRO A C 1
ATOM 2643 O O . PRO A 1 369 ? -4.847 -52.950 -22.952 1.00 34.56 369 PRO A O 1
ATOM 2646 N N . ALA A 1 370 ? -6.283 -54.618 -22.473 1.00 33.56 370 ALA A N 1
ATOM 2647 C CA . ALA A 1 370 ? -5.465 -55.330 -21.504 1.00 33.56 370 ALA A CA 1
ATOM 2648 C C . ALA A 1 370 ? -4.336 -56.121 -22.190 1.00 33.56 370 ALA A C 1
ATOM 2650 O O . ALA A 1 370 ? -4.581 -56.825 -23.170 1.00 33.56 370 ALA A O 1
ATOM 2651 N N . SER A 1 371 ? -3.129 -56.101 -21.615 1.00 34.84 371 SER A N 1
ATOM 2652 C CA . SER A 1 371 ? -2.140 -57.167 -21.813 1.00 34.84 371 SER A CA 1
ATOM 2653 C C . SER A 1 371 ? -1.704 -57.747 -20.473 1.00 34.84 371 SER A C 1
ATOM 2655 O O . SER A 1 371 ? -1.557 -57.036 -19.483 1.00 34.84 371 SER A O 1
ATOM 2657 N N . MET A 1 372 ? -1.540 -59.062 -20.488 1.00 32.78 372 MET A N 1
ATOM 2658 C CA . MET A 1 372 ? -1.551 -59.986 -19.367 1.00 32.78 372 MET A CA 1
ATOM 2659 C C . MET A 1 372 ? -0.306 -59.964 -18.469 1.00 32.78 372 MET A C 1
ATOM 2661 O O . MET A 1 372 ? 0.823 -59.807 -18.921 1.00 32.78 372 MET A O 1
ATOM 2665 N N . ASN A 1 373 ? -0.592 -60.237 -17.196 1.00 33.50 373 ASN A N 1
ATOM 2666 C CA . ASN A 1 373 ? 0.206 -60.857 -16.139 1.00 33.50 373 ASN A CA 1
ATOM 2667 C C . ASN A 1 373 ? 1.493 -61.614 -16.523 1.00 33.50 373 ASN A C 1
ATOM 2669 O O . ASN A 1 373 ? 1.473 -62.553 -17.317 1.00 33.50 373 ASN A O 1
ATOM 2673 N N . GLY A 1 374 ? 2.531 -61.358 -15.722 1.00 29.73 374 GLY A N 1
ATOM 2674 C CA . GLY A 1 374 ? 3.559 -62.324 -15.333 1.00 29.73 374 GLY A CA 1
ATOM 2675 C C . GLY A 1 374 ? 4.200 -61.912 -13.998 1.00 29.73 374 GLY A C 1
ATOM 2676 O O . GLY A 1 374 ? 4.952 -60.947 -13.948 1.00 29.73 374 GLY A O 1
ATOM 2677 N N . SER A 1 375 ? 3.873 -62.611 -12.907 1.00 32.50 375 SER A N 1
ATOM 2678 C CA . SER A 1 375 ? 4.520 -62.517 -11.576 1.00 32.50 375 SER A CA 1
ATOM 2679 C C . SER A 1 375 ? 5.531 -63.680 -11.393 1.00 32.50 375 SER A C 1
ATOM 2681 O O . SER A 1 375 ? 5.547 -64.568 -12.243 1.00 32.50 375 SER A O 1
ATOM 2683 N N . PRO A 1 376 ? 6.198 -63.872 -10.232 1.00 47.41 376 PRO A N 1
ATOM 2684 C CA . PRO A 1 376 ? 7.152 -63.017 -9.501 1.00 47.41 376 PRO A CA 1
ATOM 2685 C C . PRO A 1 376 ? 8.476 -63.771 -9.148 1.00 47.41 376 PRO A C 1
ATOM 2687 O O . PRO A 1 376 ? 8.536 -64.995 -9.223 1.00 47.41 376 PRO A O 1
ATOM 2690 N N . GLY A 1 377 ? 9.526 -63.081 -8.668 1.00 28.95 377 GLY A N 1
ATOM 2691 C CA . GLY A 1 377 ? 10.679 -63.733 -8.002 1.00 28.95 377 GLY A CA 1
ATOM 2692 C C . GLY A 1 377 ? 11.926 -62.847 -7.809 1.00 28.95 377 GLY A C 1
ATOM 2693 O O . GLY A 1 377 ? 12.090 -61.917 -8.584 1.00 28.95 377 GLY A O 1
ATOM 2694 N N . PRO A 1 378 ? 12.779 -63.070 -6.782 1.00 44.03 378 PRO A N 1
ATOM 2695 C CA . PRO A 1 378 ? 13.244 -62.000 -5.884 1.00 44.03 378 PRO A CA 1
ATOM 2696 C C . PRO A 1 378 ? 14.758 -61.678 -5.928 1.00 44.03 378 PRO A C 1
ATOM 2698 O O . PRO A 1 378 ? 15.539 -62.401 -6.535 1.00 44.03 378 PRO A O 1
ATOM 2701 N N . SER A 1 379 ? 15.148 -60.674 -5.120 1.00 29.19 379 SER A N 1
ATOM 2702 C CA . SER A 1 379 ? 16.485 -60.440 -4.523 1.00 29.19 379 SER A CA 1
ATOM 2703 C C . SER A 1 379 ? 17.434 -59.461 -5.231 1.00 29.19 379 SER A C 1
ATOM 2705 O O . SER A 1 379 ? 17.999 -59.783 -6.267 1.00 29.19 379 SER A O 1
ATOM 2707 N N . SER A 1 380 ? 17.703 -58.313 -4.589 1.00 32.50 380 SER A N 1
ATOM 2708 C CA . SER A 1 380 ? 19.054 -57.944 -4.111 1.00 32.50 380 SER A CA 1
ATOM 2709 C C . SER A 1 380 ? 19.059 -56.566 -3.424 1.00 32.50 380 SER A C 1
ATOM 2711 O O . SER A 1 380 ? 18.502 -55.601 -3.939 1.00 32.50 380 SER A O 1
ATOM 2713 N N . ALA A 1 381 ? 19.697 -56.520 -2.254 1.00 36.50 381 ALA A N 1
ATOM 2714 C CA . ALA A 1 381 ? 19.898 -55.397 -1.334 1.00 36.50 381 ALA A CA 1
ATOM 2715 C C . ALA A 1 381 ? 20.771 -54.241 -1.904 1.00 36.50 381 ALA A C 1
ATOM 2717 O O . ALA A 1 381 ? 21.415 -54.427 -2.938 1.00 36.50 381 ALA A O 1
ATOM 2718 N N . PRO A 1 382 ? 20.836 -53.061 -1.242 1.00 39.25 382 PRO A N 1
ATOM 2719 C CA . PRO A 1 382 ? 21.561 -51.890 -1.741 1.00 39.25 382 PRO A CA 1
ATOM 2720 C C . PRO A 1 382 ? 23.044 -51.919 -1.324 1.00 39.25 382 PRO A C 1
ATOM 2722 O O . PRO A 1 382 ? 23.369 -52.511 -0.290 1.00 39.25 382 PRO A O 1
ATOM 2725 N N . PRO A 1 383 ? 23.966 -51.254 -2.046 1.00 39.88 383 PRO A N 1
ATOM 2726 C CA . PRO A 1 383 ? 25.340 -51.154 -1.587 1.00 39.88 383 PRO A CA 1
ATOM 2727 C C . PRO A 1 383 ? 25.509 -49.993 -0.599 1.00 39.88 383 PRO A C 1
ATOM 2729 O O . PRO A 1 383 ? 25.350 -48.817 -0.920 1.00 39.88 383 PRO A O 1
ATOM 2732 N N . SER A 1 384 ? 25.883 -50.369 0.618 1.00 33.06 384 SER A N 1
ATOM 2733 C CA . SER A 1 384 ? 26.596 -49.570 1.610 1.00 33.06 384 SER A CA 1
ATOM 2734 C C . SER A 1 384 ? 28.037 -49.281 1.166 1.00 33.06 384 SER A C 1
ATOM 2736 O O . SER A 1 384 ? 28.710 -50.188 0.675 1.00 33.06 384 SER A O 1
ATOM 2738 N N . GLY A 1 385 ? 28.557 -48.080 1.436 1.00 28.95 385 GLY A N 1
ATOM 2739 C CA . GLY A 1 385 ? 29.987 -47.795 1.280 1.00 28.95 385 GLY A CA 1
ATOM 2740 C C . GLY A 1 385 ? 30.444 -46.458 1.870 1.00 28.95 385 GLY A C 1
ATOM 2741 O O . GLY A 1 385 ? 30.404 -45.435 1.201 1.00 28.95 385 GLY A O 1
ATOM 2742 N N . THR A 1 386 ? 30.952 -46.491 3.100 1.00 32.62 386 THR A N 1
ATOM 2743 C CA . THR A 1 386 ? 31.968 -45.581 3.673 1.00 32.62 386 THR A CA 1
ATOM 2744 C C . THR A 1 386 ? 32.827 -46.421 4.636 1.00 32.62 386 THR A C 1
ATOM 2746 O O . THR A 1 386 ? 32.383 -47.504 5.023 1.00 32.62 386 THR A O 1
ATOM 2749 N N . PRO A 1 387 ? 33.990 -45.968 5.145 1.00 43.72 387 PRO A N 1
ATOM 2750 C CA . PRO A 1 387 ? 34.993 -45.016 4.648 1.00 43.72 387 PRO A CA 1
ATOM 2751 C C . PRO A 1 387 ? 36.415 -45.648 4.637 1.00 43.72 387 PRO A C 1
ATOM 2753 O O . PRO A 1 387 ? 36.638 -46.712 5.209 1.00 43.72 387 PRO A O 1
ATOM 2756 N N . SER A 1 388 ? 37.422 -44.976 4.066 1.00 31.16 388 SER A N 1
ATOM 2757 C CA . SER A 1 388 ? 38.832 -45.313 4.338 1.00 31.16 388 SER A CA 1
ATOM 2758 C C . SER A 1 388 ? 39.610 -44.081 4.779 1.00 31.16 388 SER A C 1
ATOM 2760 O O . SER A 1 388 ? 39.659 -43.066 4.087 1.00 31.16 388 SER A O 1
ATOM 2762 N N . ALA A 1 389 ? 40.189 -44.193 5.970 1.00 34.75 389 ALA A N 1
ATOM 2763 C CA . ALA A 1 389 ? 41.067 -43.229 6.599 1.00 34.75 389 ALA A CA 1
ATOM 2764 C C . ALA A 1 389 ? 42.530 -43.601 6.333 1.00 34.75 389 ALA A C 1
ATOM 2766 O O . ALA A 1 389 ? 42.915 -44.755 6.503 1.00 34.75 389 ALA A O 1
ATOM 2767 N N . ALA A 1 390 ? 43.376 -42.609 6.058 1.00 33.56 390 ALA A N 1
ATOM 2768 C CA . ALA A 1 390 ? 44.805 -42.712 6.325 1.00 33.56 390 ALA A CA 1
ATOM 2769 C C . ALA A 1 390 ? 45.360 -41.353 6.761 1.00 33.56 390 ALA A C 1
ATOM 2771 O O . ALA A 1 390 ? 45.134 -40.314 6.151 1.00 33.56 390 ALA A O 1
ATOM 2772 N N . ARG A 1 391 ? 46.044 -41.411 7.899 1.00 34.00 391 ARG A N 1
ATOM 2773 C CA . ARG A 1 391 ? 46.635 -40.338 8.694 1.00 34.00 391 ARG A CA 1
ATOM 2774 C C . ARG A 1 391 ? 47.877 -39.750 8.016 1.00 34.00 391 ARG A C 1
ATOM 2776 O O . ARG A 1 391 ? 48.699 -40.513 7.529 1.00 34.00 391 ARG A O 1
ATOM 2783 N N . SER A 1 392 ? 48.144 -38.467 8.252 1.00 32.97 392 SER A N 1
ATOM 2784 C CA . SER A 1 392 ? 49.483 -38.040 8.690 1.00 32.97 392 SER A CA 1
ATOM 2785 C C . SER A 1 392 ? 49.415 -36.732 9.480 1.00 32.97 392 SER A C 1
ATOM 2787 O O . SER A 1 392 ? 49.071 -35.679 8.952 1.00 32.97 392 SER A O 1
ATOM 2789 N N . ARG A 1 393 ? 49.748 -36.827 10.771 1.00 33.78 393 ARG A N 1
ATOM 2790 C CA . ARG A 1 393 ? 50.105 -35.706 11.645 1.00 33.78 393 ARG A CA 1
ATOM 2791 C C . ARG A 1 393 ? 51.525 -35.247 11.300 1.00 33.78 393 ARG A C 1
ATOM 2793 O O . ARG A 1 393 ? 52.414 -36.090 11.251 1.00 33.78 393 ARG A O 1
ATOM 2800 N N . ALA A 1 394 ? 51.753 -33.941 11.214 1.00 36.53 394 ALA A N 1
ATOM 2801 C CA . ALA A 1 394 ? 53.049 -33.330 11.503 1.00 36.53 394 ALA A CA 1
ATOM 2802 C C . ALA A 1 394 ? 52.795 -31.967 12.165 1.00 36.53 394 ALA A C 1
ATOM 2804 O O . ALA A 1 394 ? 52.125 -31.109 11.597 1.00 36.53 394 ALA A O 1
ATOM 2805 N N . GLY A 1 395 ? 53.239 -31.834 13.418 1.00 34.34 395 GLY A N 1
ATOM 2806 C CA . GLY A 1 395 ? 53.154 -30.606 14.208 1.00 34.34 395 GLY A CA 1
ATOM 2807 C C . GLY A 1 395 ? 54.207 -29.564 13.801 1.00 34.34 395 GLY A C 1
ATOM 2808 O O . GLY A 1 395 ? 55.066 -29.851 12.967 1.00 34.34 395 GLY A O 1
ATOM 2809 N N . PRO A 1 396 ? 54.148 -28.355 14.382 1.00 44.88 396 PRO A N 1
ATOM 2810 C CA . PRO A 1 396 ? 54.990 -27.232 13.984 1.00 44.88 396 PRO A CA 1
ATOM 2811 C C . PRO A 1 396 ? 56.382 -27.324 14.631 1.00 44.88 396 PRO A C 1
ATOM 2813 O O . PRO A 1 396 ? 56.491 -27.815 15.759 1.00 44.88 396 PRO A O 1
ATOM 2816 N N . PRO A 1 397 ? 57.449 -26.811 13.993 1.00 50.69 397 PRO A N 1
ATOM 2817 C CA . PRO A 1 397 ? 58.724 -26.667 14.666 1.00 50.69 397 PRO A CA 1
ATOM 2818 C C . PRO A 1 397 ? 58.766 -25.399 15.529 1.00 50.69 397 PRO A C 1
ATOM 2820 O O . PRO A 1 397 ? 58.263 -24.327 15.191 1.00 50.69 397 PRO A O 1
ATOM 2823 N N . SER A 1 398 ? 59.399 -25.591 16.677 1.00 36.38 398 SER A N 1
ATOM 2824 C CA . SER A 1 398 ? 59.726 -24.667 17.754 1.00 36.38 398 SER A CA 1
ATOM 2825 C C . SER A 1 398 ? 60.643 -23.506 17.351 1.00 36.38 398 SER A C 1
ATOM 2827 O O . SER A 1 398 ? 61.562 -23.664 16.552 1.00 36.38 398 SER A O 1
ATOM 2829 N N . ARG A 1 399 ? 60.448 -22.366 18.024 1.00 37.41 399 ARG A N 1
ATOM 2830 C CA . ARG A 1 399 ? 61.362 -21.212 18.087 1.00 37.41 399 ARG A CA 1
ATOM 2831 C C . ARG A 1 399 ? 62.670 -21.545 18.813 1.00 37.41 399 ARG A C 1
ATOM 2833 O O . ARG A 1 399 ? 62.628 -22.243 19.823 1.00 37.41 399 ARG A O 1
ATOM 2840 N N . SER A 1 400 ? 63.772 -20.911 18.401 1.00 34.91 400 SER A N 1
ATOM 2841 C CA . SER A 1 400 ? 64.835 -20.361 19.271 1.00 34.91 400 SER A CA 1
ATOM 2842 C C . SER A 1 400 ? 65.784 -19.440 18.471 1.00 34.91 400 SER A C 1
ATOM 2844 O O . SER A 1 400 ? 65.774 -19.512 17.244 1.00 34.91 400 SER A O 1
ATOM 2846 N N . PRO A 1 401 ? 66.515 -18.517 19.132 1.00 50.69 401 PRO A N 1
ATOM 2847 C CA . PRO A 1 401 ? 66.855 -17.200 18.589 1.00 50.69 401 PRO A CA 1
ATOM 2848 C C . PRO A 1 401 ? 68.323 -17.062 18.155 1.00 50.69 401 PRO A C 1
ATOM 2850 O O . PRO A 1 401 ? 69.201 -17.746 18.673 1.00 50.69 401 PRO A O 1
ATOM 2853 N N . SER A 1 402 ? 68.613 -16.084 17.295 1.00 39.62 402 SER A N 1
ATOM 2854 C CA . SER A 1 402 ? 69.969 -15.551 17.136 1.00 39.62 402 SER A CA 1
ATOM 2855 C C . SER A 1 402 ? 69.922 -14.050 16.874 1.00 39.62 402 SER A C 1
ATOM 2857 O O . SER A 1 402 ? 69.408 -13.592 15.855 1.00 39.62 402 SER A O 1
ATOM 2859 N N . ALA A 1 403 ? 70.454 -13.303 17.836 1.00 40.38 403 ALA A N 1
ATOM 2860 C CA . ALA A 1 403 ? 70.833 -11.913 17.699 1.00 40.38 403 ALA A CA 1
ATOM 2861 C C . ALA A 1 403 ? 72.165 -11.812 16.944 1.00 40.38 403 ALA A C 1
ATOM 2863 O O . ALA A 1 403 ? 73.106 -12.527 17.282 1.00 40.38 403 ALA A O 1
ATOM 2864 N N . THR A 1 404 ? 72.268 -10.858 16.021 1.00 46.16 404 THR A N 1
ATOM 2865 C CA . THR A 1 404 ? 73.540 -10.203 15.699 1.00 46.16 404 THR A CA 1
ATOM 2866 C C . THR A 1 404 ? 73.265 -8.774 15.253 1.00 46.16 404 THR A C 1
ATOM 2868 O O . THR A 1 404 ? 72.389 -8.511 14.435 1.00 46.16 404 THR A O 1
ATOM 2871 N N . ALA A 1 405 ? 73.995 -7.862 15.881 1.00 42.09 405 ALA A N 1
ATOM 2872 C CA . ALA A 1 405 ? 73.963 -6.427 15.688 1.00 42.09 405 ALA A CA 1
ATOM 2873 C C . ALA A 1 405 ? 74.993 -5.967 14.640 1.00 42.09 405 ALA A C 1
ATOM 2875 O O . ALA A 1 405 ? 75.917 -6.709 14.310 1.00 42.09 405 ALA A O 1
ATOM 2876 N N . ALA A 1 406 ? 74.865 -4.682 14.297 1.00 41.81 406 ALA A N 1
ATOM 2877 C CA . ALA A 1 406 ? 75.852 -3.760 13.728 1.00 41.81 406 ALA A CA 1
ATOM 2878 C C . ALA A 1 406 ? 76.006 -3.718 12.196 1.00 41.81 406 ALA A C 1
ATOM 2880 O O . ALA A 1 406 ? 76.332 -4.706 11.541 1.00 41.81 406 ALA A O 1
ATOM 2881 N N . GLY A 1 407 ? 75.807 -2.500 11.684 1.00 43.09 407 GLY A N 1
ATOM 2882 C CA . GLY A 1 407 ? 75.876 -2.051 10.299 1.00 43.09 407 GLY A CA 1
ATOM 2883 C C . GLY A 1 407 ? 75.110 -0.748 10.170 1.00 43.09 407 GLY A C 1
ATOM 2884 O O . GLY A 1 407 ? 73.944 -0.833 9.733 1.00 43.09 407 GLY A O 1
#

Organism: Streptomyces microflavus (NCBI:txid1919)

Mean predicted aligned error: 12.35 Å

Sequence (407 aa):
MPEWTRRLTRELDTFAEQNATTTLPVPIALNQPPEPLRLGPSDDAEWAAFAARTVLAAADDADGLSPGHRMRDAVDRAWNALAATVAEAGARAPEVEAAVLPLRARISVRAGLGNLAAGLRPPATGHDNPHYFDDAACVRAAVLAVAHPGDPEEAAALAEFDARYTQDGDGVHGARAMAAAIAVALAGADVDTVVNAALAQLPEGTEIARNAAHAVRLAREFADEPAGAFALVPVLEHQIVDHVYSYGIAAAETVPVALALTTAARGEIAQAIPAAACLSRVADSAPALAGALTGAIGSVTAVPAGWREACRTLAGCALPRLAGTDLVELAGLLAATEPAARVDNSGMTPTTATAAEPAPAPRPRSPLPASMNGSPGPSSAPPSGTPSAARSRAGPPSRSPSATAAG

Solvent-accessible surface area (backbone atoms only — not comparable to full-atom values): 22452 Å² total; per-residue (Å²): 131,66,80,90,72,67,50,72,65,60,53,53,51,50,46,30,64,72,66,35,37,61,75,76,80,68,98,82,58,91,89,60,81,63,71,86,72,52,80,49,46,55,53,59,53,49,47,22,48,52,35,44,53,33,55,51,52,30,70,71,52,86,62,96,57,56,72,73,54,30,46,54,50,28,48,51,50,54,52,52,55,52,13,49,52,45,38,57,25,27,73,74,29,98,42,64,92,68,28,69,55,88,45,30,36,49,70,26,50,47,42,6,35,50,32,40,42,74,66,48,52,68,52,54,9,1,49,78,29,102,40,12,36,29,35,82,33,26,46,25,8,45,44,52,5,62,53,23,59,56,33,34,66,63,9,17,53,52,16,35,65,60,17,21,42,25,15,25,69,41,5,22,33,32,5,17,12,38,1,9,16,34,2,29,12,65,57,69,40,52,62,68,57,18,48,51,40,19,56,72,49,33,58,86,92,40,66,33,35,54,34,29,57,48,34,40,51,53,18,63,77,41,51,81,42,94,66,34,22,49,64,47,40,71,54,44,49,72,75,53,44,70,82,90,55,98,68,46,52,42,10,38,35,31,47,17,51,18,49,12,28,26,54,20,24,69,29,38,43,79,37,16,27,62,30,29,49,67,38,73,58,29,31,78,54,17,23,55,49,16,38,52,50,11,47,40,55,46,50,84,81,64,54,55,70,69,55,52,64,49,44,29,48,36,72,28,80,23,45,52,92,47,41,70,43,48,52,65,60,52,49,52,54,57,72,68,52,82,54,64,76,80,82,75,70,88,74,70,71,83,73,78,78,74,82,76,79,82,78,81,78,84,79,82,80,80,82,79,85,87,81,82,89,84,86,91,86,87,89,84,84,82,89,83,88,84,86,87,87,83,87,82,90,81,83,84,86,80,88,85,89,83,90,83,83,91,135

Radius of gyration: 28.27 Å; Cα contacts (8 Å, |Δi|>4): 646; chains: 1; bounding box: 114×83×55 Å

Secondary structure (DSSP, 8-state):
--GGG--HHHHHHHHHHHTTB--PPPS--TT--SGGGSSS--HHHHHHHHHHHHHHHHHH---SS-HHHHHHHHHHHHHHHHHHHHHHHHHHSSSGGG---SS-B-HHHHHHHHHHHTT--TTHHHHSSTTTTBGGGHHHHHHHGGGSTT-HHHHHHHHHHHHTTT--THHHHHHHHHHHHHHHHHTT--HHHHHHHHHHTSPTTSHHHHHHHHHHHHHHHTTT-TTGGGGGHHHHHHHTS-SSS----BHHHHHHHHHHHHHHTTT-HHHHHHHHHT-TTTTTTHHHHHHHHHHHHS-GGGS-HHHHHHTSB---SS-GGGTT-BHHHHHHHHHHSPPPPP---TT--------PPPPPPPPPPPPPPP----------PPPP-----------PPPP--------

Nearest PDB structures (foldseek):
  2yzw-assembly1_A  TM=6.389E-01  e=7.401E-05  Thermus thermophilus HB8
  3g9d-assembly2_B  TM=6.796E-01  e=1.879E-04  Azospirillum brasilense
  3o5t-assembly1_A  TM=6.367E-01  e=3.344E-04  Azospirillum brasilense
  2woc-assembly3_C  TM=6.237E-01  e=8.875E-04  Rhodospirillum rubrum
  2woe-assembly3_C  TM=6.291E-01  e=1.014E-03  Rhodospirillum rubrum

pLDDT: mean 81.08, std 22.75, range [28.95, 98.94]

InterPro domains:
  IPR005502 ADP-ribosylation/Crystallin J1 [PF03747] (25-305)
  IPR036705 ADP-ribosylation/Crystallin J1 superfamily [G3DSA:1.10.4080.10] (4-322)
  IPR036705 ADP-ribosylation/Crystallin J1 superfamily [SSF101478] (23-315)

Foldseek 3Di:
DDPVPDDPLVVVVVVCVQQQAQPDRDPPDDDDDCVSVFQADGVLVVLLLLLLVLLLQLLPDPDPDASLVSSLVSLVVSLLVQLVQLLVQCVPDPHSSRGDGLFHYHQLLVQLSPCVNVPDDFLCSLVVGPCQQFQSLQSSLLNQLLQAAPDLQSSLVSSLSNSSSRHDDNNSLLSSLLSSLLSPLLVQDFLVNSLVSSLVSHDPPGLLNVLLVVLQVLLVVCLPPPLFLLVCLVVLLPPQVDPPDLAQGGSSNLSSLLSSLCSRNRLQLVRSLVSCCSSPSPNNCSSSSNNSNSPSNDDPVSDDPVSCVSHQFDCCSGNVVRGGPGPVVSVVSSVPRDHNDDPPPVPDDPDPPPDDDDDDDDDDDDDDDDDDDDDDDDDDDDDDDDDDDDDDDDDDDDDDDDDDDDD